Protein AF-A0A6C0KAN9-F1 (afdb_monomer_lite)

Sequence (444 aa):
MNPLLSLEAFKMQTGGRIVGEGIDGCVFAEPAWPCEGSKDYQHIPLSRDGRYVSKIVPMSDTEDEYLRAAEHLLGPLASTFIAKLEGSCAPANSKNPPKLADKGAFMASRSSLAAWTEKDQACESLKQTLKEGKTISEGTHKIYFIQRYPITVGEWLTLHKNDPYKLIIRQIVHATPVFLTGLQKFYQNLNEQVFHIDLHVGNLFIRTQADKSLQLGVSDFGHCLLNNQVSNELPKYLTEYIQRYEFYSGYSQVPLEARLLNYCYQKKLDGADPRTLVTTWQNDREISMKIVGSKDTLLVNLYWYLKTLLEKPLFLEMVTELQSLCKTLRAHADKPVLILSKKQSFILQFILSRYLSFSPINALVEGMMGLKAEKPFQKEVEQIAIQVLGYQQRLTLAPDTGIKPFIRFLSRLLCVPYIQKVPLEQALKTVMEADMSHLFLESV

pLDDT: mean 84.84, std 13.99, range [27.17, 98.56]

Secondary structure (DSSP, 8-state):
--HHHHHHHHHHTTT-SEEEEETTEEEESSS-SPBPTTS--TT---TT-TTEEEEEEETT--HHHHHHHHHHHHGGGHHHHB--EEEEEPBP-SSSPPPGGGHHHHHHHHHHHHH--S--HHHHHHHHHHHTT---STTTEEEEEEEPPSEEHHHHHHHTTTS-HHHHHHHHHHHHHHHHHHHHHHHH-SSEEEEE---STTTEEEEE-TTS-EEEEE--GGGEEEEESS-B-HHHIIIIIITT-TTGGG-TTS-HHHHHHHHHHHHT-TTS-HHHHHHHHHT-HHHHHHHTT---HHHHTHHHHHHHHTT-HHHHHHHHHHHHHHHHHHHTTTSS-----HHHHHHHHHHHHHHHHTHHHHHHHHHHTTS--SS-HHHHHHHHHHHHTT------PPP--S-HHHHHHHHHHHHTTTS-SS-HHHHHHHHHHS-HHHHHHTT-

Radius of gyration: 23.18 Å; chains: 1; bounding box: 66×42×61 Å

Foldseek 3Di:
DPVLVVVVVVCVPPLQQFPADQPFWTKGQFLLFDAQAPDDDPQRDDNPPSQKMKTKGWPPQCLLVLLVLLCVLCPVCSVQAEQHWRDKHQTADPVRHHPPVSNVSNVVSLVSLCVDDDPHDRSVVVNVCVVVVNDSGPNTMMMIITGDASFFQLRVLVVCQPPQLLVVLVLCLVQPLVNLVSLLSQQVDPAKHKFQQDQARRQKGWDQDPVRRIHIHGYRSSRMAMDHPVDHCLVVCCLVPLQPDLPLLLALLADPLSNLLSQCLVVVCLVPQLLVSLVCCLPPPVLVVSLVPDLRLCSLQVVLLNVLLVVFPLSSVLSNLSSVSSVQCVVCVVPPDRDDDPVNSLSSSLSSSCSSQQNNLRNSSSSSQSHDDPDRPSVQSNVLLCVLSPPDDPDDHDDCSSSQLSSNLNSCLNCQLRPDPDHSSVSSVCSSPDSSSVSSVVRD

Structure (mmCIF, N/CA/C/O backbone):
data_AF-A0A6C0KAN9-F1
#
_entry.id   AF-A0A6C0KAN9-F1
#
loop_
_atom_site.group_PDB
_atom_site.id
_atom_site.type_symbol
_atom_site.label_atom_id
_atom_site.label_alt_id
_atom_site.label_comp_id
_atom_site.label_asym_id
_atom_site.label_entity_id
_atom_site.label_seq_id
_atom_site.pdbx_PDB_ins_code
_atom_site.Cartn_x
_atom_site.Cartn_y
_atom_site.Cartn_z
_atom_site.occupancy
_atom_site.B_iso_or_equiv
_atom_site.auth_seq_id
_atom_site.auth_comp_id
_atom_site.auth_asym_id
_atom_site.auth_atom_id
_atom_site.pdbx_PDB_model_num
ATOM 1 N N . MET A 1 1 ? 13.770 -6.049 33.285 1.00 31.09 1 MET A N 1
ATOM 2 C CA . MET A 1 1 ? 12.404 -5.517 33.076 1.00 31.09 1 MET A CA 1
ATOM 3 C C . MET A 1 1 ? 12.100 -5.577 31.592 1.00 31.09 1 MET A C 1
ATOM 5 O O . MET A 1 1 ? 12.984 -5.254 30.813 1.00 31.09 1 MET A O 1
ATOM 9 N N . ASN A 1 2 ? 10.919 -6.061 31.205 1.00 28.48 2 ASN A N 1
ATOM 10 C CA . ASN A 1 2 ? 10.531 -6.187 29.800 1.00 28.48 2 ASN A CA 1
ATOM 11 C C . ASN A 1 2 ? 10.256 -4.775 29.231 1.00 28.48 2 ASN A C 1
ATOM 13 O O . ASN A 1 2 ? 9.360 -4.111 29.754 1.00 28.48 2 ASN A O 1
ATOM 17 N N . PRO A 1 3 ? 10.987 -4.287 28.212 1.00 31.70 3 PRO A N 1
ATOM 18 C CA . PRO A 1 3 ? 10.775 -2.946 27.653 1.00 31.70 3 PRO A CA 1
ATOM 19 C C . PRO A 1 3 ? 9.339 -2.735 27.146 1.00 31.70 3 PRO A C 1
ATOM 21 O O . PRO A 1 3 ? 8.792 -1.644 27.284 1.00 31.70 3 PRO A O 1
ATOM 24 N N . LEU A 1 4 ? 8.697 -3.808 26.666 1.00 35.12 4 LEU A N 1
ATOM 25 C CA . LEU A 1 4 ? 7.293 -3.835 26.236 1.00 35.12 4 LEU A CA 1
ATOM 26 C C . LEU A 1 4 ? 6.312 -3.529 27.380 1.00 35.12 4 LEU A C 1
ATOM 28 O O . LEU A 1 4 ? 5.429 -2.692 27.214 1.00 35.12 4 LEU A O 1
ATOM 32 N N . LEU A 1 5 ? 6.531 -4.107 28.569 1.00 31.25 5 LEU A N 1
ATOM 33 C CA . LEU A 1 5 ? 5.729 -3.795 29.763 1.00 31.25 5 LEU A CA 1
ATOM 34 C C . LEU A 1 5 ? 5.938 -2.347 30.218 1.00 31.25 5 LEU A C 1
ATOM 36 O O . LEU A 1 5 ? 5.031 -1.749 30.784 1.00 31.25 5 LEU A O 1
ATOM 40 N N . SER A 1 6 ? 7.118 -1.770 29.966 1.00 33.94 6 SER A N 1
ATOM 41 C CA . SER A 1 6 ? 7.395 -0.377 30.324 1.00 33.94 6 SER A CA 1
ATOM 42 C C . SER A 1 6 ? 6.704 0.620 29.392 1.00 33.94 6 SER A C 1
ATOM 44 O O . SER A 1 6 ? 6.325 1.686 29.854 1.00 33.94 6 SER A O 1
ATOM 46 N N . LEU A 1 7 ? 6.470 0.273 28.118 1.00 37.44 7 LEU A N 1
ATOM 47 C CA . LEU A 1 7 ? 5.767 1.139 27.166 1.00 37.44 7 LEU A CA 1
ATOM 48 C C . LEU A 1 7 ? 4.247 1.110 27.372 1.00 37.44 7 LEU A C 1
ATOM 50 O O . LEU A 1 7 ? 3.604 2.159 27.338 1.00 37.44 7 LEU A O 1
ATOM 54 N N . GLU A 1 8 ? 3.684 -0.075 27.635 1.00 38.75 8 GLU A N 1
ATOM 55 C CA . GLU A 1 8 ? 2.285 -0.214 28.060 1.00 38.75 8 GLU A CA 1
ATOM 56 C C . GLU A 1 8 ? 2.054 0.511 29.387 1.00 38.75 8 GLU A C 1
ATOM 58 O O . GLU A 1 8 ? 1.122 1.305 29.489 1.00 38.75 8 GLU A O 1
ATOM 63 N N . ALA A 1 9 ? 2.956 0.345 30.362 1.00 31.16 9 ALA A N 1
ATOM 64 C CA . ALA A 1 9 ? 2.883 1.056 31.636 1.00 31.16 9 ALA A CA 1
ATOM 65 C C . ALA A 1 9 ? 3.066 2.578 31.488 1.00 31.16 9 ALA A C 1
ATOM 67 O O . ALA A 1 9 ? 2.378 3.332 32.170 1.00 31.16 9 ALA A O 1
ATOM 68 N N . PHE A 1 10 ? 3.935 3.051 30.587 1.00 30.98 10 PHE A N 1
ATOM 69 C CA . PHE A 1 10 ? 4.166 4.485 30.375 1.00 30.98 10 PHE A CA 1
ATOM 70 C C . PHE A 1 10 ? 2.996 5.164 29.644 1.00 30.98 10 PHE A C 1
ATOM 72 O O . PHE A 1 10 ? 2.593 6.255 30.040 1.00 30.98 10 PHE A O 1
ATOM 79 N N . LYS A 1 11 ? 2.376 4.508 28.645 1.00 39.09 11 LYS A N 1
ATOM 80 C CA . LYS A 1 11 ? 1.132 4.998 28.009 1.00 39.09 11 LYS A CA 1
ATOM 81 C C . LYS A 1 11 ? -0.083 4.890 28.957 1.00 39.09 11 LYS A C 1
ATOM 83 O O . LYS A 1 11 ? -0.983 5.718 28.877 1.00 39.09 11 LYS A O 1
ATOM 88 N N . MET A 1 12 ? -0.102 3.928 29.889 1.00 35.44 12 MET A N 1
ATOM 89 C CA . MET A 1 12 ? -1.146 3.799 30.924 1.00 35.44 12 MET A CA 1
ATOM 90 C C . MET A 1 12 ? -1.040 4.841 32.054 1.00 35.44 12 MET A C 1
ATOM 92 O O . MET A 1 12 ? -2.049 5.161 32.681 1.00 35.44 12 MET A O 1
ATOM 96 N N . GLN A 1 13 ? 0.150 5.385 32.331 1.00 27.17 13 GLN A N 1
ATOM 97 C CA . GLN A 1 13 ? 0.388 6.264 33.487 1.00 27.17 13 GLN A CA 1
ATOM 98 C C . GLN A 1 13 ? 0.027 7.746 33.275 1.00 27.17 13 GLN A C 1
ATOM 100 O O . GLN A 1 13 ? -0.046 8.483 34.255 1.00 27.17 13 GLN A O 1
ATOM 105 N N . THR A 1 14 ? -0.260 8.200 32.050 1.00 30.97 14 THR A N 1
ATOM 106 C CA . THR A 1 14 ? -0.601 9.614 31.774 1.00 30.97 14 THR A CA 1
ATOM 107 C C . THR A 1 14 ? -2.104 9.916 31.715 1.00 30.97 14 THR A C 1
ATOM 109 O O . THR A 1 14 ? -2.485 11.055 31.462 1.00 30.97 14 THR A O 1
ATOM 112 N N . GLY A 1 15 ? -2.991 8.941 31.956 1.00 29.62 15 GLY A N 1
ATOM 113 C CA . GLY A 1 15 ? -4.445 9.164 31.865 1.00 29.62 15 GLY A CA 1
ATOM 114 C C . GLY A 1 15 ? -4.952 9.438 30.437 1.00 29.62 15 GLY A C 1
ATOM 115 O O . GLY A 1 15 ? -6.038 9.996 30.261 1.00 29.62 15 GLY A O 1
ATOM 116 N N . GLY A 1 16 ? -4.175 9.053 29.418 1.00 41.00 16 GLY A N 1
ATOM 117 C CA . GLY A 1 16 ? -4.449 9.276 27.999 1.00 41.00 16 GLY A CA 1
ATOM 118 C C . GLY A 1 16 ? -5.571 8.390 27.468 1.00 41.00 16 GLY A C 1
ATOM 119 O O . GLY A 1 16 ? -5.339 7.265 27.041 1.00 41.00 16 GLY A O 1
ATOM 120 N N . ARG A 1 17 ? -6.806 8.901 27.487 1.00 60.72 17 ARG A N 1
ATOM 121 C CA . ARG A 1 17 ? -7.958 8.245 26.849 1.00 60.72 17 ARG A CA 1
ATOM 122 C C . ARG A 1 17 ? -8.029 8.465 25.347 1.00 60.72 17 ARG A C 1
ATOM 124 O O . ARG A 1 17 ? -8.745 7.714 24.710 1.00 60.72 17 ARG A O 1
ATOM 131 N N . ILE A 1 18 ? -7.320 9.450 24.801 1.00 61.78 18 ILE A N 1
ATOM 132 C CA . ILE A 1 18 ? -7.130 9.656 23.359 1.00 61.78 18 ILE A CA 1
ATOM 133 C C . ILE A 1 18 ? -5.683 9.268 23.060 1.00 61.78 18 ILE A C 1
ATOM 135 O O . ILE A 1 18 ? -4.777 9.733 23.749 1.00 61.78 18 ILE A O 1
ATOM 139 N N . VAL A 1 19 ? -5.487 8.359 22.106 1.00 61.91 19 VAL A N 1
ATOM 140 C CA . VAL A 1 19 ? -4.162 7.845 21.706 1.00 61.91 19 VAL A CA 1
ATOM 141 C C . VAL A 1 19 ? -3.645 8.479 20.418 1.00 61.91 19 VAL A C 1
ATOM 143 O O . VAL A 1 19 ? -2.472 8.291 20.108 1.00 61.91 19 VAL A O 1
ATOM 146 N N . GLY A 1 20 ? -4.486 9.240 19.712 1.00 58.72 20 GLY A N 1
ATOM 147 C CA . GLY A 1 20 ? -4.106 10.038 18.549 1.00 58.72 20 GLY A CA 1
ATOM 148 C C . GLY A 1 20 ? -5.214 10.145 17.500 1.00 58.72 20 GLY A C 1
ATOM 149 O O . GLY A 1 20 ? -6.382 9.826 17.752 1.00 58.72 20 GLY A O 1
ATOM 150 N N . GLU A 1 21 ? -4.809 10.585 16.313 1.00 55.56 21 GLU A N 1
ATOM 151 C CA . GLU A 1 21 ? -5.593 10.620 15.078 1.00 55.56 21 GLU A CA 1
ATOM 152 C C . GLU A 1 21 ? -5.454 9.283 14.331 1.00 55.56 21 GLU A C 1
ATOM 154 O O . GLU A 1 21 ? -4.352 8.765 14.163 1.00 55.56 21 GLU A O 1
ATOM 159 N N . GLY A 1 22 ? -6.573 8.709 13.896 1.00 56.69 22 GLY A N 1
ATOM 160 C CA . GLY A 1 22 ? -6.595 7.916 12.667 1.00 56.69 22 GLY A CA 1
ATOM 161 C C . GLY A 1 22 ? -6.988 8.859 11.534 1.00 56.69 22 GLY A C 1
ATOM 162 O O . GLY A 1 22 ? -7.687 9.830 11.812 1.00 56.69 22 GLY A O 1
ATOM 163 N N . ILE A 1 23 ? -6.581 8.575 10.296 1.00 55.50 23 ILE A N 1
ATOM 164 C CA . ILE A 1 23 ? -6.712 9.473 9.127 1.00 55.50 23 ILE A CA 1
ATOM 165 C C . ILE A 1 23 ? -8.055 10.237 9.070 1.00 55.50 23 ILE A C 1
ATOM 167 O O . ILE A 1 23 ? -8.069 11.431 8.787 1.00 55.50 23 ILE A O 1
ATOM 171 N N . ASP A 1 24 ? -9.158 9.578 9.443 1.00 62.09 24 ASP A N 1
ATOM 172 C CA . ASP A 1 24 ? -10.520 10.129 9.396 1.00 62.09 24 ASP A CA 1
ATOM 173 C C . ASP A 1 24 ? -11.270 10.135 10.750 1.00 62.09 24 ASP A C 1
ATOM 175 O O . ASP A 1 24 ? -12.488 10.337 10.804 1.00 62.09 24 ASP A O 1
ATOM 179 N N . GLY A 1 25 ? -10.591 9.895 11.881 1.00 71.06 25 GLY A N 1
ATOM 180 C CA . GLY A 1 25 ? -11.280 9.742 13.167 1.00 71.06 25 GLY A CA 1
ATOM 181 C C . GLY A 1 25 ? -10.439 9.909 14.422 1.00 71.06 25 GLY A C 1
ATOM 182 O O . GLY A 1 25 ? -9.245 9.630 14.455 1.00 71.06 25 GLY A O 1
ATOM 183 N N . CYS A 1 26 ? -11.103 10.306 15.507 1.00 80.19 26 CYS A N 1
ATOM 184 C CA . CYS A 1 26 ? -10.457 10.442 16.809 1.00 80.19 26 CYS A CA 1
ATOM 185 C C . CYS A 1 26 ? -10.387 9.084 17.518 1.00 80.19 26 CYS A C 1
ATOM 187 O O . CYS A 1 26 ? -11.432 8.455 17.735 1.00 80.19 26 CYS A O 1
ATOM 189 N N . VAL A 1 27 ? -9.178 8.634 17.877 1.00 80.25 27 VAL A N 1
ATOM 190 C CA . VAL A 1 27 ? -8.943 7.303 18.455 1.00 80.25 27 VAL A CA 1
ATOM 191 C C . VAL A 1 27 ? -8.758 7.388 19.964 1.00 80.25 27 VAL A C 1
ATOM 193 O O . VAL A 1 27 ? -7.886 8.084 20.487 1.00 80.25 27 VAL A O 1
ATOM 196 N N . PHE A 1 28 ? -9.553 6.602 20.674 1.00 79.19 28 PHE A N 1
ATOM 197 C CA . PHE A 1 28 ? -9.533 6.461 22.115 1.00 79.19 28 PHE A CA 1
ATOM 198 C C . PHE A 1 28 ? -8.841 5.157 22.527 1.00 79.19 28 PHE A C 1
ATOM 200 O O . PHE A 1 28 ? -9.046 4.109 21.918 1.00 79.19 28 PHE A O 1
ATOM 207 N N . ALA A 1 29 ? -8.031 5.225 23.586 1.00 68.62 29 ALA A N 1
ATOM 208 C CA . ALA A 1 29 ? -7.114 4.173 24.051 1.00 68.62 29 ALA A CA 1
ATOM 209 C C . ALA A 1 29 ? -7.792 2.856 24.462 1.00 68.62 29 ALA A C 1
ATOM 211 O O . ALA A 1 29 ? -7.133 1.826 24.593 1.00 68.62 29 ALA A O 1
ATOM 212 N N . GLU A 1 30 ? -9.094 2.936 24.711 1.00 69.50 30 GLU A N 1
ATOM 213 C CA . GLU A 1 30 ? -9.979 1.872 25.162 1.00 69.50 30 GLU A CA 1
ATOM 214 C C . GLU A 1 30 ? -11.328 2.040 24.430 1.00 69.50 30 GLU A C 1
ATOM 216 O O . GLU A 1 30 ? -11.547 3.072 23.775 1.00 69.50 30 GLU A O 1
ATOM 221 N N . PRO A 1 31 ? -12.283 1.104 24.577 1.00 64.94 31 PRO A N 1
ATOM 222 C CA . PRO A 1 31 ? -13.697 1.264 24.198 1.00 64.94 31 PRO A CA 1
ATOM 223 C C . PRO A 1 31 ? -14.419 2.332 25.049 1.00 64.94 31 PRO A C 1
ATOM 225 O O . PRO A 1 31 ? -15.535 2.147 25.529 1.00 64.94 31 PRO A O 1
ATOM 228 N N . ALA A 1 32 ? -13.749 3.453 25.310 1.00 70.25 32 ALA A N 1
ATOM 229 C CA . ALA A 1 32 ? -14.080 4.418 26.342 1.00 70.25 32 ALA A CA 1
ATOM 230 C C . ALA A 1 32 ? -15.282 5.295 25.973 1.00 70.25 32 ALA A C 1
ATOM 232 O O . ALA A 1 32 ? -15.838 5.964 26.852 1.00 70.25 32 ALA A O 1
ATOM 233 N N . TRP A 1 33 ? -15.677 5.325 24.697 1.00 79.38 33 TRP A N 1
ATOM 234 C CA . TRP A 1 33 ? -16.918 5.952 24.263 1.00 79.38 33 TRP A CA 1
ATOM 235 C C . TRP A 1 33 ? -17.995 4.882 24.021 1.00 79.38 33 TRP A C 1
ATOM 237 O O . TRP A 1 33 ? -17.860 4.071 23.107 1.00 79.38 33 TRP A O 1
ATOM 247 N N . PRO A 1 34 ? -19.065 4.848 24.830 1.00 80.69 34 PRO A N 1
ATOM 248 C CA . PRO A 1 34 ? -20.106 3.834 24.697 1.00 80.69 34 PRO A CA 1
ATOM 249 C C . PRO A 1 34 ? -21.066 4.119 23.537 1.00 80.69 34 PRO A C 1
ATOM 251 O O . PRO A 1 34 ? -21.204 5.253 23.069 1.00 80.69 34 PRO A O 1
ATOM 254 N N . CYS A 1 35 ? -21.801 3.087 23.133 1.00 85.44 35 CYS A N 1
ATOM 255 C CA . CYS A 1 35 ? -22.940 3.219 22.229 1.00 85.44 35 CYS A CA 1
ATOM 256 C C . CYS A 1 35 ? -24.135 3.888 22.903 1.00 85.44 35 CYS A C 1
ATOM 258 O O . CYS A 1 35 ? -24.261 3.880 24.133 1.00 85.44 35 CYS A O 1
ATOM 260 N N . GLU A 1 36 ? -25.058 4.411 22.099 1.00 85.62 36 GLU A N 1
ATOM 261 C CA . GLU A 1 36 ? -26.369 4.814 22.610 1.00 85.62 36 GLU A CA 1
ATOM 262 C C . GLU A 1 36 ? -27.087 3.643 23.307 1.00 85.62 36 GLU A C 1
ATOM 264 O O . GLU A 1 36 ? -27.085 2.505 22.835 1.00 85.62 36 GLU A O 1
ATOM 269 N N . GLY A 1 37 ? -27.678 3.910 24.475 1.00 71.06 37 GLY A N 1
ATOM 270 C CA . GLY A 1 37 ? -28.141 2.860 25.385 1.00 71.06 37 GLY A CA 1
ATOM 271 C C . GLY A 1 37 ? -29.436 2.150 24.984 1.00 71.06 37 GLY A C 1
ATOM 272 O O . GLY A 1 37 ? -29.848 1.232 25.690 1.00 71.06 37 GLY A O 1
ATOM 273 N N . SER A 1 38 ? -30.083 2.566 23.892 1.00 61.62 38 SER A N 1
ATOM 274 C CA . SER A 1 38 ? -31.373 2.039 23.424 1.00 61.62 38 SER A CA 1
ATOM 275 C C . SER A 1 38 ? -31.270 0.723 22.646 1.00 61.62 38 SER A C 1
ATOM 277 O O . SER A 1 38 ? -32.297 0.085 22.426 1.00 61.62 38 SER A O 1
ATOM 279 N N . LYS A 1 39 ? -30.064 0.303 22.235 1.00 65.88 39 LYS A N 1
ATOM 280 C CA . LYS A 1 39 ? -29.842 -0.908 21.430 1.00 65.88 39 LYS A CA 1
ATOM 281 C C . LYS A 1 39 ? -28.827 -1.836 22.105 1.00 65.88 39 LYS A C 1
ATOM 283 O O . LYS A 1 39 ? -27.769 -1.400 22.558 1.00 65.88 39 LYS A O 1
ATOM 288 N N . ASP A 1 40 ? -29.153 -3.125 22.160 1.00 61.66 40 ASP A N 1
ATOM 289 C CA . ASP A 1 40 ? -28.217 -4.172 22.567 1.00 61.66 40 ASP A CA 1
ATOM 290 C C . ASP A 1 40 ? -27.326 -4.543 21.384 1.00 61.66 40 ASP A C 1
ATOM 292 O O . ASP A 1 40 ? -27.763 -5.187 20.432 1.00 61.66 40 ASP A O 1
ATOM 296 N N . TYR A 1 41 ? -26.061 -4.140 21.448 1.00 69.12 41 TYR A N 1
ATOM 297 C CA . TYR A 1 41 ? -25.061 -4.529 20.464 1.00 69.12 41 TYR A CA 1
ATOM 298 C C . TYR A 1 41 ? -24.309 -5.764 20.970 1.00 69.12 41 TYR A C 1
ATOM 300 O O . TYR A 1 41 ? -23.544 -5.686 21.928 1.00 69.12 41 TYR A O 1
ATOM 308 N N . GLN A 1 42 ? -24.532 -6.914 20.330 1.00 59.25 42 GLN A N 1
ATOM 309 C CA . GLN A 1 42 ? -24.018 -8.213 20.793 1.00 59.25 42 GLN A CA 1
ATOM 310 C C . GLN A 1 42 ? -22.489 -8.377 20.672 1.00 59.25 42 GLN A C 1
ATOM 312 O O . GLN A 1 42 ? -21.928 -9.274 21.294 1.00 59.25 42 GLN A O 1
ATOM 317 N N . HIS A 1 43 ? -21.809 -7.516 19.909 1.00 68.94 43 HIS A N 1
ATOM 318 C CA . HIS A 1 43 ? -20.392 -7.675 19.549 1.00 68.94 43 HIS A CA 1
ATOM 319 C C . HIS A 1 43 ? -19.495 -6.511 19.996 1.00 68.94 43 HIS A C 1
ATOM 321 O O . HIS A 1 43 ? -18.465 -6.251 19.383 1.00 68.94 43 HIS A O 1
ATOM 327 N N . ILE A 1 44 ? -19.876 -5.778 21.048 1.00 76.19 44 ILE A N 1
ATOM 328 C CA . ILE A 1 44 ? -19.118 -4.597 21.485 1.00 76.19 44 ILE A CA 1
ATOM 329 C C . ILE A 1 44 ? -18.300 -4.903 22.742 1.00 76.19 44 ILE A C 1
ATOM 331 O O . ILE A 1 44 ? -18.871 -5.349 23.742 1.00 76.19 44 ILE A O 1
ATOM 335 N N . PRO A 1 45 ? -16.973 -4.671 22.714 1.00 72.75 45 PRO A N 1
ATOM 336 C CA . PRO A 1 45 ? -16.120 -4.834 23.883 1.00 72.75 45 PRO A CA 1
ATOM 337 C C . PRO A 1 45 ? -16.541 -3.939 25.054 1.00 72.75 45 PRO A C 1
ATOM 339 O O . PRO A 1 45 ? -17.067 -2.841 24.873 1.00 72.75 45 PRO A O 1
ATOM 342 N N . LEU A 1 46 ? -16.260 -4.389 26.278 1.00 72.12 46 LEU A N 1
ATOM 343 C CA . LEU A 1 46 ? -16.529 -3.606 27.485 1.00 72.12 46 LEU A CA 1
ATOM 344 C C . LEU A 1 46 ? -15.671 -2.333 27.519 1.00 72.12 46 LEU A C 1
ATOM 346 O O . LEU A 1 46 ? -14.518 -2.342 27.095 1.00 72.12 46 LEU A O 1
ATOM 350 N N . SER A 1 47 ? -16.191 -1.267 28.135 1.00 67.38 47 SER A N 1
ATOM 351 C CA . SER A 1 47 ? -15.591 0.080 28.160 1.00 67.38 47 SER A CA 1
ATOM 352 C C . SER A 1 47 ? -14.191 0.203 28.786 1.00 67.38 47 SER A C 1
ATOM 354 O O . SER A 1 47 ? -13.596 1.275 28.733 1.00 67.38 47 SER A O 1
ATOM 356 N N . ARG A 1 48 ? -13.658 -0.881 29.366 1.00 69.81 48 ARG A N 1
ATOM 357 C CA . ARG A 1 48 ? -12.324 -0.979 29.993 1.00 69.81 48 ARG A CA 1
ATOM 358 C C . ARG A 1 48 ? -11.474 -2.114 29.420 1.00 69.81 48 ARG A C 1
ATOM 360 O O . ARG A 1 48 ? -10.449 -2.475 29.997 1.00 69.81 48 ARG A O 1
ATOM 367 N N . ASP A 1 49 ? -11.929 -2.748 28.344 1.00 74.88 49 ASP A N 1
ATOM 368 C CA . ASP A 1 49 ? -11.181 -3.823 27.711 1.00 74.88 49 ASP A CA 1
ATOM 369 C C . ASP A 1 49 ? -10.034 -3.236 26.883 1.00 74.88 49 ASP A C 1
ATOM 371 O O . ASP A 1 49 ? -10.197 -2.884 25.716 1.00 74.88 49 ASP A O 1
ATOM 375 N N . GLY A 1 50 ? -8.856 -3.133 27.504 1.00 73.56 50 GLY A N 1
ATOM 376 C CA . GLY A 1 50 ? -7.653 -2.563 26.891 1.00 73.56 50 GLY A CA 1
ATOM 377 C C . GLY A 1 50 ? -7.118 -3.330 25.676 1.00 73.56 50 GLY A C 1
ATOM 378 O O . GLY A 1 50 ? -6.157 -2.877 25.053 1.00 73.56 50 GLY A O 1
ATOM 379 N N . ARG A 1 51 ? -7.728 -4.469 25.312 1.00 79.44 51 ARG A N 1
ATOM 380 C CA . ARG A 1 51 ? -7.449 -5.192 24.060 1.00 79.44 51 ARG A CA 1
ATOM 381 C C . ARG A 1 51 ? -8.002 -4.481 22.827 1.00 79.44 51 ARG A C 1
ATOM 383 O O . ARG A 1 51 ? -7.661 -4.873 21.713 1.00 79.44 51 ARG A O 1
ATOM 390 N N . TYR A 1 52 ? -8.834 -3.460 23.011 1.00 83.38 52 TYR A N 1
ATOM 391 C CA . TYR A 1 52 ? -9.515 -2.748 21.939 1.00 83.38 52 TYR A CA 1
ATOM 392 C C . TYR A 1 52 ? -9.341 -1.237 22.073 1.00 83.38 52 TYR A C 1
ATOM 394 O O . TYR A 1 52 ? -9.154 -0.710 23.166 1.00 83.38 52 TYR A O 1
ATOM 402 N N . VAL A 1 53 ? -9.435 -0.545 20.946 1.00 84.19 53 VAL A N 1
ATOM 403 C CA . VAL A 1 53 ? -9.544 0.913 20.858 1.00 84.19 53 VAL A CA 1
ATOM 404 C C . VAL A 1 53 ? -10.918 1.274 20.311 1.00 84.19 53 VAL A C 1
ATOM 406 O O . VAL A 1 53 ? -11.564 0.451 19.654 1.00 84.19 53 VAL A O 1
ATOM 409 N N . SER A 1 54 ? -11.364 2.503 20.560 1.00 85.31 54 SER A N 1
ATOM 410 C CA . SER A 1 54 ? -12.534 3.045 19.868 1.00 85.31 54 SER A CA 1
ATOM 411 C C . SER A 1 54 ? -12.164 4.209 18.959 1.00 85.31 54 SER A C 1
ATOM 413 O O . SER A 1 54 ? -11.416 5.085 19.371 1.00 85.31 54 SER A O 1
ATOM 415 N N . LYS A 1 55 ? -12.679 4.237 17.728 1.00 87.44 55 LYS A N 1
ATOM 416 C CA . LYS A 1 55 ? -12.465 5.325 16.759 1.00 87.44 55 LYS A CA 1
ATOM 417 C C . LYS A 1 55 ? -13.815 5.940 16.408 1.00 87.44 55 LYS A C 1
ATOM 419 O O . LYS A 1 55 ? -14.698 5.224 15.949 1.00 87.44 55 LYS A O 1
ATOM 424 N N . ILE A 1 56 ? -14.000 7.236 16.657 1.00 86.94 56 ILE A N 1
ATOM 425 C CA . ILE A 1 56 ? -15.223 7.953 16.258 1.00 86.94 56 ILE A CA 1
ATOM 426 C C . ILE A 1 56 ? -14.970 8.631 14.918 1.00 86.94 56 ILE A C 1
ATOM 428 O O . ILE A 1 56 ? -14.031 9.420 14.803 1.00 86.94 56 ILE A O 1
ATOM 432 N N . VAL A 1 57 ? -15.835 8.344 13.948 1.00 87.81 57 VAL A N 1
ATOM 433 C CA . VAL A 1 57 ? -15.736 8.816 12.562 1.00 87.81 57 VAL A CA 1
ATOM 434 C C . VAL A 1 57 ? -17.076 9.374 12.065 1.00 87.81 57 VAL A C 1
ATOM 436 O O . VAL A 1 57 ? -18.131 9.050 12.632 1.00 87.81 57 VAL A O 1
ATOM 439 N N . PRO A 1 58 ? -17.082 10.190 10.997 1.00 87.75 58 PRO A N 1
ATOM 440 C CA . PRO A 1 58 ? -18.305 10.556 10.286 1.00 87.75 58 PRO A CA 1
ATOM 441 C C . PRO A 1 58 ? -19.033 9.331 9.708 1.00 87.75 58 PRO A C 1
ATOM 443 O O . PRO A 1 58 ? -18.414 8.330 9.363 1.00 87.75 58 PRO A O 1
ATOM 446 N N . MET A 1 59 ? -20.353 9.414 9.518 1.00 87.94 59 MET A N 1
ATOM 447 C CA . MET A 1 59 ? -21.118 8.326 8.877 1.00 87.94 59 MET A CA 1
ATOM 448 C C . MET A 1 59 ? -20.675 8.007 7.442 1.00 87.94 59 MET A C 1
ATOM 450 O O . MET A 1 59 ? -20.914 6.896 6.983 1.00 87.94 59 MET A O 1
ATOM 454 N N . SER A 1 60 ? -20.067 8.970 6.744 1.00 86.50 60 SER A N 1
ATOM 455 C CA . SER A 1 60 ? -19.543 8.807 5.382 1.00 86.50 60 SER A CA 1
ATOM 456 C C . SER A 1 60 ? -18.235 8.021 5.311 1.00 86.50 60 SER A C 1
ATOM 458 O O . SER A 1 60 ? -17.814 7.666 4.215 1.00 86.50 60 SER A O 1
ATOM 460 N N . ASP A 1 61 ? -17.570 7.804 6.446 1.00 88.00 61 ASP A N 1
ATOM 461 C CA . ASP A 1 61 ? -16.390 6.949 6.523 1.00 88.00 61 ASP A CA 1
ATOM 462 C C . ASP A 1 61 ? -16.769 5.514 6.123 1.00 88.00 61 ASP A C 1
ATOM 464 O O . ASP A 1 61 ? -17.854 5.043 6.462 1.00 88.00 61 ASP A O 1
ATOM 468 N N . THR A 1 62 ? -15.903 4.832 5.379 1.00 88.88 62 THR A N 1
ATOM 469 C CA . THR A 1 62 ? -16.152 3.485 4.827 1.00 88.88 62 THR A CA 1
ATOM 470 C C . THR A 1 62 ? -15.128 2.455 5.308 1.00 88.88 62 THR A C 1
ATOM 472 O O . THR A 1 62 ? -15.115 1.324 4.829 1.00 88.88 62 THR A O 1
ATOM 475 N N . GLU A 1 63 ? -14.289 2.802 6.293 1.00 89.75 63 GLU A N 1
ATOM 476 C CA . GLU A 1 63 ? -13.236 1.919 6.804 1.00 89.75 63 GLU A CA 1
ATOM 477 C C . GLU A 1 63 ? -13.789 0.580 7.317 1.00 89.75 63 GLU A C 1
ATOM 479 O O . GLU A 1 63 ? -13.154 -0.464 7.152 1.00 89.75 63 GLU A O 1
ATOM 484 N N . ASP A 1 64 ? -14.991 0.573 7.901 1.00 90.44 64 ASP A N 1
ATOM 485 C CA . ASP A 1 64 ? -15.624 -0.657 8.367 1.00 90.44 64 ASP A CA 1
ATOM 486 C C . ASP A 1 64 ? -15.983 -1.624 7.236 1.00 90.44 64 ASP A C 1
ATOM 488 O O . ASP A 1 64 ? -15.920 -2.837 7.445 1.00 90.44 64 ASP A O 1
ATOM 492 N N . GLU A 1 65 ? -16.317 -1.128 6.044 1.00 92.69 65 GLU A N 1
ATOM 493 C CA . GLU A 1 65 ? -16.546 -1.972 4.866 1.00 92.69 65 GLU A CA 1
ATOM 494 C C . GLU A 1 65 ? -15.243 -2.660 4.439 1.00 92.69 65 GLU A C 1
ATOM 496 O O . GLU A 1 65 ? -15.218 -3.879 4.240 1.00 92.69 65 GLU A O 1
ATOM 501 N N . TYR A 1 66 ? -14.138 -1.909 4.396 1.00 94.00 66 TYR A N 1
ATOM 502 C CA . TYR A 1 66 ? -12.821 -2.441 4.042 1.00 94.00 66 TYR A CA 1
ATOM 503 C C . TYR A 1 66 ? -12.302 -3.446 5.074 1.00 94.00 66 TYR A C 1
ATOM 505 O O . TYR A 1 66 ? -11.811 -4.510 4.698 1.00 94.00 66 TYR A O 1
ATOM 513 N N . LEU A 1 67 ? -12.454 -3.156 6.371 1.00 93.19 67 LEU A N 1
ATOM 514 C CA . LEU A 1 67 ? -12.052 -4.063 7.451 1.00 93.19 67 LEU A CA 1
ATOM 515 C C . LEU A 1 67 ? -12.855 -5.367 7.436 1.00 93.19 67 LEU A C 1
ATOM 517 O O . LEU A 1 67 ? -12.273 -6.437 7.620 1.00 93.19 67 LEU A O 1
ATOM 521 N N . ARG A 1 68 ? -14.170 -5.306 7.188 1.00 93.25 68 ARG A N 1
ATOM 522 C CA . ARG A 1 68 ? -15.018 -6.507 7.075 1.00 93.25 68 ARG A CA 1
ATOM 523 C C . ARG A 1 68 ? -14.625 -7.364 5.875 1.00 93.25 68 ARG A C 1
ATOM 525 O O . ARG A 1 68 ? -14.517 -8.580 6.018 1.00 93.25 68 ARG A O 1
ATOM 532 N N . ALA A 1 69 ? -14.377 -6.745 4.721 1.00 94.94 69 ALA A N 1
ATOM 533 C CA . ALA A 1 69 ? -13.902 -7.455 3.535 1.00 94.94 69 ALA A CA 1
ATOM 534 C C . ALA A 1 69 ? -12.518 -8.086 3.779 1.00 94.94 69 ALA A C 1
ATOM 536 O O . ALA A 1 69 ? -12.303 -9.263 3.492 1.00 94.94 69 ALA A O 1
ATOM 537 N N . ALA A 1 70 ? -11.591 -7.347 4.394 1.00 95.62 70 ALA A N 1
ATOM 538 C CA . ALA A 1 70 ? -10.269 -7.853 4.751 1.00 95.62 70 ALA A CA 1
ATOM 539 C C . ALA A 1 70 ? -10.343 -9.042 5.726 1.00 95.62 70 ALA A C 1
ATOM 541 O O . ALA A 1 70 ? -9.659 -10.049 5.530 1.00 95.62 70 ALA A O 1
ATOM 542 N N . GLU A 1 71 ? -11.193 -8.960 6.753 1.00 94.62 71 GLU A N 1
ATOM 543 C CA . GLU A 1 71 ? -11.440 -10.065 7.679 1.00 94.62 71 GLU A CA 1
ATOM 544 C C . GLU A 1 71 ? -11.987 -11.297 6.952 1.00 94.62 71 GLU A C 1
ATOM 546 O O . GLU A 1 71 ? -11.479 -12.402 7.154 1.00 94.62 71 GLU A O 1
ATOM 551 N N . HIS A 1 72 ? -12.980 -11.114 6.082 1.00 94.44 72 HIS A N 1
ATOM 552 C CA . HIS A 1 72 ? -13.569 -12.199 5.305 1.00 94.44 72 HIS A CA 1
ATOM 553 C C . HIS A 1 72 ? -12.527 -12.905 4.420 1.00 94.44 72 HIS A C 1
ATOM 555 O O . HIS A 1 72 ? -12.431 -14.134 4.447 1.00 94.44 72 HIS A O 1
ATOM 561 N N . LEU A 1 73 ? -11.686 -12.144 3.711 1.00 95.62 73 LEU A N 1
ATOM 562 C CA . LEU A 1 73 ? -10.619 -12.678 2.854 1.00 95.62 73 LEU A CA 1
ATOM 563 C C . LEU A 1 73 ? -9.540 -13.447 3.632 1.00 95.62 73 LEU A C 1
ATOM 565 O O . LEU A 1 73 ? -8.975 -14.427 3.133 1.00 95.62 73 LEU A O 1
ATOM 569 N N . LEU A 1 74 ? -9.238 -13.020 4.859 1.00 94.62 74 LEU A N 1
ATOM 570 C CA . LEU A 1 74 ? -8.257 -13.681 5.723 1.00 94.62 74 LEU A CA 1
ATOM 571 C C . LEU A 1 74 ? -8.839 -14.878 6.484 1.00 94.62 74 LEU A C 1
ATOM 573 O O . LEU A 1 74 ? -8.093 -15.796 6.847 1.00 94.62 74 LEU A O 1
ATOM 577 N N . GLY A 1 75 ? -10.150 -14.885 6.731 1.00 92.62 75 GLY A N 1
ATOM 578 C CA . GLY A 1 75 ? -10.840 -15.910 7.503 1.00 92.62 75 GLY A CA 1
ATOM 579 C C . GLY A 1 75 ? -10.222 -16.073 8.902 1.00 92.62 75 GLY A C 1
ATOM 580 O O . GLY A 1 75 ? -10.003 -15.080 9.599 1.00 92.62 75 GLY A O 1
ATOM 581 N N . PRO A 1 76 ? -9.861 -17.300 9.331 1.00 90.31 76 PRO A N 1
ATOM 582 C CA . PRO A 1 76 ? -9.253 -17.539 10.647 1.00 90.31 76 PRO A CA 1
ATOM 583 C C . PRO A 1 76 ? -7.947 -16.773 10.909 1.00 90.31 76 PRO A C 1
ATOM 585 O O . PRO A 1 76 ? -7.522 -16.656 12.056 1.00 90.31 76 PRO A O 1
ATOM 588 N N . LEU A 1 77 ? -7.297 -16.260 9.860 1.00 89.56 77 LEU A N 1
ATOM 589 C CA . LEU A 1 77 ? -6.040 -15.522 9.958 1.00 89.56 77 LEU A CA 1
ATOM 590 C C . LEU A 1 77 ? -6.241 -14.017 10.199 1.00 89.56 77 LEU A C 1
ATOM 592 O O . LEU A 1 77 ? -5.256 -13.304 10.384 1.00 89.56 77 LEU A O 1
ATOM 596 N N . ALA A 1 78 ? -7.480 -13.515 10.212 1.00 90.81 78 ALA A N 1
ATOM 597 C CA . ALA A 1 78 ? -7.761 -12.086 10.345 1.00 90.81 78 ALA A CA 1
ATOM 598 C C . ALA A 1 78 ? -7.108 -11.479 11.591 1.00 90.81 78 ALA A C 1
ATOM 600 O O . ALA A 1 78 ? -6.337 -10.527 11.497 1.00 90.81 78 ALA A O 1
ATOM 601 N N . SER A 1 79 ? -7.308 -12.106 12.751 1.00 83.56 79 SER A N 1
ATOM 602 C CA . SER A 1 79 ? -6.726 -11.636 14.010 1.00 83.56 79 SER A CA 1
ATOM 603 C C . SER A 1 79 ? -5.200 -11.621 13.997 1.00 83.56 79 SER A C 1
ATOM 605 O O . SER A 1 79 ? -4.621 -10.924 14.814 1.00 83.56 79 SER A O 1
ATOM 607 N N . THR A 1 80 ? -4.541 -12.361 13.103 1.00 86.00 80 THR A N 1
ATOM 608 C CA . THR A 1 80 ? -3.081 -12.382 12.950 1.00 86.00 80 THR A CA 1
ATOM 609 C C . THR A 1 80 ? -2.576 -11.199 12.125 1.00 86.00 80 THR A C 1
ATOM 611 O O . THR A 1 80 ? -1.591 -10.572 12.513 1.00 86.00 80 THR A O 1
ATOM 614 N N . PHE A 1 81 ? -3.239 -10.889 11.010 1.00 91.25 81 PHE A N 1
ATOM 615 C CA . PHE A 1 81 ? -2.707 -9.956 10.013 1.00 91.25 81 PHE A CA 1
ATOM 616 C C . PHE A 1 81 ? -3.324 -8.563 10.051 1.00 91.25 81 PHE A C 1
ATOM 618 O O . PHE A 1 81 ? -2.713 -7.651 9.504 1.00 91.25 81 PHE A O 1
ATOM 625 N N . ILE A 1 82 ? -4.487 -8.376 10.680 1.00 92.88 82 ILE A N 1
ATOM 626 C CA . ILE A 1 82 ? -5.153 -7.070 10.743 1.00 92.88 82 ILE A CA 1
ATOM 627 C C . ILE A 1 82 ? -5.507 -6.661 12.170 1.00 92.88 82 ILE A C 1
ATOM 629 O O . ILE A 1 82 ? -5.700 -7.491 13.063 1.00 92.88 82 ILE A O 1
ATOM 633 N N . ALA A 1 83 ? -5.610 -5.350 12.378 1.00 87.00 83 ALA A N 1
ATOM 634 C CA . ALA A 1 83 ? -6.307 -4.775 13.520 1.00 87.00 83 ALA A CA 1
ATOM 635 C C . ALA A 1 83 ? -7.819 -4.932 13.284 1.00 87.00 83 ALA A C 1
ATOM 637 O O . ALA A 1 83 ? -8.453 -4.092 12.657 1.00 87.00 83 ALA A O 1
ATOM 638 N N . LYS A 1 84 ? -8.373 -6.077 13.695 1.00 85.81 84 LYS A N 1
ATOM 639 C CA . LYS A 1 84 ? -9.740 -6.489 13.355 1.00 85.81 84 LYS A CA 1
ATOM 640 C C . LYS A 1 84 ? -10.806 -5.521 13.897 1.00 85.81 84 LYS A C 1
ATOM 642 O O . LYS A 1 84 ? -10.712 -5.080 15.040 1.00 85.81 84 LYS A O 1
ATOM 647 N N . LEU A 1 85 ? -11.858 -5.274 13.115 1.00 88.88 85 LEU A N 1
ATOM 648 C CA . LEU A 1 85 ? -13.088 -4.630 13.580 1.00 88.88 85 LEU A CA 1
ATOM 649 C C . LEU A 1 85 ? -13.944 -5.631 14.372 1.00 88.88 85 LEU A C 1
ATOM 651 O O . LEU A 1 85 ? -14.383 -6.630 13.811 1.00 88.88 85 LEU A O 1
ATOM 655 N N . GLU A 1 86 ? -14.243 -5.356 15.642 1.00 87.38 86 GLU A N 1
ATOM 656 C CA . GLU A 1 86 ? -15.203 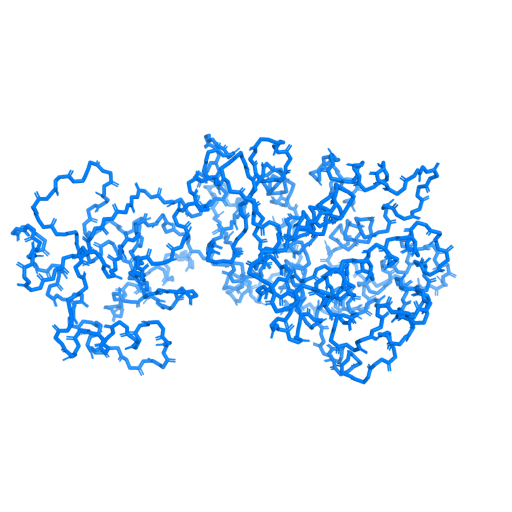-6.181 16.398 1.00 87.38 86 GLU A CA 1
ATOM 657 C C . GLU A 1 86 ? -16.643 -5.729 16.241 1.00 87.38 86 GLU A C 1
ATOM 659 O O . GLU A 1 86 ? -17.570 -6.538 16.257 1.00 87.38 86 GLU A O 1
ATOM 664 N N . GLY A 1 87 ? -16.852 -4.429 16.077 1.00 87.44 87 GLY A N 1
ATOM 665 C CA . GLY A 1 87 ? -18.195 -3.902 15.960 1.00 87.44 87 GLY A CA 1
ATOM 666 C C . GLY A 1 87 ? -18.222 -2.422 15.651 1.00 87.44 87 GLY A C 1
ATOM 667 O O . GLY A 1 87 ? -17.234 -1.703 15.814 1.00 87.44 87 GLY A O 1
ATOM 668 N N . SER A 1 88 ? -19.397 -1.976 15.227 1.00 88.62 88 SER A N 1
ATOM 669 C CA . SER A 1 88 ? -19.713 -0.570 15.042 1.00 88.62 88 SER A CA 1
ATOM 670 C C . SER A 1 88 ? -21.089 -0.249 15.620 1.00 88.62 88 SER A C 1
ATOM 672 O O . SER A 1 88 ? -21.974 -1.107 15.672 1.00 88.62 88 SER A O 1
ATOM 674 N N . CYS A 1 89 ? -21.263 0.979 16.103 1.00 87.44 89 CYS A N 1
ATOM 675 C CA . CYS A 1 89 ? -22.544 1.462 16.617 1.00 87.44 89 CYS A CA 1
ATOM 676 C C . CYS A 1 89 ? -22.672 2.984 16.492 1.00 87.44 89 CYS A C 1
ATOM 678 O O . CYS A 1 89 ? -21.713 3.683 16.157 1.00 87.44 89 CYS A O 1
ATOM 680 N N . ALA A 1 90 ? -23.863 3.506 16.796 1.00 88.19 90 ALA A N 1
ATOM 681 C CA . ALA A 1 90 ? -24.062 4.938 16.984 1.00 88.19 90 ALA A CA 1
ATOM 682 C C . ALA A 1 90 ? -23.442 5.400 18.324 1.00 88.19 90 ALA A C 1
ATOM 684 O O . ALA A 1 90 ? -23.683 4.753 19.354 1.00 88.19 90 ALA A O 1
ATOM 685 N N . PRO A 1 91 ? -22.681 6.513 18.356 1.00 87.12 91 PRO A N 1
ATOM 686 C CA . PRO A 1 91 ? -22.069 6.994 19.586 1.00 87.12 91 PRO A CA 1
ATOM 687 C C . PRO A 1 91 ? -23.125 7.549 20.545 1.00 87.12 91 PRO A C 1
ATOM 689 O O . PRO A 1 91 ? -24.050 8.271 20.156 1.00 87.12 91 PRO A O 1
ATOM 692 N N . ALA A 1 92 ? -22.949 7.277 21.839 1.00 84.12 92 ALA A N 1
ATOM 693 C CA . ALA A 1 92 ? -23.767 7.904 22.865 1.00 84.12 92 ALA A CA 1
ATOM 694 C C . ALA A 1 92 ? -23.601 9.431 22.858 1.00 84.12 92 ALA A C 1
ATOM 696 O O . ALA A 1 92 ? -22.517 9.961 22.601 1.00 84.12 92 ALA A O 1
ATOM 697 N N . ASN A 1 93 ? -24.670 10.148 23.197 1.00 82.25 93 ASN A N 1
ATOM 698 C CA . ASN A 1 93 ? -24.677 11.607 23.273 1.00 82.25 93 ASN A CA 1
ATOM 699 C C . ASN A 1 93 ? -25.652 12.100 24.356 1.00 82.25 93 ASN A C 1
ATOM 701 O O . ASN A 1 93 ? -26.258 11.319 25.080 1.00 82.25 93 ASN A O 1
ATOM 705 N N . SER A 1 94 ? -25.801 13.419 24.501 1.00 78.12 94 SER A N 1
ATOM 706 C CA . SER A 1 94 ? -26.681 13.987 25.532 1.00 78.12 94 SER A CA 1
ATOM 707 C C . SER A 1 94 ? -28.179 13.733 25.305 1.00 78.12 94 SER A C 1
ATOM 709 O O . SER A 1 94 ? -28.921 13.782 26.281 1.00 78.12 94 SER A O 1
ATOM 711 N N . LYS A 1 95 ? -28.628 13.471 24.068 1.00 79.62 95 LYS A N 1
ATOM 712 C CA . LYS A 1 95 ? -30.032 13.148 23.741 1.00 79.62 95 LYS A CA 1
ATOM 713 C C . LYS A 1 95 ? -30.315 11.648 23.852 1.00 79.62 95 LYS A C 1
ATOM 715 O O . LYS A 1 95 ? -31.313 11.272 24.453 1.00 79.62 95 LYS A O 1
ATOM 720 N N . ASN A 1 96 ? -29.406 10.821 23.335 1.00 83.69 96 ASN A N 1
ATOM 721 C CA . ASN A 1 96 ? -29.425 9.363 23.461 1.00 83.69 96 ASN A CA 1
ATOM 722 C C . ASN A 1 96 ? -28.271 8.934 24.383 1.00 83.69 96 ASN A C 1
ATOM 724 O O . ASN A 1 96 ? -27.177 8.615 23.897 1.00 83.69 96 ASN A O 1
ATOM 728 N N . PRO A 1 97 ? -28.459 8.996 25.715 1.00 81.50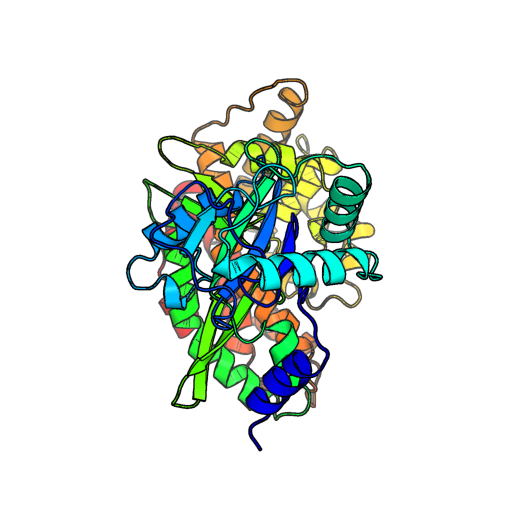 97 PRO A N 1
ATOM 729 C CA . PRO A 1 97 ? -27.401 8.675 26.660 1.00 81.50 97 PRO A CA 1
ATOM 730 C C . PRO A 1 97 ? -27.024 7.189 26.592 1.00 81.50 97 PRO A C 1
ATOM 732 O O . PRO A 1 97 ? -27.818 6.356 26.141 1.00 81.50 97 PRO A O 1
ATOM 735 N N . PRO A 1 98 ? -25.819 6.828 27.060 1.00 84.38 98 PRO A N 1
ATOM 736 C CA . PRO A 1 98 ? -25.457 5.426 27.189 1.00 84.38 98 PRO A CA 1
ATOM 737 C C . PRO A 1 98 ? -26.263 4.764 28.309 1.00 84.38 98 PRO A C 1
ATOM 739 O O . PRO A 1 98 ? -26.909 5.435 29.124 1.00 84.38 98 PRO A O 1
ATOM 742 N N . LYS A 1 99 ? -26.169 3.436 28.405 1.00 83.81 99 LYS A N 1
ATOM 743 C CA . LYS A 1 99 ? -26.690 2.703 29.564 1.00 83.81 99 LYS A CA 1
ATOM 744 C C . LYS A 1 99 ? -26.067 3.219 30.860 1.00 83.81 99 LYS A C 1
ATOM 746 O O . LYS A 1 99 ? -24.936 3.706 30.880 1.00 83.81 99 LYS A O 1
ATOM 751 N N . LEU A 1 100 ? -26.796 3.060 31.968 1.00 82.06 100 LEU A N 1
ATOM 752 C CA . LEU A 1 100 ? -26.382 3.560 33.284 1.00 82.06 100 LEU A CA 1
ATOM 753 C C . LEU A 1 100 ? -24.969 3.087 33.677 1.00 82.06 100 LEU A C 1
ATOM 755 O O . LEU A 1 100 ? -24.194 3.875 34.215 1.00 82.06 100 LEU A O 1
ATOM 759 N N . ALA A 1 101 ? -24.630 1.835 33.352 1.00 78.81 101 ALA A N 1
ATOM 760 C CA . ALA A 1 101 ? -23.330 1.228 33.638 1.00 78.81 101 ALA A CA 1
ATOM 761 C C . ALA A 1 101 ? -22.146 1.962 32.974 1.00 78.81 101 ALA A C 1
ATOM 763 O O . ALA A 1 101 ? -21.069 2.039 33.561 1.00 78.81 101 ALA A O 1
ATOM 764 N N . ASP A 1 102 ? -22.355 2.572 31.804 1.00 78.62 102 ASP A N 1
ATOM 765 C CA . ASP A 1 102 ? -21.296 3.207 31.009 1.00 78.62 102 ASP A CA 1
ATOM 766 C C . ASP A 1 102 ? -21.273 4.740 31.128 1.00 78.62 102 ASP A C 1
ATOM 768 O O . ASP A 1 102 ? -20.413 5.412 30.550 1.00 78.62 102 ASP A O 1
ATOM 772 N N . LYS A 1 103 ? -22.177 5.329 31.926 1.00 81.44 103 LYS A N 1
ATOM 773 C CA . LYS A 1 103 ? -22.273 6.789 32.111 1.00 81.44 103 LYS A CA 1
ATOM 774 C C . LYS A 1 103 ? -20.962 7.406 32.611 1.00 81.44 103 LYS A C 1
ATOM 776 O O . LYS A 1 103 ? -20.588 8.493 32.175 1.00 81.44 103 LYS A O 1
ATOM 781 N N . GLY A 1 104 ? -20.251 6.720 33.509 1.00 80.81 104 GLY A N 1
ATOM 782 C CA . GLY A 1 104 ? -18.961 7.187 34.027 1.00 80.81 104 GLY A CA 1
ATOM 783 C C . GLY A 1 104 ? -17.861 7.216 32.960 1.00 80.81 104 GLY A C 1
ATOM 784 O O . GLY A 1 104 ? -17.102 8.184 32.889 1.00 80.81 104 GLY A O 1
ATOM 785 N N . ALA A 1 105 ? -17.804 6.191 32.101 1.00 77.56 105 ALA A N 1
ATOM 786 C CA . ALA A 1 105 ? -16.866 6.137 30.982 1.00 77.56 105 ALA A CA 1
ATOM 787 C C . ALA A 1 105 ? -17.133 7.289 30.003 1.00 77.56 105 ALA A C 1
ATOM 789 O O . ALA A 1 105 ? -16.226 8.078 29.743 1.00 77.56 105 ALA A O 1
ATOM 790 N N . PHE A 1 106 ? -18.395 7.465 29.597 1.00 81.12 106 PHE A N 1
ATOM 791 C CA . PHE A 1 106 ? -18.842 8.553 28.726 1.00 81.12 106 PHE A CA 1
ATOM 792 C C . PHE A 1 106 ? -18.455 9.945 29.239 1.00 81.12 106 PHE A C 1
ATOM 794 O O . PHE A 1 106 ? -17.861 10.730 28.499 1.00 81.12 106 PHE A O 1
ATOM 801 N N . MET A 1 107 ? -18.754 10.253 30.507 1.00 82.19 107 MET A N 1
ATOM 802 C CA . MET A 1 107 ? -18.453 11.570 31.080 1.00 82.19 107 MET A CA 1
ATOM 803 C C . MET A 1 107 ? -16.958 11.878 31.036 1.00 82.19 107 MET A C 1
ATOM 805 O O . MET A 1 107 ? -16.564 12.958 30.603 1.00 82.19 107 MET A O 1
ATOM 809 N N . ALA A 1 108 ? -16.123 10.922 31.433 1.00 79.06 108 ALA A N 1
ATOM 810 C CA . ALA A 1 108 ? -14.689 11.145 31.464 1.00 79.06 108 ALA A CA 1
ATOM 811 C C . ALA A 1 108 ? -14.059 11.167 30.055 1.00 79.06 108 ALA A C 1
ATOM 813 O O . ALA A 1 108 ? -13.174 11.982 29.821 1.00 79.06 108 ALA A O 1
ATOM 814 N N . SER A 1 109 ? -14.555 10.390 29.085 1.00 78.75 109 SER A N 1
ATOM 815 C CA . SER A 1 109 ? -14.083 10.448 27.687 1.00 78.75 109 SER A CA 1
ATOM 816 C C . SER A 1 109 ? -14.446 11.773 27.015 1.00 78.75 109 SER A C 1
ATOM 818 O O . SER A 1 109 ? -13.618 12.379 26.334 1.00 78.75 109 SER A O 1
ATOM 820 N N . ARG A 1 110 ? -15.652 12.290 27.285 1.00 81.19 110 ARG A N 1
ATOM 821 C CA . ARG A 1 110 ? -16.066 13.631 26.856 1.00 81.19 110 ARG A CA 1
ATOM 822 C C . ARG A 1 110 ? -15.178 14.723 27.461 1.00 81.19 110 ARG A C 1
ATOM 824 O O . ARG A 1 110 ? -14.795 15.649 26.750 1.00 81.19 110 ARG A O 1
ATOM 831 N N . SER A 1 111 ? -14.837 14.621 28.747 1.00 81.38 111 SER A N 1
ATOM 832 C CA . SER A 1 111 ? -13.908 15.550 29.404 1.00 81.38 111 SER A CA 1
ATOM 833 C C . SER A 1 111 ? -12.505 15.490 28.798 1.00 81.38 111 SER A C 1
ATOM 835 O O . SER A 1 111 ? -11.924 16.542 28.541 1.00 81.38 111 SER A O 1
ATOM 837 N N . SER A 1 112 ? -11.984 14.293 28.509 1.00 78.81 112 SER A N 1
ATOM 838 C CA . SER A 1 112 ? -10.685 14.121 27.845 1.00 78.81 112 SER A CA 1
ATOM 839 C C . SER A 1 112 ? -10.656 14.765 26.458 1.00 78.81 112 SER A C 1
ATOM 841 O O . SER A 1 112 ? -9.724 15.504 26.160 1.00 78.81 112 SER A O 1
ATOM 843 N N . LEU A 1 113 ? -11.698 14.576 25.641 1.00 79.81 113 LEU A N 1
ATOM 844 C CA . LEU A 1 113 ? -11.791 15.213 24.323 1.00 79.81 113 LEU A CA 1
ATOM 845 C C . LEU A 1 113 ? -11.899 16.743 24.415 1.00 79.81 113 LEU A C 1
ATOM 847 O O . LEU A 1 113 ? -11.276 17.468 23.641 1.00 79.81 113 LEU A O 1
ATOM 851 N N . ALA A 1 114 ? -12.642 17.264 25.394 1.00 79.62 114 ALA A N 1
ATOM 852 C CA . ALA A 1 114 ? -12.712 18.705 25.632 1.00 79.62 114 ALA A CA 1
ATOM 853 C C . ALA A 1 114 ? -11.347 19.301 26.033 1.00 79.62 114 ALA A C 1
ATOM 855 O O . ALA A 1 114 ? -11.035 20.430 25.638 1.00 79.62 114 ALA A O 1
ATOM 856 N N . ALA A 1 115 ? -10.543 18.536 26.773 1.00 78.06 115 ALA A N 1
ATOM 857 C CA . ALA A 1 115 ? -9.203 18.902 27.217 1.00 78.06 115 ALA A CA 1
ATOM 858 C C . ALA A 1 115 ? -8.097 18.619 26.182 1.00 78.06 115 ALA A C 1
ATOM 860 O O . ALA A 1 115 ? -6.962 19.006 26.427 1.00 78.06 115 ALA A O 1
ATOM 861 N N . TRP A 1 116 ? -8.400 17.994 25.035 1.00 74.56 116 TRP A N 1
ATOM 862 C CA . TRP A 1 116 ? -7.411 17.720 23.985 1.00 74.56 116 TRP A CA 1
ATOM 863 C C . TRP A 1 116 ? -6.819 19.023 23.436 1.00 74.56 116 TRP A C 1
ATOM 865 O O . TRP A 1 116 ? -7.571 19.904 23.004 1.00 74.56 116 TRP A O 1
ATOM 875 N N . THR A 1 117 ? -5.496 19.172 23.491 1.00 71.62 117 THR A N 1
ATOM 876 C CA . THR A 1 117 ? -4.778 20.399 23.094 1.00 71.62 117 THR A CA 1
ATOM 877 C C . THR A 1 117 ? -3.879 20.224 21.876 1.00 71.62 117 THR A C 1
ATOM 879 O O . THR A 1 117 ? -3.372 21.225 21.371 1.00 71.62 117 THR A O 1
ATOM 882 N N . GLU A 1 118 ? -3.648 18.990 21.426 1.00 69.94 118 GLU A N 1
ATOM 883 C CA . GLU A 1 118 ? -2.865 18.734 20.216 1.00 69.94 118 GLU A CA 1
ATOM 884 C C . GLU A 1 118 ? -3.682 19.135 18.977 1.00 69.94 118 GLU A C 1
ATOM 886 O O . GLU A 1 118 ? -4.915 19.050 18.971 1.00 69.94 118 GLU A O 1
ATOM 891 N N . LYS A 1 119 ? -2.997 19.673 17.961 1.00 62.75 119 LYS A N 1
ATOM 892 C CA . LYS A 1 119 ? -3.614 20.210 16.737 1.00 62.75 119 LYS A CA 1
ATOM 893 C C . LYS A 1 119 ? -3.898 19.087 15.734 1.00 62.75 119 LYS A C 1
ATOM 895 O O . LYS A 1 119 ? -3.342 19.099 14.638 1.00 62.75 119 LYS A O 1
ATOM 900 N N . ASP A 1 120 ? -4.743 18.141 16.119 1.00 63.50 120 ASP A N 1
ATOM 901 C CA . ASP A 1 120 ? -5.135 17.021 15.255 1.00 63.50 120 ASP A CA 1
ATOM 902 C C . ASP A 1 120 ? -6.490 17.294 14.610 1.00 63.50 120 ASP A C 1
ATOM 904 O O . ASP A 1 120 ? -7.457 17.634 15.302 1.00 63.50 120 ASP A O 1
ATOM 908 N N . GLN A 1 121 ? -6.579 17.133 13.289 1.00 65.94 121 GLN A N 1
ATOM 909 C CA . GLN A 1 121 ? -7.712 17.625 12.502 1.00 65.94 121 GLN A CA 1
ATOM 910 C C . GLN A 1 121 ? -9.011 16.882 12.845 1.00 65.94 121 GLN A C 1
ATOM 912 O O . GLN A 1 121 ? -10.050 17.516 13.061 1.00 65.94 121 GLN A O 1
ATOM 917 N N . ALA A 1 122 ? -8.961 15.553 12.974 1.00 72.88 122 ALA A N 1
ATOM 918 C CA . ALA A 1 122 ? -10.138 14.738 13.267 1.00 72.88 122 ALA A CA 1
ATOM 919 C C . ALA A 1 122 ? -10.651 14.915 14.710 1.00 72.88 122 ALA A C 1
ATOM 921 O O . ALA A 1 122 ? -11.850 15.121 14.934 1.00 72.88 122 ALA A O 1
ATOM 922 N N . CYS A 1 123 ? -9.759 14.885 15.708 1.00 77.50 123 CYS A N 1
ATOM 923 C CA . CYS A 1 123 ? -10.139 15.096 17.109 1.00 77.50 123 CYS A CA 1
ATOM 924 C C . CYS A 1 123 ? -10.610 16.536 17.368 1.00 77.50 123 CYS A C 1
ATOM 926 O O . CYS A 1 123 ? -11.562 16.738 18.127 1.00 77.50 123 CYS A O 1
ATOM 928 N N . GLU A 1 124 ? -10.005 17.540 16.723 1.00 78.88 124 GLU A N 1
ATOM 929 C CA . GLU A 1 124 ? -10.438 18.937 16.823 1.00 78.88 124 GLU A CA 1
ATOM 930 C C . GLU A 1 124 ? -11.811 19.160 16.174 1.00 78.88 124 GLU A C 1
ATOM 932 O O . GLU A 1 124 ? -12.680 19.785 16.788 1.00 78.88 124 GLU A O 1
ATOM 937 N N . SER A 1 125 ? -12.060 18.572 15.000 1.00 79.62 125 SER A N 1
ATOM 938 C CA . SER A 1 125 ? -13.371 18.602 14.334 1.00 79.62 125 SER A CA 1
ATOM 939 C C . SER A 1 125 ? -14.470 17.955 15.187 1.00 79.62 125 SER A C 1
ATOM 941 O O . SER A 1 125 ? -15.543 18.536 15.407 1.00 79.62 125 SER A O 1
ATOM 943 N N . LEU A 1 126 ? -14.190 16.785 15.772 1.00 81.88 126 LEU A N 1
ATOM 944 C CA . LEU A 1 126 ? -15.117 16.111 16.682 1.00 81.88 126 LEU A CA 1
ATOM 945 C C . LEU A 1 126 ? -15.368 16.946 17.950 1.00 81.88 126 LEU A C 1
ATOM 947 O O . LEU A 1 126 ? -16.510 17.102 18.396 1.00 81.88 126 LEU A O 1
ATOM 951 N N . LYS A 1 127 ? -14.312 17.543 18.513 1.00 83.31 127 LYS A N 1
ATOM 952 C CA . LYS A 1 127 ? -14.392 18.460 19.656 1.00 83.31 127 LYS A CA 1
ATOM 953 C C . LYS A 1 127 ? -15.248 19.686 19.335 1.00 83.31 127 LYS A C 1
ATOM 955 O O . LYS A 1 127 ? -16.068 20.080 20.166 1.00 83.31 127 LYS A O 1
ATOM 960 N N . GLN A 1 128 ? -15.084 20.288 18.160 1.00 79.69 128 GLN A N 1
ATOM 961 C CA . GLN A 1 128 ? -15.881 21.429 17.717 1.00 79.69 128 GLN A CA 1
ATOM 962 C C . GLN A 1 128 ? -17.351 21.042 17.530 1.00 79.69 128 GLN A C 1
ATOM 964 O O . GLN A 1 128 ? -18.228 21.727 18.056 1.00 79.69 128 GLN A O 1
ATOM 969 N N . THR A 1 129 ? -17.620 19.897 16.898 1.00 78.31 129 THR A N 1
ATOM 970 C CA . THR A 1 129 ? -18.976 19.348 16.742 1.00 78.31 129 THR A CA 1
ATOM 971 C C . THR A 1 129 ? -19.684 19.224 18.095 1.00 78.31 129 THR A C 1
ATOM 973 O O . THR A 1 129 ? -20.823 19.666 18.252 1.00 78.31 129 THR A O 1
ATOM 976 N N . LEU A 1 130 ? -18.988 18.707 19.113 1.00 77.38 130 LEU A N 1
ATOM 977 C CA . LEU A 1 130 ? -19.527 18.607 20.471 1.00 77.38 130 LEU A CA 1
ATOM 978 C C . LEU A 1 130 ? -19.709 19.968 21.162 1.00 77.38 130 LEU A C 1
ATOM 980 O O . LEU A 1 130 ? -20.676 20.141 21.907 1.00 77.38 130 LEU A O 1
ATOM 984 N N . LYS A 1 131 ? -18.801 20.931 20.944 1.00 75.12 131 LYS A N 1
ATOM 985 C CA . LYS A 1 131 ? -18.905 22.296 21.496 1.00 75.12 131 LYS A CA 1
ATOM 986 C C . LYS A 1 131 ? -20.092 23.068 20.924 1.00 75.12 131 LYS A C 1
ATOM 988 O O . LYS A 1 131 ? -20.751 23.789 21.664 1.00 75.12 131 LYS A O 1
ATOM 993 N N . GLU A 1 132 ? -20.385 22.892 19.639 1.00 69.00 132 GLU A N 1
ATOM 994 C CA . GLU A 1 132 ? -21.504 23.541 18.941 1.00 69.00 132 GLU A CA 1
ATOM 995 C C . GLU A 1 132 ? -22.877 22.947 19.310 1.00 69.00 132 GLU A C 1
ATOM 997 O O . GLU A 1 132 ? -23.900 23.349 18.759 1.00 69.00 132 GLU A O 1
ATOM 1002 N N . GLY A 1 133 ? -22.929 21.965 20.220 1.00 58.44 133 GLY A N 1
ATOM 1003 C CA . GLY A 1 133 ? -24.168 21.281 20.601 1.00 58.44 133 GLY A CA 1
ATOM 1004 C C . GLY A 1 133 ? -24.748 20.401 19.487 1.00 58.44 133 GLY A C 1
ATOM 1005 O O . GLY A 1 133 ? -25.865 19.890 19.624 1.00 58.44 133 GLY A O 1
ATOM 1006 N N . LYS A 1 134 ? -24.002 20.197 18.391 1.00 63.75 134 LYS A N 1
ATOM 1007 C CA . LYS A 1 134 ? -24.384 19.279 17.320 1.00 63.75 134 LYS A CA 1
ATOM 1008 C C . LYS A 1 134 ? -24.332 17.853 17.848 1.00 63.75 134 LYS A C 1
ATOM 1010 O O . LYS A 1 134 ? -23.482 17.472 18.652 1.00 63.75 134 LYS A O 1
ATOM 1015 N N . THR A 1 135 ? -25.317 17.065 17.438 1.00 65.25 135 THR A N 1
ATOM 1016 C CA . THR A 1 135 ? -25.492 15.719 17.975 1.00 65.25 135 THR A CA 1
ATOM 1017 C C . THR A 1 135 ? -24.627 14.752 17.167 1.00 65.25 135 THR A C 1
ATOM 1019 O O . THR A 1 135 ? -24.857 14.583 15.972 1.00 65.25 135 THR A O 1
ATOM 1022 N N . ILE A 1 136 ? -23.653 14.101 17.810 1.00 74.06 136 ILE A N 1
ATOM 1023 C CA . ILE A 1 136 ? -22.924 12.948 17.244 1.00 74.06 136 ILE A CA 1
ATOM 1024 C C . ILE A 1 136 ? -23.764 11.658 17.345 1.00 74.06 136 ILE A C 1
ATOM 1026 O O . ILE A 1 136 ? -23.299 10.620 17.795 1.00 74.06 136 ILE A O 1
ATOM 1030 N N . SER A 1 137 ? -25.059 11.771 17.049 1.00 68.56 137 SER A N 1
ATOM 1031 C CA . SER A 1 137 ? -26.049 10.696 17.135 1.00 68.56 137 SER A CA 1
ATOM 1032 C C . SER A 1 137 ? -26.133 9.893 15.839 1.00 68.56 137 SER A C 1
ATOM 1034 O O . SER A 1 137 ? -25.436 10.175 14.863 1.00 68.56 137 SER A O 1
ATOM 1036 N N . GLU A 1 138 ? -27.068 8.941 15.824 1.00 66.94 138 GLU A N 1
ATOM 1037 C CA . GLU A 1 138 ? -27.546 8.260 14.623 1.00 66.94 138 GLU A CA 1
ATOM 1038 C C . GLU A 1 138 ? -27.705 9.249 13.450 1.00 66.94 138 GLU A C 1
ATOM 1040 O O . GLU A 1 138 ? -28.360 10.289 13.575 1.00 66.94 138 GLU A O 1
ATOM 1045 N N . GLY A 1 139 ? -27.024 8.950 12.339 1.00 74.19 139 GLY A N 1
ATOM 1046 C CA . GLY A 1 139 ? -27.041 9.743 11.107 1.00 74.19 139 GLY A CA 1
ATOM 1047 C C . GLY A 1 139 ? -25.897 10.748 10.923 1.00 74.19 139 GLY A C 1
ATOM 1048 O O . GLY A 1 139 ? -25.740 11.241 9.810 1.00 74.19 139 GLY A O 1
ATOM 1049 N N . THR A 1 140 ? -25.073 11.040 11.940 1.00 82.06 140 THR A N 1
ATOM 1050 C CA . THR A 1 140 ? -23.921 11.959 11.772 1.00 82.06 140 THR A CA 1
ATOM 1051 C C . THR A 1 140 ? -22.573 11.282 11.971 1.00 82.06 140 THR A C 1
ATOM 1053 O O . THR A 1 140 ? -21.661 11.510 11.179 1.00 82.06 140 THR A O 1
ATOM 1056 N N . HIS A 1 141 ? -22.451 10.431 12.990 1.00 88.81 141 HIS A N 1
ATOM 1057 C CA . HIS A 1 141 ? -21.218 9.720 13.318 1.00 88.81 141 HIS A CA 1
ATOM 1058 C C . HIS A 1 141 ? -21.496 8.258 13.648 1.00 88.81 141 HIS A C 1
ATOM 1060 O O . HIS A 1 141 ? -22.599 7.892 14.062 1.00 88.81 141 HIS A O 1
ATOM 1066 N N . LYS A 1 142 ? -20.448 7.449 13.535 1.00 89.44 142 LYS A N 1
ATOM 1067 C CA . LYS A 1 142 ? -20.380 6.081 14.043 1.00 89.44 142 LYS A CA 1
ATOM 1068 C C . LYS A 1 142 ? -19.093 5.896 14.834 1.00 89.44 142 LYS A C 1
ATOM 1070 O O . LYS A 1 142 ? -18.144 6.669 14.708 1.00 89.44 142 LYS A O 1
ATOM 1075 N N . ILE A 1 143 ? -19.092 4.890 15.692 1.00 87.94 143 ILE A N 1
ATOM 1076 C CA . ILE A 1 143 ? -17.909 4.453 16.424 1.00 87.94 143 ILE A CA 1
ATOM 1077 C C . ILE A 1 143 ? -17.514 3.059 15.955 1.00 87.94 143 ILE A C 1
ATOM 1079 O O . ILE A 1 143 ? -18.371 2.191 15.789 1.00 87.94 143 ILE A O 1
ATOM 1083 N N . TYR A 1 144 ? -16.219 2.858 15.754 1.00 88.75 144 TYR A N 1
ATOM 1084 C CA . TYR A 1 144 ? -15.602 1.567 15.497 1.00 88.75 144 TYR A CA 1
ATOM 1085 C C . TYR A 1 144 ? -14.923 1.063 16.758 1.00 88.75 144 TYR A C 1
ATOM 1087 O O . TYR A 1 144 ? -14.250 1.832 17.441 1.00 88.75 144 TYR A O 1
ATOM 1095 N N . PHE A 1 145 ? -15.058 -0.230 17.034 1.00 87.88 145 PHE A N 1
ATOM 1096 C CA . PHE A 1 145 ? -14.286 -0.928 18.056 1.00 87.88 145 PHE A CA 1
ATOM 1097 C C . PHE A 1 145 ? -13.283 -1.833 17.357 1.00 87.88 145 PHE A C 1
ATOM 1099 O O . PHE A 1 145 ? -13.669 -2.805 16.711 1.00 87.88 145 PHE A O 1
ATOM 1106 N N . ILE A 1 146 ? -12.004 -1.483 17.456 1.00 86.19 146 ILE A N 1
ATOM 1107 C CA . ILE A 1 146 ? -10.927 -2.103 16.681 1.00 86.19 146 ILE A CA 1
ATOM 1108 C C . ILE A 1 146 ? -9.967 -2.797 17.642 1.00 86.19 146 ILE A C 1
ATOM 1110 O O . ILE A 1 146 ? -9.642 -2.266 18.705 1.00 86.19 146 ILE A O 1
ATOM 1114 N N . GLN A 1 147 ? -9.508 -3.993 17.287 1.00 86.12 147 GLN A N 1
ATOM 1115 C CA . GLN A 1 147 ? -8.496 -4.717 18.040 1.00 86.12 147 GLN A CA 1
ATOM 1116 C C . GLN A 1 147 ? -7.216 -3.888 18.119 1.00 86.12 147 GLN A C 1
ATOM 1118 O O . GLN A 1 147 ? -6.635 -3.493 17.107 1.00 86.12 147 GLN A O 1
ATOM 1123 N N . ARG A 1 148 ? -6.742 -3.663 19.341 1.00 82.88 148 ARG A N 1
ATOM 1124 C CA . ARG A 1 148 ? -5.493 -2.960 19.585 1.00 82.88 148 ARG A CA 1
ATOM 1125 C C . ARG A 1 148 ? -4.319 -3.819 19.124 1.00 82.88 148 ARG A C 1
ATOM 1127 O O . ARG A 1 148 ? -4.251 -5.014 19.413 1.00 82.88 148 ARG A O 1
ATOM 1134 N N . TYR A 1 149 ? -3.365 -3.192 18.449 1.00 84.56 149 TYR A N 1
ATOM 1135 C CA . TYR A 1 149 ? -2.051 -3.769 18.187 1.00 84.56 149 TYR A CA 1
ATOM 1136 C C . TYR A 1 149 ? -1.000 -3.143 19.123 1.00 84.56 149 TYR A C 1
ATOM 1138 O O . TYR A 1 149 ? -1.181 -2.007 19.570 1.00 84.56 149 TYR A O 1
ATOM 1146 N N . PRO A 1 150 ? 0.085 -3.865 19.462 1.00 83.94 150 PRO A N 1
ATOM 1147 C CA . PRO A 1 150 ? 1.028 -3.405 20.482 1.00 83.94 150 PRO A CA 1
ATOM 1148 C C . PRO A 1 150 ? 1.827 -2.174 20.052 1.00 83.94 150 PRO A C 1
ATOM 1150 O O . PRO A 1 150 ? 2.005 -1.243 20.836 1.00 83.94 150 PRO A O 1
ATOM 1153 N N . ILE A 1 151 ? 2.349 -2.201 18.822 1.00 87.88 151 ILE A N 1
ATOM 1154 C CA . ILE A 1 151 ? 3.297 -1.206 18.323 1.00 87.88 151 ILE A CA 1
ATOM 1155 C C . ILE A 1 151 ? 3.375 -1.242 16.793 1.00 87.88 151 ILE A C 1
ATOM 1157 O O . ILE A 1 151 ? 3.274 -2.313 16.187 1.00 87.88 151 ILE A O 1
ATOM 1161 N N . THR A 1 152 ? 3.578 -0.085 16.168 1.00 90.75 152 THR A N 1
ATOM 1162 C CA . THR A 1 152 ? 3.889 0.006 14.732 1.00 90.75 152 THR A CA 1
ATOM 1163 C C . THR A 1 152 ? 5.333 -0.423 14.447 1.00 90.75 152 THR A C 1
ATOM 1165 O O . THR A 1 152 ? 6.188 -0.416 15.335 1.00 90.75 152 THR A O 1
ATOM 1168 N N . VAL A 1 153 ? 5.657 -0.769 13.200 1.00 92.19 153 VAL A N 1
ATOM 1169 C CA . VAL A 1 153 ? 7.040 -1.052 12.785 1.00 92.19 153 VAL A CA 1
ATOM 1170 C C . VAL A 1 153 ? 7.934 0.165 13.038 1.00 92.19 153 VAL A C 1
ATOM 1172 O O . VAL A 1 153 ? 9.044 0.013 13.545 1.00 92.19 153 VAL A O 1
ATOM 1175 N N . GLY A 1 154 ? 7.461 1.373 12.717 1.00 90.62 154 GLY A N 1
ATOM 1176 C CA . GLY A 1 154 ? 8.222 2.610 12.905 1.00 90.62 154 GLY A CA 1
ATOM 1177 C C . GLY A 1 154 ? 8.564 2.886 14.373 1.00 90.62 154 GLY A C 1
ATOM 1178 O O . GLY A 1 154 ? 9.720 3.174 14.706 1.00 90.62 154 GLY A O 1
ATOM 1179 N N . GLU A 1 155 ? 7.585 2.740 15.270 1.00 90.25 155 GLU A N 1
ATOM 1180 C CA . GLU A 1 155 ? 7.810 2.844 16.716 1.00 90.25 155 GLU A CA 1
ATOM 1181 C C . GLU A 1 155 ? 8.762 1.739 17.206 1.00 90.25 155 GLU A C 1
ATOM 1183 O O . GLU A 1 155 ? 9.707 2.022 17.945 1.00 90.25 155 GLU A O 1
ATOM 1188 N N . TRP A 1 156 ? 8.570 0.493 16.761 1.00 92.69 156 TRP A N 1
ATOM 1189 C CA . TRP A 1 156 ? 9.400 -0.644 17.165 1.00 92.69 156 TRP A CA 1
ATOM 1190 C C . TRP A 1 156 ? 10.870 -0.453 16.773 1.00 92.69 156 TRP A C 1
ATOM 1192 O O . TRP A 1 156 ? 11.761 -0.571 17.613 1.00 92.69 156 TRP A O 1
ATOM 1202 N N . LEU A 1 157 ? 11.141 -0.051 15.530 1.00 92.12 157 LEU A N 1
ATOM 1203 C CA . LEU A 1 157 ? 12.496 0.258 15.065 1.00 92.12 157 LEU A CA 1
ATOM 1204 C C . LEU A 1 157 ? 13.134 1.410 15.853 1.00 92.12 157 LEU A C 1
ATOM 1206 O O . LEU A 1 157 ? 14.336 1.390 16.119 1.00 92.12 157 LEU A O 1
ATOM 1210 N N . THR A 1 158 ? 12.338 2.398 16.268 1.00 90.88 158 THR A N 1
ATOM 1211 C CA . THR A 1 158 ? 12.815 3.515 17.096 1.00 90.88 158 THR A CA 1
ATOM 1212 C C . THR A 1 158 ? 13.244 3.047 18.487 1.00 90.88 158 THR A C 1
ATOM 1214 O O . THR A 1 158 ? 14.282 3.495 18.988 1.00 90.88 158 THR A O 1
ATOM 1217 N N . LEU A 1 159 ? 12.493 2.126 19.101 1.00 90.06 159 LEU A N 1
ATOM 1218 C CA . LEU A 1 159 ? 12.854 1.517 20.388 1.00 90.06 159 LEU A CA 1
ATOM 1219 C C . LEU A 1 159 ? 14.132 0.684 20.282 1.00 90.06 159 LEU A C 1
ATOM 1221 O O . LEU A 1 159 ? 15.004 0.774 21.145 1.00 90.06 159 LEU A O 1
ATOM 1225 N N . HIS A 1 160 ? 14.271 -0.064 19.191 1.00 89.19 160 HIS A N 1
ATOM 1226 C CA . HIS A 1 160 ? 15.392 -0.966 18.947 1.00 89.19 160 HIS A CA 1
ATOM 1227 C C . HIS A 1 160 ? 16.558 -0.309 18.184 1.00 89.19 160 HIS A C 1
ATOM 1229 O O . HIS A 1 160 ? 17.471 -0.989 17.722 1.00 89.19 160 HIS A O 1
ATOM 1235 N N . LYS A 1 161 ? 16.598 1.029 18.086 1.00 87.12 161 LYS A N 1
ATOM 1236 C CA . LYS A 1 161 ? 17.617 1.767 17.308 1.00 87.12 161 LYS A CA 1
ATOM 1237 C C . LYS A 1 161 ? 19.067 1.554 17.763 1.00 87.12 161 LYS A C 1
ATOM 1239 O O . LYS A 1 161 ? 19.992 1.882 17.021 1.00 87.12 161 LYS A O 1
ATOM 1244 N N . ASN A 1 162 ? 19.260 1.113 19.007 1.00 86.69 162 ASN A N 1
ATOM 1245 C CA . ASN A 1 162 ? 20.572 0.855 19.605 1.00 86.69 162 ASN A CA 1
ATOM 1246 C C . ASN A 1 162 ? 20.886 -0.647 19.712 1.00 86.69 162 ASN A C 1
ATOM 1248 O O . ASN A 1 162 ? 21.988 -0.999 20.130 1.00 86.69 162 ASN A O 1
ATOM 1252 N N . ASP A 1 163 ? 19.942 -1.517 19.354 1.00 90.56 163 ASP A N 1
ATOM 1253 C CA . ASP A 1 163 ? 20.170 -2.956 19.335 1.00 90.56 163 ASP A CA 1
ATOM 1254 C C . ASP A 1 163 ? 21.049 -3.333 18.132 1.00 90.56 163 ASP A C 1
ATOM 1256 O O . ASP A 1 163 ? 21.143 -2.571 17.161 1.00 90.56 163 ASP A O 1
ATOM 1260 N N . PRO A 1 164 ? 21.701 -4.511 18.143 1.00 91.62 164 PRO A N 1
ATOM 1261 C CA . PRO A 1 164 ? 22.479 -4.968 16.999 1.00 91.62 164 PRO A CA 1
ATOM 1262 C C . PRO A 1 164 ? 21.614 -5.034 15.732 1.00 91.62 164 PRO A C 1
ATOM 1264 O O . PRO A 1 164 ? 20.762 -5.913 15.600 1.00 91.62 164 PRO A O 1
ATOM 1267 N N . TYR A 1 165 ? 21.852 -4.137 14.769 1.00 91.56 165 TYR A N 1
ATOM 1268 C CA . TYR A 1 165 ? 20.998 -3.987 13.580 1.00 91.56 165 TYR A CA 1
ATOM 1269 C C . TYR A 1 165 ? 20.802 -5.303 12.803 1.00 91.56 165 TYR A C 1
ATOM 1271 O O . TYR A 1 165 ? 19.705 -5.579 12.326 1.00 91.56 165 TYR A O 1
ATOM 1279 N N . LYS A 1 166 ? 21.825 -6.170 12.740 1.00 91.75 166 LYS A N 1
ATOM 1280 C CA . LYS A 1 166 ? 21.727 -7.488 12.085 1.00 91.75 166 LYS A CA 1
ATOM 1281 C C . LYS A 1 166 ? 20.699 -8.412 12.742 1.00 91.75 166 LYS A C 1
ATOM 1283 O O . LYS A 1 166 ? 20.060 -9.200 12.050 1.00 91.75 166 LYS A O 1
ATOM 1288 N N . LEU A 1 167 ? 20.537 -8.332 14.064 1.00 92.00 167 LEU A N 1
ATOM 1289 C CA . LEU A 1 167 ? 19.532 -9.112 14.789 1.00 92.00 167 LEU A CA 1
ATOM 1290 C C . LEU A 1 167 ? 18.123 -8.642 14.419 1.00 92.00 167 LEU A C 1
ATOM 1292 O O . LEU A 1 167 ? 17.269 -9.466 14.104 1.00 92.00 167 LEU A O 1
ATOM 1296 N N . ILE A 1 168 ? 17.923 -7.324 14.401 1.00 92.94 168 ILE A N 1
ATOM 1297 C CA . ILE A 1 168 ? 16.658 -6.676 14.038 1.00 92.94 168 ILE A CA 1
ATOM 1298 C C . ILE A 1 168 ? 16.250 -7.057 12.611 1.00 92.94 168 ILE A C 1
ATOM 1300 O O . ILE A 1 168 ? 15.151 -7.563 12.393 1.00 92.94 168 ILE A O 1
ATOM 1304 N N . ILE A 1 169 ? 17.168 -6.917 11.651 1.00 93.94 169 ILE A N 1
ATOM 1305 C CA . ILE A 1 169 ? 16.923 -7.281 10.251 1.00 93.94 169 ILE A CA 1
ATOM 1306 C C . ILE A 1 169 ? 16.580 -8.768 10.131 1.00 93.94 169 ILE A C 1
ATOM 1308 O O . ILE A 1 169 ? 15.596 -9.113 9.486 1.00 93.94 169 ILE A O 1
ATOM 1312 N N . ARG A 1 170 ? 17.325 -9.662 10.797 1.00 93.00 170 ARG A N 1
ATOM 1313 C CA . ARG A 1 170 ? 17.060 -11.110 10.757 1.00 93.00 170 ARG A CA 1
ATOM 1314 C C . ARG A 1 170 ? 15.660 -11.470 11.262 1.00 93.00 170 ARG A C 1
ATOM 1316 O O . ARG A 1 170 ? 15.029 -12.358 10.694 1.00 93.00 170 ARG A O 1
ATOM 1323 N N . GLN A 1 171 ? 15.180 -10.810 12.315 1.00 94.06 171 GLN A N 1
ATOM 1324 C CA . GLN A 1 171 ? 13.831 -11.044 12.832 1.00 94.06 171 GLN A CA 1
ATOM 1325 C C . GLN A 1 171 ? 12.756 -10.621 11.825 1.00 94.06 171 GLN A C 1
ATOM 1327 O O . GLN A 1 171 ? 11.812 -11.377 11.601 1.00 94.06 171 GLN A O 1
ATOM 1332 N N . ILE A 1 172 ? 12.928 -9.465 11.174 1.00 95.44 172 ILE A N 1
ATOM 1333 C CA . ILE A 1 172 ? 12.008 -9.011 10.123 1.00 95.44 172 ILE A CA 1
ATOM 1334 C C . ILE A 1 172 ? 12.063 -9.975 8.928 1.00 95.44 172 ILE A C 1
ATOM 1336 O O . ILE A 1 172 ? 11.013 -10.438 8.500 1.00 95.44 172 ILE A O 1
ATOM 1340 N N . VAL A 1 173 ? 13.256 -10.363 8.446 1.00 95.19 173 VAL A N 1
ATOM 1341 C CA . VAL A 1 173 ? 13.421 -11.357 7.358 1.00 95.19 173 VAL A CA 1
ATOM 1342 C C . VAL A 1 173 ? 12.628 -12.630 7.644 1.00 95.19 173 VAL A C 1
ATOM 1344 O O . VAL A 1 173 ? 11.957 -13.139 6.753 1.00 95.19 173 VAL A O 1
ATOM 1347 N N . HIS A 1 174 ? 12.689 -13.141 8.875 1.00 94.38 174 HIS A N 1
ATOM 1348 C CA . HIS A 1 174 ? 11.989 -14.366 9.258 1.00 94.38 174 HIS A CA 1
ATOM 1349 C C . HIS A 1 174 ? 10.458 -14.207 9.267 1.00 94.38 174 HIS A C 1
ATOM 1351 O O . HIS A 1 174 ? 9.743 -15.153 8.948 1.00 94.38 174 HIS A O 1
ATOM 1357 N N . ALA A 1 175 ? 9.945 -13.028 9.624 1.00 95.25 175 ALA A N 1
ATOM 1358 C CA . ALA A 1 175 ? 8.508 -12.750 9.666 1.00 95.25 175 ALA A CA 1
ATOM 1359 C C . ALA A 1 175 ? 7.902 -12.460 8.277 1.00 95.25 175 ALA A C 1
ATOM 1361 O O . ALA A 1 175 ? 6.712 -12.700 8.056 1.00 95.25 175 ALA A O 1
ATOM 1362 N N . THR A 1 176 ? 8.708 -11.958 7.336 1.00 96.19 176 THR A N 1
ATOM 1363 C CA . THR A 1 176 ? 8.247 -11.478 6.024 1.00 96.19 176 THR A CA 1
ATOM 1364 C C . THR A 1 176 ? 7.505 -12.517 5.167 1.00 96.19 176 THR A C 1
ATOM 1366 O O . THR A 1 176 ? 6.477 -12.144 4.606 1.00 96.19 176 THR A O 1
ATOM 1369 N N . PRO A 1 177 ? 7.931 -13.793 5.035 1.00 95.44 177 PRO A N 1
ATOM 1370 C CA . PRO A 1 177 ? 7.238 -14.746 4.163 1.00 95.44 177 PRO A CA 1
ATOM 1371 C C . PRO A 1 177 ? 5.764 -14.935 4.533 1.00 95.44 177 PRO A C 1
ATOM 1373 O O . PRO A 1 177 ? 4.892 -14.794 3.682 1.00 95.44 177 PRO A O 1
ATOM 1376 N N . VAL A 1 178 ? 5.480 -15.176 5.816 1.00 94.69 178 VAL A N 1
ATOM 1377 C CA . VAL A 1 178 ? 4.110 -15.376 6.320 1.00 94.69 178 VAL A CA 1
ATOM 1378 C C . VAL A 1 178 ? 3.276 -14.105 6.153 1.00 94.69 178 VAL A C 1
ATOM 1380 O O . VAL A 1 178 ? 2.100 -14.169 5.801 1.00 94.69 178 VAL A O 1
ATOM 1383 N N . PHE A 1 179 ? 3.896 -12.944 6.366 1.00 96.25 179 PHE A N 1
ATOM 1384 C CA . PHE A 1 179 ? 3.264 -11.649 6.143 1.00 96.25 179 PHE A CA 1
ATOM 1385 C C . PHE A 1 179 ? 2.846 -11.446 4.683 1.00 96.25 179 PHE A C 1
ATOM 1387 O O . PHE A 1 179 ? 1.702 -11.080 4.421 1.00 96.25 179 PHE A O 1
ATOM 1394 N N . LEU A 1 180 ? 3.733 -11.763 3.736 1.00 95.44 180 LEU A N 1
ATOM 1395 C CA . LEU A 1 180 ? 3.433 -11.704 2.308 1.00 95.44 180 LEU A CA 1
ATOM 1396 C C . LEU A 1 180 ? 2.265 -12.625 1.942 1.00 95.44 180 LEU A C 1
ATOM 1398 O O . LEU A 1 180 ? 1.345 -12.165 1.272 1.00 95.44 180 LEU A O 1
ATOM 1402 N N . THR A 1 181 ? 2.229 -13.865 2.447 1.00 93.88 181 THR A N 1
ATOM 1403 C CA . THR A 1 181 ? 1.085 -14.773 2.238 1.00 93.88 181 THR A CA 1
ATOM 1404 C C . THR A 1 181 ? -0.243 -14.137 2.670 1.00 93.88 181 THR A C 1
ATOM 1406 O O . THR A 1 181 ? -1.257 -14.281 1.986 1.00 93.88 181 THR A O 1
ATOM 1409 N N . GLY A 1 182 ? -0.247 -13.429 3.805 1.00 94.62 182 GLY A N 1
ATOM 1410 C CA . GLY A 1 182 ? -1.416 -12.708 4.308 1.00 94.62 182 GLY A CA 1
ATOM 1411 C C . GLY A 1 182 ? -1.872 -11.605 3.352 1.00 94.62 182 GLY A C 1
ATOM 1412 O O . GLY A 1 182 ? -3.035 -11.580 2.958 1.00 94.62 182 GLY A O 1
ATOM 1413 N N . LEU A 1 183 ? -0.950 -10.743 2.914 1.00 95.88 183 LEU A N 1
ATOM 1414 C CA . LEU A 1 183 ? -1.264 -9.630 2.010 1.00 95.88 183 LEU A CA 1
ATOM 1415 C C . LEU A 1 183 ? -1.755 -10.084 0.633 1.00 95.88 183 LEU A C 1
ATOM 1417 O O . LEU A 1 183 ? -2.594 -9.421 0.027 1.00 95.88 183 LEU A O 1
ATOM 1421 N N . GLN A 1 184 ? -1.269 -11.222 0.134 1.00 95.00 184 GLN A N 1
ATOM 1422 C CA . GLN A 1 184 ? -1.713 -11.764 -1.152 1.00 95.00 184 GLN A CA 1
ATOM 1423 C C . GLN A 1 184 ? -3.196 -12.123 -1.181 1.00 95.00 184 GLN A C 1
ATOM 1425 O O . GLN A 1 184 ? -3.860 -11.927 -2.202 1.00 95.00 184 GLN A O 1
ATOM 1430 N N . LYS A 1 185 ? -3.742 -12.583 -0.051 1.00 95.81 185 LYS A N 1
ATOM 1431 C CA . LYS A 1 185 ? -5.165 -12.932 0.062 1.00 95.81 185 LYS A CA 1
ATOM 1432 C C . LYS A 1 185 ? -6.084 -11.750 -0.231 1.00 95.81 185 LYS A C 1
ATOM 1434 O O . LYS A 1 185 ? -7.191 -11.969 -0.711 1.00 95.81 185 LYS A O 1
ATOM 1439 N N . PHE A 1 186 ? -5.622 -10.522 0.005 1.00 96.25 186 PHE A N 1
ATOM 1440 C CA . PHE A 1 186 ? -6.416 -9.326 -0.240 1.00 96.25 186 PHE A CA 1
ATOM 1441 C C . PHE A 1 186 ? -6.678 -9.043 -1.717 1.00 96.25 186 PHE A C 1
ATOM 1443 O O . PHE A 1 186 ? -7.696 -8.441 -2.022 1.00 96.25 186 PHE A O 1
ATOM 1450 N N . TYR A 1 187 ? -5.812 -9.471 -2.639 1.00 95.12 187 TYR A N 1
ATOM 1451 C CA . TYR A 1 187 ? -5.974 -9.145 -4.061 1.00 95.12 187 TYR A CA 1
ATOM 1452 C C . TYR A 1 187 ? -6.084 -10.362 -4.986 1.00 95.12 187 TYR A C 1
ATOM 1454 O O . TYR A 1 187 ? -6.479 -10.208 -6.141 1.00 95.12 187 TYR A O 1
ATOM 1462 N N . GLN A 1 188 ? -5.753 -11.570 -4.519 1.00 94.12 188 GLN A N 1
ATOM 1463 C CA . GLN A 1 188 ? -5.818 -12.781 -5.348 1.00 94.12 188 GLN A CA 1
ATOM 1464 C C . GLN A 1 188 ? -7.213 -13.418 -5.420 1.00 94.12 188 GLN A C 1
ATOM 1466 O O . GLN A 1 188 ? -7.445 -14.286 -6.261 1.00 94.12 188 GLN A O 1
ATOM 1471 N N . ASN A 1 189 ? -8.163 -13.003 -4.578 1.00 91.38 189 ASN A N 1
ATOM 1472 C CA . ASN A 1 189 ? -9.541 -13.470 -4.690 1.00 91.38 189 ASN A CA 1
ATOM 1473 C C . ASN A 1 189 ? -10.264 -12.717 -5.822 1.00 91.38 189 ASN A C 1
ATOM 1475 O O . ASN A 1 189 ? -10.434 -11.506 -5.778 1.00 91.38 189 ASN A O 1
ATOM 1479 N N . LEU A 1 190 ? -10.698 -13.444 -6.854 1.00 84.19 190 LEU A N 1
ATOM 1480 C CA . LEU A 1 190 ? -11.323 -12.859 -8.048 1.00 84.19 190 LEU A CA 1
ATOM 1481 C C . LEU A 1 190 ? -12.721 -12.268 -7.798 1.00 84.19 190 LEU A C 1
ATOM 1483 O O . LEU A 1 190 ? -13.193 -11.479 -8.612 1.00 84.19 190 LEU A O 1
ATOM 1487 N N . ASN A 1 191 ? -13.392 -12.663 -6.712 1.00 90.56 191 ASN A N 1
ATOM 1488 C CA . ASN A 1 191 ? -14.744 -12.200 -6.390 1.00 90.56 191 ASN A CA 1
ATOM 1489 C C . ASN A 1 191 ? -14.751 -10.985 -5.457 1.00 90.56 191 ASN A C 1
ATOM 1491 O O . ASN A 1 191 ? -15.750 -10.268 -5.403 1.00 90.56 191 ASN A O 1
ATOM 1495 N N . GLU A 1 192 ? -13.668 -10.778 -4.712 1.00 95.19 192 GLU A N 1
ATOM 1496 C CA . GLU A 1 192 ? -13.539 -9.705 -3.736 1.00 95.19 192 GLU A CA 1
ATOM 1497 C C . GLU A 1 192 ? -12.064 -9.366 -3.531 1.00 95.19 192 GLU A C 1
ATOM 1499 O O . GLU A 1 192 ? -11.265 -10.230 -3.184 1.00 95.19 192 GLU A O 1
ATOM 1504 N N . GLN A 1 193 ? -11.710 -8.103 -3.746 1.00 96.56 193 GLN A N 1
ATOM 1505 C CA . GLN A 1 193 ? -10.355 -7.593 -3.591 1.00 96.56 193 GLN A CA 1
ATOM 1506 C C . GLN A 1 193 ? -10.372 -6.331 -2.735 1.00 96.56 193 GLN A C 1
ATOM 1508 O O . GLN A 1 193 ? -11.180 -5.435 -2.974 1.00 96.56 193 GLN A O 1
ATOM 1513 N N . VAL A 1 194 ? -9.445 -6.240 -1.788 1.00 96.81 194 VAL A N 1
ATOM 1514 C CA . VAL A 1 194 ? -9.192 -5.051 -0.970 1.00 96.81 194 VAL A CA 1
ATOM 1515 C C . VAL A 1 194 ? -7.784 -4.565 -1.279 1.00 96.81 194 VAL A C 1
ATOM 1517 O O . VAL A 1 194 ? -6.824 -5.311 -1.125 1.00 96.81 194 VAL A O 1
ATOM 1520 N N . PHE A 1 195 ? -7.633 -3.318 -1.712 1.00 96.12 195 PHE A N 1
ATOM 1521 C CA . PHE A 1 195 ? -6.334 -2.722 -2.014 1.00 96.12 195 PHE A CA 1
ATOM 1522 C C . PHE A 1 195 ? -5.999 -1.646 -0.992 1.00 96.12 195 PHE A C 1
ATOM 1524 O O . PHE A 1 195 ? -6.570 -0.562 -1.032 1.00 96.12 195 PHE A O 1
ATOM 1531 N N . HIS A 1 196 ? -5.053 -1.935 -0.101 1.00 94.75 196 HIS A N 1
ATOM 1532 C CA . HIS A 1 196 ? -4.559 -0.969 0.875 1.00 94.75 196 HIS A CA 1
ATOM 1533 C C . HIS A 1 196 ? -3.434 -0.139 0.258 1.00 94.75 196 HIS A C 1
ATOM 1535 O O . HIS A 1 196 ? -2.348 -0.663 0.013 1.00 94.75 196 HIS A O 1
ATOM 1541 N N . ILE A 1 197 ? -3.674 1.149 0.006 1.00 92.81 197 ILE A N 1
ATOM 1542 C CA . ILE A 1 197 ? -2.747 1.994 -0.770 1.00 92.81 197 ILE A CA 1
ATOM 1543 C C . ILE A 1 197 ? -1.847 2.895 0.082 1.00 92.81 197 ILE A C 1
ATOM 1545 O O . ILE A 1 197 ? -1.010 3.613 -0.462 1.00 92.81 197 ILE A O 1
ATOM 1549 N N . ASP A 1 198 ? -1.963 2.809 1.408 1.00 90.69 198 ASP A N 1
ATOM 1550 C CA . ASP A 1 198 ? -1.134 3.580 2.342 1.00 90.69 198 ASP A CA 1
ATOM 1551 C C . ASP A 1 198 ? -0.331 2.721 3.341 1.00 90.69 198 ASP A C 1
ATOM 1553 O O . ASP A 1 198 ? -0.331 2.942 4.549 1.00 90.69 198 ASP A O 1
ATOM 1557 N N . LEU A 1 199 ? 0.361 1.688 2.847 1.00 92.06 199 LEU A N 1
ATOM 1558 C CA . LEU A 1 199 ? 1.189 0.804 3.683 1.00 92.06 199 LEU A CA 1
ATOM 1559 C C . LEU A 1 199 ? 2.610 1.350 3.902 1.00 92.06 199 LEU A C 1
ATOM 1561 O O . LEU A 1 199 ? 3.573 0.886 3.289 1.00 92.06 199 LEU A O 1
ATOM 1565 N N . HIS A 1 200 ? 2.748 2.316 4.811 1.00 90.38 200 HIS A N 1
ATOM 1566 C CA . HIS A 1 200 ? 4.037 2.786 5.342 1.00 90.38 200 HIS A CA 1
ATOM 1567 C C . HIS A 1 200 ? 4.315 2.218 6.747 1.00 90.38 200 HIS A C 1
ATOM 1569 O O . HIS A 1 200 ? 3.455 1.602 7.365 1.00 90.38 200 HIS A O 1
ATOM 1575 N N . VAL A 1 201 ? 5.509 2.450 7.310 1.00 90.44 201 VAL A N 1
ATOM 1576 C CA . VAL A 1 201 ? 5.931 1.883 8.618 1.00 90.44 201 VAL A CA 1
ATOM 1577 C C . VAL A 1 201 ? 5.042 2.246 9.820 1.00 90.44 201 VAL A C 1
ATOM 1579 O O . VAL A 1 201 ? 5.194 1.640 10.879 1.00 90.44 201 VAL A O 1
ATOM 1582 N N . GLY A 1 202 ? 4.152 3.232 9.674 1.00 87.69 202 GLY A N 1
ATOM 1583 C CA . GLY A 1 202 ? 3.146 3.601 10.677 1.00 87.69 202 GLY A CA 1
ATOM 1584 C C . GLY A 1 202 ? 1.873 2.753 10.592 1.00 87.69 202 GLY A C 1
ATOM 1585 O O . GLY A 1 202 ? 1.245 2.512 11.613 1.00 87.69 202 GLY A O 1
ATOM 1586 N N . ASN A 1 203 ? 1.566 2.217 9.410 1.00 90.38 203 ASN A N 1
ATOM 1587 C CA . ASN A 1 203 ? 0.396 1.369 9.154 1.00 90.38 203 ASN A CA 1
ATOM 1588 C C . ASN A 1 203 ? 0.755 -0.125 9.102 1.00 90.38 203 ASN A C 1
ATOM 1590 O O . ASN A 1 203 ? -0.093 -0.984 8.875 1.00 90.38 203 ASN A O 1
ATOM 1594 N N . LEU A 1 204 ? 2.026 -0.453 9.341 1.00 93.50 204 LEU A N 1
ATOM 1595 C CA . LEU A 1 204 ? 2.495 -1.809 9.600 1.00 93.50 204 LEU A CA 1
ATOM 1596 C C . LEU A 1 204 ? 2.682 -1.980 11.106 1.00 93.50 204 LEU A C 1
ATOM 1598 O O . LEU A 1 204 ? 3.365 -1.166 11.726 1.00 93.50 204 LEU A O 1
ATOM 1602 N N . PHE A 1 205 ? 2.148 -3.048 11.697 1.00 92.94 205 PHE A N 1
ATOM 1603 C CA . PHE A 1 205 ? 2.331 -3.346 13.120 1.00 92.94 205 PHE A CA 1
ATOM 1604 C C . PHE A 1 205 ? 3.138 -4.618 13.361 1.00 92.94 205 PHE A C 1
ATOM 1606 O O . PHE A 1 205 ? 3.214 -5.507 12.512 1.00 92.94 205 PHE A O 1
ATOM 1613 N N . ILE A 1 206 ? 3.717 -4.710 14.561 1.00 91.81 206 ILE A N 1
ATOM 1614 C CA . ILE A 1 206 ? 4.451 -5.881 15.044 1.00 91.81 206 ILE A CA 1
ATOM 1615 C C . ILE A 1 206 ? 3.773 -6.455 16.287 1.00 91.81 206 ILE A C 1
ATOM 1617 O O . ILE A 1 206 ? 3.369 -5.734 17.202 1.00 91.81 206 ILE A O 1
ATOM 1621 N N . ARG A 1 207 ? 3.715 -7.786 16.344 1.00 89.25 207 ARG A N 1
ATOM 1622 C CA . ARG A 1 207 ? 3.402 -8.557 17.549 1.00 89.25 207 ARG A CA 1
ATOM 1623 C C . ARG A 1 207 ? 4.545 -9.510 17.855 1.00 89.25 207 ARG A C 1
ATOM 1625 O O . ARG A 1 207 ? 4.907 -10.339 17.022 1.00 89.25 207 ARG A O 1
ATOM 1632 N N . THR A 1 208 ? 5.089 -9.404 19.059 1.00 84.62 208 THR A N 1
ATOM 1633 C CA . THR A 1 208 ? 6.079 -10.357 19.559 1.00 84.62 208 THR A CA 1
ATOM 1634 C C . THR A 1 208 ? 5.354 -11.568 20.129 1.00 84.62 208 THR A C 1
ATOM 1636 O O . THR A 1 208 ? 4.540 -11.434 21.042 1.00 84.62 208 THR A O 1
ATOM 1639 N N . GLN A 1 209 ? 5.645 -12.744 19.589 1.00 84.81 209 GLN A N 1
ATOM 1640 C CA . GLN A 1 209 ? 5.077 -14.011 20.038 1.00 84.81 209 GLN A CA 1
ATOM 1641 C C . GLN A 1 209 ? 5.760 -14.503 21.326 1.00 84.81 209 GLN A C 1
ATOM 1643 O O . GLN A 1 209 ? 6.803 -13.988 21.740 1.00 84.81 209 GLN A O 1
ATOM 1648 N N . ALA A 1 210 ? 5.187 -15.528 21.965 1.00 82.94 210 ALA A N 1
ATOM 1649 C CA . ALA A 1 210 ? 5.720 -16.099 23.208 1.00 82.94 210 ALA A CA 1
ATOM 1650 C C . ALA A 1 210 ? 7.160 -16.635 23.063 1.00 82.94 210 ALA A C 1
ATOM 1652 O O . ALA A 1 210 ? 7.953 -16.559 24.001 1.00 82.94 210 ALA A O 1
ATOM 1653 N N . ASP A 1 211 ? 7.518 -17.123 21.875 1.00 84.38 211 ASP A N 1
ATOM 1654 C CA . ASP A 1 211 ? 8.861 -17.595 21.515 1.00 84.38 211 ASP A CA 1
ATOM 1655 C C . ASP A 1 211 ? 9.815 -16.464 21.076 1.00 84.38 211 ASP A C 1
ATOM 1657 O O . ASP A 1 211 ? 10.941 -16.727 20.653 1.00 84.38 211 ASP A O 1
ATOM 1661 N N . LYS A 1 212 ? 9.387 -15.200 21.208 1.00 82.50 212 LYS A N 1
ATOM 1662 C CA . LYS A 1 212 ? 10.080 -13.983 20.755 1.00 82.50 212 LYS A CA 1
ATOM 1663 C C . LYS A 1 212 ? 10.205 -13.841 19.235 1.00 82.50 212 LYS A C 1
ATOM 1665 O O . LYS A 1 212 ? 10.929 -12.952 18.782 1.00 82.50 212 LYS A O 1
ATOM 1670 N N . SER A 1 213 ? 9.519 -14.667 18.446 1.00 86.88 213 SER A N 1
ATOM 1671 C CA . SER A 1 213 ? 9.383 -14.422 17.011 1.00 86.88 213 SER A CA 1
ATOM 1672 C C . SER A 1 213 ? 8.499 -13.197 16.754 1.00 86.88 213 SER A C 1
ATOM 1674 O O . SER A 1 213 ? 7.689 -12.798 17.598 1.00 86.88 213 SER A O 1
ATOM 1676 N N . LEU A 1 214 ? 8.691 -12.561 15.598 1.00 93.06 214 LEU A N 1
ATOM 1677 C CA . LEU A 1 214 ? 7.874 -11.428 15.177 1.00 93.06 214 LEU A CA 1
ATOM 1678 C C . LEU A 1 214 ? 6.759 -11.901 14.250 1.00 93.06 214 LEU A C 1
ATOM 1680 O O . LEU A 1 214 ? 6.970 -12.735 13.372 1.00 93.06 214 LEU A O 1
ATOM 1684 N N . GLN A 1 215 ? 5.593 -11.296 14.417 1.00 93.19 215 GLN A N 1
ATOM 1685 C CA . GLN A 1 215 ? 4.471 -11.364 13.494 1.00 93.19 215 GLN A CA 1
ATOM 1686 C C . GLN A 1 215 ? 4.178 -9.950 12.997 1.00 93.19 215 GLN A C 1
ATOM 1688 O O . GLN A 1 215 ? 4.047 -9.028 13.803 1.00 93.19 215 GLN A O 1
ATOM 1693 N N . LEU A 1 216 ? 4.095 -9.791 11.678 1.00 95.38 216 LEU A N 1
ATOM 1694 C CA . LEU A 1 216 ? 3.765 -8.531 11.015 1.00 95.38 216 LEU A CA 1
ATOM 1695 C C . LEU A 1 216 ? 2.287 -8.521 10.617 1.00 95.38 216 LEU A C 1
ATOM 1697 O O . LEU A 1 216 ? 1.738 -9.556 10.236 1.00 95.38 216 LEU A O 1
ATOM 1701 N N . GLY A 1 217 ? 1.675 -7.345 10.664 1.00 94.94 217 GLY A N 1
ATOM 1702 C CA . GLY A 1 217 ? 0.317 -7.111 10.184 1.00 94.94 217 GLY A CA 1
ATOM 1703 C C . GLY A 1 217 ? 0.119 -5.674 9.713 1.00 94.94 217 GLY A C 1
ATOM 1704 O O . GLY A 1 217 ? 1.059 -4.877 9.727 1.00 94.94 217 GLY A O 1
ATOM 1705 N N . VAL A 1 218 ? -1.100 -5.359 9.281 1.00 94.12 218 VAL A N 1
ATOM 1706 C CA . VAL A 1 218 ? -1.492 -4.051 8.743 1.00 94.12 218 VAL A CA 1
ATOM 1707 C C . VAL A 1 218 ? -2.647 -3.438 9.529 1.00 94.12 218 VAL A C 1
ATOM 1709 O O . VAL A 1 218 ? -3.538 -4.135 10.022 1.00 94.12 218 VAL A O 1
ATOM 1712 N N . SER A 1 219 ? -2.633 -2.121 9.645 1.00 89.88 219 SER A N 1
ATOM 1713 C CA . SER A 1 219 ? -3.653 -1.314 10.311 1.00 89.88 219 SER A CA 1
ATOM 1714 C C . SER A 1 219 ? -4.013 -0.101 9.461 1.00 89.88 219 SER A C 1
ATOM 1716 O O . SER A 1 219 ? -3.311 0.195 8.504 1.00 89.88 219 SER A O 1
ATOM 1718 N N . ASP A 1 220 ? -5.052 0.617 9.890 1.00 86.00 220 ASP A N 1
ATOM 1719 C CA . ASP A 1 220 ? -5.539 1.864 9.286 1.00 86.00 220 ASP A CA 1
ATOM 1720 C C . ASP A 1 220 ? -6.055 1.702 7.852 1.00 86.00 220 ASP A C 1
ATOM 1722 O O . ASP A 1 220 ? -5.413 2.054 6.866 1.00 86.00 220 ASP A O 1
ATOM 1726 N N . PHE A 1 221 ? -7.271 1.172 7.745 1.00 90.19 221 PHE A N 1
ATOM 1727 C CA . PHE A 1 221 ? -7.889 0.862 6.460 1.00 90.19 221 PHE A CA 1
ATOM 1728 C C . PHE A 1 221 ? -8.587 2.082 5.834 1.00 90.19 221 PHE A C 1
ATOM 1730 O O . PHE A 1 221 ? -9.280 1.923 4.832 1.00 90.19 221 PHE A O 1
ATOM 1737 N N . GLY A 1 222 ? -8.395 3.298 6.369 1.00 84.19 222 GLY A N 1
ATOM 1738 C CA . GLY A 1 222 ? -9.018 4.531 5.859 1.00 84.19 222 GLY A CA 1
ATOM 1739 C C . GLY A 1 222 ? -8.647 4.868 4.406 1.00 84.19 222 GLY A C 1
ATOM 1740 O O . GLY A 1 222 ? -9.390 5.544 3.697 1.00 84.19 222 GLY A O 1
ATOM 1741 N N . HIS A 1 223 ? -7.525 4.339 3.912 1.00 87.50 223 HIS A N 1
ATOM 1742 C CA . HIS A 1 223 ? -7.106 4.455 2.513 1.00 87.50 223 HIS A CA 1
ATOM 1743 C C . HIS A 1 223 ? -7.042 3.089 1.829 1.00 87.50 223 HIS A C 1
ATOM 1745 O O . HIS A 1 223 ? -5.971 2.582 1.471 1.00 87.50 223 HIS A O 1
ATOM 1751 N N . CYS A 1 224 ? -8.222 2.502 1.642 1.00 93.25 224 CYS A N 1
ATOM 1752 C CA . CYS A 1 224 ? -8.419 1.273 0.888 1.00 93.25 224 CYS A CA 1
ATOM 1753 C C . CYS A 1 224 ? -9.364 1.472 -0.298 1.00 93.25 224 CYS A C 1
ATOM 1755 O O . CYS A 1 224 ? -10.100 2.449 -0.381 1.00 93.25 224 CYS A O 1
ATOM 1757 N N . LEU A 1 225 ? -9.318 0.513 -1.220 1.00 94.88 225 LEU A N 1
ATOM 1758 C CA . LEU A 1 225 ? -10.266 0.384 -2.320 1.00 94.88 225 LEU A CA 1
ATOM 1759 C C . LEU A 1 225 ? -10.824 -1.033 -2.334 1.00 94.88 225 LEU A C 1
ATOM 1761 O O . LEU A 1 225 ? -10.063 -1.999 -2.245 1.00 94.88 225 LEU A O 1
ATOM 1765 N N . LEU A 1 226 ? -12.132 -1.153 -2.505 1.00 95.44 226 LEU A N 1
ATOM 1766 C CA . LEU A 1 226 ? -12.853 -2.412 -2.612 1.00 95.44 226 LEU A CA 1
ATOM 1767 C C . LEU A 1 226 ? -13.281 -2.667 -4.060 1.00 95.44 226 LEU A C 1
ATOM 1769 O O . LEU A 1 226 ? -13.862 -1.818 -4.736 1.00 95.44 226 LEU A O 1
ATOM 1773 N N . ASN A 1 227 ? -13.008 -3.872 -4.545 1.00 94.31 227 ASN A N 1
ATOM 1774 C CA . ASN A 1 227 ? -13.502 -4.345 -5.830 1.00 94.31 227 ASN A CA 1
ATOM 1775 C C . ASN A 1 227 ? -14.178 -5.706 -5.649 1.00 94.31 227 ASN A C 1
ATOM 1777 O O . ASN A 1 227 ? -13.515 -6.708 -5.393 1.00 94.31 227 ASN A O 1
ATOM 1781 N N . ASN A 1 228 ? -15.500 -5.740 -5.772 1.00 92.56 228 ASN A N 1
ATOM 1782 C CA . ASN A 1 228 ? -16.328 -6.937 -5.690 1.00 92.56 228 ASN A CA 1
ATOM 1783 C C . ASN A 1 228 ? -17.571 -6.794 -6.596 1.00 92.56 228 ASN A C 1
ATOM 1785 O O . ASN A 1 228 ? -17.660 -5.892 -7.428 1.00 92.56 228 ASN A O 1
ATOM 1789 N N . GLN A 1 229 ? -18.541 -7.701 -6.471 1.00 86.44 229 GLN A N 1
ATOM 1790 C CA . GLN A 1 229 ? -19.758 -7.668 -7.297 1.00 86.44 229 GLN A CA 1
ATOM 1791 C C . GLN A 1 229 ? -20.663 -6.448 -7.040 1.00 86.44 229 GLN A C 1
ATOM 1793 O O . GLN A 1 229 ? -21.475 -6.109 -7.898 1.00 86.44 229 GLN A O 1
ATOM 1798 N N . VAL A 1 230 ? -20.548 -5.812 -5.871 1.00 86.19 230 VAL A N 1
ATOM 1799 C CA . VAL A 1 230 ? -21.418 -4.712 -5.422 1.00 86.19 230 VAL A CA 1
ATOM 1800 C C . VAL A 1 230 ? -20.730 -3.352 -5.573 1.00 86.19 230 VAL A C 1
ATOM 1802 O O . VAL A 1 230 ? -21.384 -2.369 -5.914 1.00 86.19 230 VAL A O 1
ATOM 1805 N N . SER A 1 231 ? -19.417 -3.296 -5.358 1.00 85.88 231 SER A N 1
ATOM 1806 C CA . SER A 1 231 ? -18.603 -2.084 -5.383 1.00 85.88 231 SER A CA 1
ATOM 1807 C C . SER A 1 231 ? -17.408 -2.263 -6.317 1.00 85.88 231 SER A C 1
ATOM 1809 O O . SER A 1 231 ? -16.653 -3.221 -6.189 1.00 85.88 231 SER A O 1
ATOM 1811 N N . ASN A 1 232 ? -17.228 -1.334 -7.257 1.00 90.31 232 ASN A N 1
ATOM 1812 C CA . ASN A 1 232 ? -16.050 -1.267 -8.122 1.00 90.31 232 ASN A CA 1
ATOM 1813 C C . ASN A 1 232 ? -15.366 0.086 -7.929 1.00 90.31 232 ASN A C 1
ATOM 1815 O O . ASN A 1 232 ? -15.706 1.072 -8.587 1.00 90.31 232 ASN A O 1
ATOM 1819 N N . GLU A 1 233 ? -14.395 0.121 -7.024 1.00 93.06 233 GLU A N 1
ATOM 1820 C CA . GLU A 1 233 ? -13.705 1.352 -6.639 1.00 93.06 233 GLU A CA 1
ATOM 1821 C C . GLU A 1 233 ? -12.409 1.594 -7.403 1.00 93.06 233 GLU A C 1
ATOM 1823 O O . GLU A 1 233 ? -11.731 2.591 -7.167 1.00 93.06 233 GLU A O 1
ATOM 1828 N N . LEU A 1 234 ? -12.077 0.749 -8.384 1.00 93.06 234 LEU A N 1
ATOM 1829 C CA . LEU A 1 234 ? -10.905 0.974 -9.230 1.00 93.06 234 LEU A CA 1
ATOM 1830 C C . LEU A 1 234 ? -10.913 2.387 -9.848 1.00 93.06 234 LEU A C 1
ATOM 1832 O O . LEU A 1 234 ? -9.900 3.076 -9.741 1.00 93.06 234 LEU A O 1
ATOM 1836 N N . PRO A 1 235 ? -12.024 2.903 -10.418 1.00 92.94 235 PRO A N 1
ATOM 1837 C CA . PRO A 1 235 ? -12.037 4.265 -10.947 1.00 92.94 235 PRO A CA 1
ATOM 1838 C C . PRO A 1 235 ? -11.827 5.345 -9.874 1.00 92.94 235 PRO A C 1
ATOM 1840 O O . PRO A 1 235 ? -11.236 6.377 -10.198 1.00 92.94 235 PRO A O 1
ATOM 1843 N N . LYS A 1 236 ? -12.232 5.103 -8.610 1.00 91.50 236 LYS A N 1
ATOM 1844 C CA . LYS A 1 236 ? -12.005 6.044 -7.497 1.00 91.50 236 LYS A CA 1
ATOM 1845 C C . LYS A 1 236 ? -10.517 6.297 -7.288 1.00 91.50 236 LYS A C 1
ATOM 1847 O O . LYS A 1 236 ? -10.131 7.440 -7.070 1.00 91.50 236 LYS A O 1
ATOM 1852 N N . TYR A 1 237 ? -9.662 5.283 -7.466 1.00 92.94 237 TYR A N 1
ATOM 1853 C CA . TYR A 1 237 ? -8.208 5.476 -7.422 1.00 92.94 237 TYR A CA 1
ATOM 1854 C C . TYR A 1 237 ? -7.741 6.594 -8.364 1.00 92.94 237 TYR A C 1
ATOM 1856 O O . TYR A 1 237 ? -6.930 7.446 -8.008 1.00 92.94 237 TYR A O 1
ATOM 1864 N N . LEU A 1 238 ? -8.269 6.617 -9.587 1.00 93.19 238 LEU A N 1
ATOM 1865 C CA . LEU A 1 238 ? -7.865 7.596 -10.588 1.00 93.19 238 LEU A CA 1
ATOM 1866 C C . LEU A 1 238 ? -8.372 9.002 -10.242 1.00 93.19 238 LEU A C 1
ATOM 1868 O O . LEU A 1 238 ? -7.615 9.968 -10.332 1.00 93.19 238 LEU A O 1
ATOM 1872 N N . THR A 1 239 ? -9.633 9.125 -9.833 1.00 90.44 239 THR A N 1
ATOM 1873 C CA . THR A 1 239 ? -10.277 10.426 -9.588 1.00 90.44 239 THR A CA 1
ATOM 1874 C C . THR A 1 239 ? -9.943 11.031 -8.229 1.00 90.44 239 THR A C 1
ATOM 1876 O O . THR A 1 239 ? -9.904 12.252 -8.091 1.00 90.44 239 THR A O 1
ATOM 1879 N N . GLU A 1 240 ? -9.720 10.202 -7.212 1.00 87.19 240 GLU A N 1
ATOM 1880 C CA . GLU A 1 240 ? -9.476 10.657 -5.842 1.00 87.19 240 GLU A CA 1
ATOM 1881 C C . GLU A 1 240 ? -7.992 10.695 -5.513 1.00 87.19 240 GLU A C 1
ATOM 1883 O O . GLU A 1 240 ? -7.569 11.620 -4.831 1.00 87.19 240 GLU A O 1
ATOM 1888 N N . TYR A 1 241 ? -7.190 9.777 -6.059 1.00 88.56 241 TYR A N 1
ATOM 1889 C CA . TYR A 1 241 ? -5.762 9.711 -5.768 1.00 88.56 241 TYR A CA 1
ATOM 1890 C C . TYR A 1 241 ? -4.970 10.346 -6.918 1.00 88.56 241 TYR A C 1
ATOM 1892 O O . TYR A 1 241 ? -4.442 11.450 -6.774 1.00 88.56 241 TYR A O 1
ATOM 1900 N N . ILE A 1 242 ? -4.962 9.738 -8.108 1.00 91.38 242 ILE A N 1
ATOM 1901 C CA . ILE A 1 242 ? -4.119 10.198 -9.231 1.00 91.38 242 ILE A CA 1
ATOM 1902 C C . ILE A 1 242 ? -4.397 11.651 -9.641 1.00 91.38 242 ILE A C 1
ATOM 1904 O O . ILE A 1 242 ? -3.449 12.402 -9.887 1.00 91.38 242 ILE A O 1
ATOM 1908 N N . GLN A 1 243 ? -5.668 12.051 -9.713 1.00 88.38 243 GLN A N 1
ATOM 1909 C CA . GLN A 1 243 ? -6.058 13.396 -10.128 1.00 88.38 243 GLN A CA 1
ATOM 1910 C C . GLN A 1 243 ? -5.775 14.468 -9.070 1.00 88.38 243 GLN A C 1
ATOM 1912 O O . GLN A 1 243 ? -5.399 15.580 -9.443 1.00 88.38 243 GLN A O 1
ATOM 1917 N N . ARG A 1 244 ? -5.980 14.167 -7.780 1.00 82.88 244 ARG A N 1
ATOM 1918 C CA . ARG A 1 244 ? -5.999 15.189 -6.717 1.00 82.88 244 ARG A CA 1
ATOM 1919 C C . ARG A 1 244 ? -4.640 15.459 -6.089 1.00 82.88 244 ARG A C 1
ATOM 1921 O O . ARG A 1 244 ? -4.382 16.604 -5.732 1.00 82.88 244 ARG A O 1
ATOM 1928 N N . TYR A 1 245 ? -3.782 14.449 -5.947 1.00 78.88 245 TYR A N 1
ATOM 1929 C CA . TYR A 1 245 ? -2.521 14.618 -5.222 1.00 78.88 245 TYR A CA 1
ATOM 1930 C C . TYR A 1 245 ? -1.322 14.595 -6.170 1.00 78.88 245 TYR A C 1
ATOM 1932 O O . TYR A 1 245 ? -1.033 13.603 -6.834 1.00 78.88 245 TYR A O 1
ATOM 1940 N N . GLU A 1 246 ? -0.585 15.701 -6.200 1.00 64.06 246 GLU A N 1
ATOM 1941 C CA . GLU A 1 246 ? 0.573 15.913 -7.079 1.00 64.06 246 GLU A CA 1
ATOM 1942 C C . GLU A 1 246 ? 1.843 15.164 -6.612 1.00 64.06 246 GLU A C 1
ATOM 1944 O O . GLU A 1 246 ? 2.798 15.002 -7.368 1.00 64.06 246 GLU A O 1
ATOM 1949 N N . PHE A 1 247 ? 1.866 14.673 -5.365 1.00 59.41 247 PHE A N 1
ATOM 1950 C CA . PHE A 1 247 ? 3.108 14.319 -4.662 1.00 59.41 247 PHE A CA 1
ATOM 1951 C C . PHE A 1 247 ? 3.373 12.820 -4.450 1.00 59.41 247 PHE A C 1
ATOM 1953 O O . PHE A 1 247 ? 4.288 12.471 -3.701 1.00 59.41 247 PHE A O 1
ATOM 1960 N N . TYR A 1 248 ? 2.666 11.917 -5.137 1.00 69.75 248 TYR A N 1
ATOM 1961 C CA . TYR A 1 248 ? 2.883 10.465 -4.984 1.00 69.75 248 TYR A CA 1
ATOM 1962 C C . TYR A 1 248 ? 4.308 9.998 -5.323 1.00 69.75 248 TYR A C 1
ATOM 1964 O O . TYR A 1 248 ? 4.746 8.944 -4.874 1.00 69.75 248 TYR A O 1
ATOM 1972 N N . SER A 1 249 ? 5.070 10.782 -6.083 1.00 61.75 249 SER A N 1
ATOM 1973 C CA . SER A 1 249 ? 6.408 10.412 -6.547 1.00 61.75 249 SER A CA 1
ATOM 1974 C C . SER A 1 249 ? 7.469 10.263 -5.447 1.00 61.75 249 SER A C 1
ATOM 1976 O O . SER A 1 249 ? 8.454 9.553 -5.664 1.00 61.75 249 SER A O 1
ATOM 1978 N N . GLY A 1 250 ? 7.289 10.908 -4.288 1.00 68.12 250 GLY A N 1
ATOM 1979 C CA . GLY A 1 250 ? 8.284 10.945 -3.208 1.00 68.12 250 GLY A CA 1
ATOM 1980 C C . GLY A 1 250 ? 8.079 9.931 -2.080 1.00 68.12 250 GLY A C 1
ATOM 1981 O O . GLY A 1 250 ? 8.954 9.806 -1.229 1.00 68.12 250 GLY A O 1
ATOM 1982 N N . TYR A 1 251 ? 6.942 9.240 -2.053 1.00 81.88 251 TYR A N 1
ATOM 1983 C CA . TYR A 1 251 ? 6.559 8.347 -0.962 1.00 81.88 251 TYR A CA 1
ATOM 1984 C C . TYR A 1 251 ? 6.997 6.908 -1.247 1.00 81.88 251 TYR A C 1
ATOM 1986 O O . TYR A 1 251 ? 6.686 6.361 -2.308 1.00 81.88 251 TYR A O 1
ATOM 1994 N N . SER A 1 252 ? 7.695 6.275 -0.303 1.00 82.69 252 SER A N 1
ATOM 1995 C CA . SER A 1 252 ? 8.254 4.926 -0.472 1.00 82.69 252 SER A CA 1
ATOM 1996 C C . SER A 1 252 ? 7.183 3.850 -0.658 1.00 82.69 252 SER A C 1
ATOM 1998 O O . SER A 1 252 ? 7.425 2.859 -1.351 1.00 82.69 252 SER A O 1
ATOM 2000 N N . GLN A 1 253 ? 5.979 4.066 -0.121 1.00 86.69 253 GLN A N 1
ATOM 2001 C CA . GLN A 1 253 ? 4.844 3.164 -0.284 1.00 86.69 253 GLN A CA 1
ATOM 2002 C C . GLN A 1 253 ? 4.179 3.244 -1.668 1.00 86.69 253 GLN A C 1
ATOM 2004 O O . GLN A 1 253 ? 3.244 2.495 -1.936 1.00 86.69 253 GLN A O 1
ATOM 2009 N N . VAL A 1 254 ? 4.631 4.117 -2.573 1.00 90.94 254 VAL A N 1
ATOM 2010 C CA . VAL A 1 254 ? 4.046 4.247 -3.916 1.00 90.94 254 VAL A CA 1
ATOM 2011 C C . VAL A 1 254 ? 4.869 3.443 -4.933 1.00 90.94 254 VAL A C 1
ATOM 2013 O O . VAL A 1 254 ? 6.068 3.699 -5.075 1.00 90.94 254 VAL A O 1
ATOM 2016 N N . PRO A 1 255 ? 4.275 2.505 -5.691 1.00 93.00 255 PRO A N 1
ATOM 2017 C CA . PRO A 1 255 ? 4.983 1.715 -6.702 1.00 93.00 255 PRO A CA 1
ATOM 2018 C C . PRO A 1 255 ? 5.334 2.535 -7.958 1.00 93.00 255 PRO A C 1
ATOM 2020 O O . PRO A 1 255 ? 4.719 3.567 -8.226 1.00 93.00 255 PRO A O 1
ATOM 2023 N N . LEU A 1 256 ? 6.309 2.071 -8.754 1.00 94.50 256 LEU A N 1
ATOM 2024 C CA . LEU A 1 256 ? 6.816 2.780 -9.944 1.00 94.50 256 LEU A CA 1
ATOM 2025 C C . LEU A 1 256 ? 5.699 3.208 -10.898 1.00 94.50 256 LEU A C 1
ATOM 2027 O O . LEU A 1 256 ? 5.651 4.353 -11.341 1.00 94.50 256 LEU A O 1
ATOM 2031 N N . GLU A 1 257 ? 4.809 2.274 -11.212 1.00 95.94 257 GLU A N 1
ATOM 2032 C CA . GLU A 1 257 ? 3.740 2.445 -12.184 1.00 95.94 257 GLU A CA 1
ATOM 2033 C C . GLU A 1 257 ? 2.765 3.542 -11.740 1.00 95.94 257 GLU A C 1
ATOM 2035 O O . GLU A 1 257 ? 2.388 4.389 -12.545 1.00 95.94 257 GLU A O 1
ATOM 2040 N N . ALA A 1 258 ? 2.430 3.593 -10.446 1.00 95.19 258 ALA A N 1
ATOM 2041 C CA . ALA A 1 258 ? 1.604 4.653 -9.873 1.00 95.19 258 ALA A CA 1
ATOM 2042 C C . ALA A 1 258 ? 2.300 6.023 -9.930 1.00 95.19 258 ALA A C 1
ATOM 2044 O O . ALA A 1 258 ? 1.658 7.024 -10.253 1.00 95.19 258 ALA A O 1
ATOM 2045 N N . ARG A 1 259 ? 3.619 6.081 -9.684 1.00 93.81 259 ARG A N 1
ATOM 2046 C CA . ARG A 1 259 ? 4.396 7.332 -9.804 1.00 93.81 259 ARG A CA 1
ATOM 2047 C C . ARG A 1 259 ? 4.412 7.846 -11.235 1.00 93.81 259 ARG A C 1
ATOM 2049 O O . ARG A 1 259 ? 4.192 9.035 -11.449 1.00 93.81 259 ARG A O 1
ATOM 2056 N N . LEU A 1 260 ? 4.641 6.961 -12.206 1.00 95.31 260 LEU A N 1
ATOM 2057 C CA . LEU A 1 260 ? 4.621 7.306 -13.627 1.00 95.31 260 LEU A CA 1
ATOM 2058 C C . LEU A 1 260 ? 3.221 7.733 -14.081 1.00 95.31 260 LEU A C 1
ATOM 2060 O O . LEU A 1 260 ? 3.103 8.714 -14.810 1.00 95.31 260 LEU A O 1
ATOM 2064 N N . LEU A 1 261 ? 2.167 7.048 -13.622 1.00 96.12 261 LEU A N 1
ATOM 2065 C CA . LEU A 1 261 ? 0.774 7.393 -13.915 1.00 96.12 261 LEU A CA 1
ATOM 2066 C C . LEU A 1 261 ? 0.409 8.786 -13.385 1.00 96.12 261 LEU A C 1
ATOM 2068 O O . LEU A 1 261 ? -0.111 9.619 -14.126 1.00 96.12 261 LEU A O 1
ATOM 2072 N N . ASN A 1 262 ? 0.725 9.061 -12.117 1.00 94.62 262 ASN A N 1
ATOM 2073 C CA . ASN A 1 262 ? 0.508 10.372 -11.515 1.00 94.62 262 ASN A CA 1
ATOM 2074 C C . ASN A 1 262 ? 1.325 11.452 -12.231 1.00 94.62 262 ASN A C 1
ATOM 2076 O O . ASN A 1 262 ? 0.756 12.453 -12.656 1.00 94.62 262 ASN A O 1
ATOM 2080 N N . TYR A 1 263 ? 2.616 11.221 -12.479 1.00 94.06 263 TYR A N 1
ATOM 2081 C CA . TYR A 1 263 ? 3.459 12.178 -13.194 1.00 94.06 263 TYR A CA 1
ATOM 2082 C C . TYR A 1 263 ? 2.950 12.471 -14.615 1.00 94.06 263 TYR A C 1
ATOM 2084 O O . TYR A 1 263 ? 2.872 13.632 -15.020 1.00 94.06 263 TYR A O 1
ATOM 2092 N N . CYS A 1 264 ? 2.528 11.437 -15.351 1.00 95.50 264 CYS A N 1
ATOM 2093 C CA . CYS A 1 264 ? 1.900 11.567 -16.665 1.00 95.50 264 CYS A CA 1
ATOM 2094 C C . CYS A 1 264 ? 0.676 12.490 -16.616 1.00 95.50 264 CYS A C 1
ATOM 2096 O O . CYS A 1 264 ? 0.543 13.414 -17.430 1.00 95.50 264 CYS A O 1
ATOM 2098 N N . TYR A 1 265 ? -0.196 12.267 -15.629 1.00 94.69 265 TYR A N 1
ATOM 2099 C CA . TYR A 1 265 ? -1.402 13.058 -15.433 1.00 94.69 265 TYR A CA 1
ATOM 2100 C C . TYR A 1 265 ? -1.105 14.497 -14.983 1.00 94.69 265 TYR A C 1
ATOM 2102 O O . TYR A 1 265 ? -1.742 15.435 -15.460 1.00 94.69 265 TYR A O 1
ATOM 2110 N N . GLN A 1 266 ? -0.123 14.728 -14.121 1.00 91.94 266 GLN A N 1
ATOM 2111 C CA . GLN A 1 266 ? 0.174 16.085 -13.656 1.00 91.94 266 GLN A CA 1
ATOM 2112 C C . GLN A 1 266 ? 0.883 16.913 -14.738 1.00 91.94 266 GLN A C 1
ATOM 2114 O O . GLN A 1 266 ? 0.498 18.050 -15.013 1.00 91.94 266 GLN A O 1
ATOM 2119 N N . LYS A 1 267 ? 1.857 16.326 -15.447 1.00 93.38 267 LYS A N 1
ATOM 2120 C CA . LYS A 1 267 ? 2.649 17.033 -16.470 1.00 93.38 267 LYS A CA 1
ATOM 2121 C C . LYS A 1 267 ? 2.059 16.984 -17.889 1.00 93.38 267 LYS A C 1
ATOM 2123 O O . LYS A 1 267 ? 2.670 17.513 -18.811 1.00 93.38 267 LYS A O 1
ATOM 2128 N N . LYS A 1 268 ? 0.872 16.393 -18.086 1.00 94.62 268 LYS A N 1
ATOM 2129 C CA . LYS A 1 268 ? 0.175 16.327 -19.395 1.00 94.62 268 LYS A CA 1
ATOM 2130 C C . LYS A 1 268 ? 0.968 15.615 -20.490 1.00 94.62 268 LYS A C 1
ATOM 2132 O O . LYS A 1 268 ? 0.994 16.042 -21.639 1.00 94.62 268 LYS A O 1
ATOM 2137 N N . LEU A 1 269 ? 1.582 14.491 -20.123 1.00 95.81 269 LEU A N 1
ATOM 2138 C CA . LEU A 1 269 ? 2.426 13.682 -21.011 1.00 95.81 269 LEU A CA 1
ATOM 2139 C C . LEU A 1 269 ? 1.694 12.471 -21.606 1.00 95.81 269 LEU A C 1
ATOM 2141 O O . LEU A 1 269 ? 2.322 11.538 -22.102 1.00 95.81 269 LEU A O 1
ATOM 2145 N N . ASP A 1 270 ? 0.363 12.470 -21.581 1.00 94.81 270 ASP A N 1
ATOM 2146 C CA . ASP A 1 270 ? -0.451 11.375 -22.105 1.00 94.81 270 ASP A CA 1
ATOM 2147 C C . ASP A 1 270 ? -0.392 11.254 -23.643 1.00 94.81 270 ASP A C 1
ATOM 2149 O O . ASP A 1 270 ? -0.630 10.180 -24.190 1.00 94.81 270 ASP A O 1
ATOM 2153 N N . GLY A 1 271 ? 0.012 12.312 -24.355 1.00 94.25 271 GLY A N 1
ATOM 2154 C CA . GLY A 1 271 ? 0.273 12.291 -25.802 1.00 94.25 271 GLY A CA 1
ATOM 2155 C C . GLY A 1 271 ? 1.737 12.077 -26.218 1.00 94.25 271 GLY A C 1
ATOM 2156 O O . GLY A 1 271 ? 2.006 12.026 -27.415 1.00 94.25 271 GLY A O 1
ATOM 2157 N N . ALA A 1 272 ? 2.678 11.998 -25.273 1.00 96.69 272 ALA A N 1
ATOM 2158 C CA . ALA A 1 272 ? 4.110 11.889 -25.572 1.00 96.69 272 ALA A CA 1
ATOM 2159 C C . ALA A 1 272 ? 4.520 10.464 -25.993 1.00 96.69 272 ALA A C 1
ATOM 2161 O O . ALA A 1 272 ? 3.814 9.499 -25.705 1.00 96.69 272 ALA A O 1
ATOM 2162 N N . ASP A 1 273 ? 5.694 10.312 -26.613 1.00 97.06 273 ASP A N 1
ATOM 2163 C CA . ASP A 1 273 ? 6.319 8.991 -26.768 1.00 97.06 273 ASP A CA 1
ATOM 2164 C C . ASP A 1 273 ? 6.605 8.373 -25.377 1.00 97.06 273 ASP A C 1
ATOM 2166 O O . ASP A 1 273 ? 7.086 9.089 -24.486 1.00 97.06 273 ASP A O 1
ATOM 2170 N N . PRO A 1 274 ? 6.345 7.066 -25.153 1.00 97.75 274 PRO A N 1
ATOM 2171 C CA . PRO A 1 274 ? 6.602 6.408 -23.873 1.00 97.75 274 PRO A CA 1
ATOM 2172 C C . PRO A 1 274 ? 8.017 6.617 -23.319 1.00 97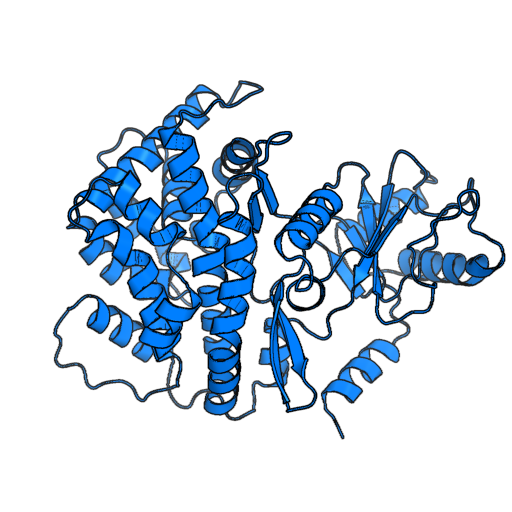.75 274 PRO A C 1
ATOM 2174 O O . PRO A 1 274 ? 8.186 6.775 -22.108 1.00 97.75 274 PRO A O 1
ATOM 2177 N N . ARG A 1 275 ? 9.051 6.668 -24.177 1.00 97.56 275 ARG A N 1
ATOM 2178 C CA . ARG A 1 275 ? 10.424 6.932 -23.711 1.00 97.56 275 ARG A CA 1
ATOM 2179 C C . ARG A 1 275 ? 10.569 8.375 -23.255 1.00 97.56 275 ARG A C 1
ATOM 2181 O O . ARG A 1 275 ? 11.192 8.618 -22.222 1.00 97.56 275 ARG A O 1
ATOM 2188 N N . THR A 1 276 ? 9.984 9.325 -23.984 1.00 96.56 276 THR A N 1
ATOM 2189 C CA . THR A 1 276 ? 9.968 10.736 -23.581 1.00 96.56 276 THR A CA 1
ATOM 2190 C C . THR A 1 276 ? 9.375 10.894 -22.185 1.00 96.56 276 THR A C 1
ATOM 2192 O O . THR A 1 276 ? 10.039 11.466 -21.332 1.00 96.56 276 THR A O 1
ATOM 2195 N N . LEU A 1 277 ? 8.211 10.304 -21.897 1.00 96.44 277 LEU A N 1
ATOM 2196 C CA . LEU A 1 277 ? 7.597 10.376 -20.564 1.00 96.44 277 LEU A CA 1
ATOM 2197 C C . LEU A 1 277 ? 8.553 9.935 -19.446 1.00 96.44 277 LEU A C 1
ATOM 2199 O O . LEU A 1 277 ? 8.737 10.651 -18.462 1.00 96.44 277 LEU A O 1
ATOM 2203 N N . VAL A 1 278 ? 9.182 8.770 -19.609 1.00 96.75 278 VAL A N 1
ATOM 2204 C CA . VAL A 1 278 ? 10.066 8.192 -18.587 1.00 96.75 278 VAL A CA 1
ATOM 2205 C C . VAL A 1 278 ? 11.356 9.001 -18.440 1.00 96.75 278 VAL A C 1
ATOM 2207 O O . VAL A 1 278 ? 11.801 9.257 -17.323 1.00 96.75 278 VAL A O 1
ATOM 2210 N N . THR A 1 279 ? 11.953 9.433 -19.553 1.00 95.38 279 THR A N 1
ATOM 2211 C CA . THR A 1 279 ? 13.178 10.251 -19.530 1.00 95.38 279 THR A CA 1
ATOM 2212 C C . THR A 1 279 ? 12.932 11.645 -18.957 1.00 95.38 279 THR A C 1
ATOM 2214 O O . THR A 1 279 ? 13.780 12.152 -18.225 1.00 95.38 279 THR A O 1
ATOM 2217 N N . THR A 1 280 ? 11.776 12.259 -19.219 1.00 94.31 280 THR A N 1
ATOM 2218 C CA . THR A 1 280 ? 11.389 13.528 -18.593 1.00 94.31 280 THR A CA 1
ATOM 2219 C C . THR A 1 280 ? 11.201 13.348 -17.090 1.00 94.31 280 THR A C 1
ATOM 2221 O O . THR A 1 280 ? 11.760 14.130 -16.332 1.00 94.31 280 THR A O 1
ATOM 2224 N N . TRP A 1 281 ? 10.526 12.280 -16.649 1.00 93.25 281 TRP A N 1
ATOM 2225 C CA . TRP A 1 281 ? 10.370 11.980 -15.223 1.00 93.25 281 TRP A CA 1
ATOM 2226 C C . TRP A 1 281 ? 11.712 11.783 -14.505 1.00 93.25 281 TRP A C 1
ATOM 2228 O O . TRP A 1 281 ? 11.938 12.358 -13.442 1.00 93.25 281 TRP A O 1
ATOM 2238 N N . GLN A 1 282 ? 12.629 11.021 -15.107 1.00 92.62 282 GLN A N 1
ATOM 2239 C CA . GLN A 1 282 ? 13.961 10.767 -14.552 1.00 92.62 282 GLN A CA 1
ATOM 2240 C C . GLN A 1 282 ? 14.777 12.049 -14.336 1.00 92.62 282 GLN A C 1
ATOM 2242 O O . GLN A 1 282 ? 15.542 12.132 -13.378 1.00 92.62 282 GLN A O 1
ATOM 2247 N N . ASN A 1 283 ? 14.640 13.021 -15.241 1.00 92.06 283 ASN A N 1
ATOM 2248 C CA . ASN A 1 283 ? 15.410 14.266 -15.236 1.00 92.06 283 ASN A CA 1
ATOM 2249 C C . ASN A 1 283 ? 14.635 15.448 -14.631 1.00 92.06 283 ASN A C 1
ATOM 2251 O O . ASN A 1 283 ? 15.110 16.584 -14.665 1.00 92.06 283 ASN A O 1
ATOM 2255 N N . ASP A 1 284 ? 13.440 15.205 -14.093 1.00 91.75 284 ASP A N 1
ATOM 2256 C CA . ASP A 1 284 ? 12.623 16.243 -13.485 1.00 91.75 284 ASP A CA 1
ATOM 2257 C C . ASP A 1 284 ? 13.279 16.749 -12.190 1.00 91.75 284 ASP A C 1
ATOM 2259 O O . ASP A 1 284 ? 13.786 15.981 -11.361 1.00 91.75 284 ASP A O 1
ATOM 2263 N N . ARG A 1 285 ? 13.283 18.073 -12.008 1.00 90.25 285 ARG A N 1
ATOM 2264 C CA . ARG A 1 285 ? 13.901 18.726 -10.851 1.00 90.25 285 ARG A CA 1
ATOM 2265 C C . ARG A 1 285 ? 13.207 18.348 -9.542 1.00 90.25 285 ARG A C 1
ATOM 2267 O O . ARG A 1 285 ? 13.895 18.157 -8.543 1.00 90.25 285 ARG A O 1
ATOM 2274 N N . GLU A 1 286 ? 11.880 18.249 -9.525 1.00 87.31 286 GLU A N 1
ATOM 2275 C CA . GLU A 1 286 ? 11.107 17.878 -8.333 1.00 87.31 286 GLU A CA 1
ATOM 2276 C C . GLU A 1 286 ? 11.461 16.460 -7.898 1.00 87.31 286 GLU A C 1
ATOM 2278 O O . GLU A 1 286 ? 11.743 16.225 -6.724 1.00 87.31 286 GLU A O 1
ATOM 2283 N N . ILE A 1 287 ? 11.558 15.542 -8.859 1.00 87.19 287 ILE A N 1
ATOM 2284 C CA . ILE A 1 287 ? 11.971 14.156 -8.621 1.00 87.19 287 ILE A CA 1
ATOM 2285 C C . ILE A 1 287 ? 13.415 14.095 -8.125 1.00 87.19 287 ILE A C 1
ATOM 2287 O O . ILE A 1 287 ? 13.694 13.459 -7.110 1.00 87.19 287 ILE A O 1
ATOM 2291 N N . SER A 1 288 ? 14.322 14.827 -8.773 1.00 86.50 288 SER A N 1
ATOM 2292 C CA . SER A 1 288 ? 15.731 14.905 -8.373 1.00 86.50 288 SER A CA 1
ATOM 2293 C C . SER A 1 288 ? 15.892 15.396 -6.932 1.00 86.50 288 SER A C 1
ATOM 2295 O O . SER A 1 288 ? 16.675 14.832 -6.171 1.00 86.50 288 SER A O 1
ATOM 2297 N N . MET A 1 289 ? 15.110 16.400 -6.517 1.00 86.69 289 MET A N 1
ATOM 2298 C CA . MET A 1 289 ? 15.103 16.882 -5.131 1.00 86.69 289 MET A CA 1
ATOM 2299 C C . MET A 1 289 ? 14.582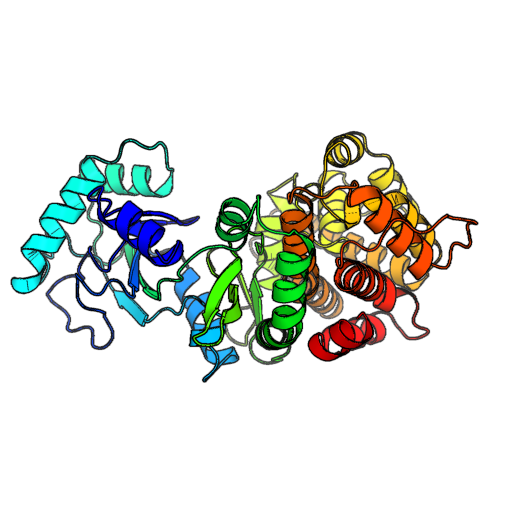 15.829 -4.148 1.00 86.69 289 MET A C 1
ATOM 2301 O O . MET A 1 289 ? 15.082 15.760 -3.029 1.00 86.69 289 MET A O 1
ATOM 2305 N N . LYS A 1 290 ? 13.615 14.993 -4.548 1.00 82.94 290 LYS A N 1
ATOM 2306 C CA . LYS A 1 290 ? 13.099 13.900 -3.707 1.00 82.94 290 LYS A CA 1
ATOM 2307 C C . LYS A 1 290 ? 14.080 12.742 -3.557 1.00 82.94 290 LYS A C 1
ATOM 2309 O O . LYS A 1 290 ? 13.992 12.035 -2.565 1.00 82.94 290 LYS A O 1
ATOM 2314 N N . ILE A 1 291 ? 15.006 12.539 -4.495 1.00 83.12 291 ILE A N 1
ATOM 2315 C CA . ILE A 1 291 ? 16.054 11.511 -4.372 1.00 83.12 291 ILE A CA 1
ATOM 2316 C C . ILE A 1 291 ? 17.055 11.888 -3.268 1.00 83.12 291 ILE A C 1
ATOM 2318 O O . ILE A 1 291 ? 17.539 11.019 -2.540 1.00 83.12 291 ILE A O 1
ATOM 2322 N N . VAL A 1 292 ? 17.358 13.181 -3.112 1.00 81.38 292 VAL A N 1
ATOM 2323 C CA . VAL A 1 292 ? 18.335 13.659 -2.126 1.00 81.38 292 VAL A CA 1
ATOM 2324 C C . VAL A 1 292 ? 17.856 13.349 -0.707 1.00 81.38 292 VAL A C 1
ATOM 2326 O O . VAL A 1 292 ? 16.852 13.876 -0.241 1.00 81.38 292 VAL A O 1
ATOM 2329 N N . GLY A 1 293 ? 18.603 12.497 -0.000 1.00 74.12 293 GLY A N 1
ATOM 2330 C CA . GLY A 1 293 ? 18.291 12.108 1.378 1.00 74.12 293 GLY A CA 1
ATOM 2331 C C . GLY A 1 293 ? 17.156 11.089 1.517 1.00 74.12 293 GLY A C 1
ATOM 2332 O O . GLY A 1 293 ? 16.788 10.760 2.645 1.00 74.12 293 GLY A O 1
ATOM 2333 N N . SER A 1 294 ? 16.623 10.567 0.408 1.00 83.19 294 SER A N 1
ATOM 2334 C CA . SER A 1 294 ? 15.609 9.517 0.450 1.00 83.19 294 SER A CA 1
ATOM 2335 C C . SER A 1 294 ? 16.197 8.168 0.855 1.00 83.19 294 SER A C 1
ATOM 2337 O O . SER A 1 294 ? 17.322 7.814 0.500 1.00 83.19 294 SER A O 1
ATOM 2339 N N . LYS A 1 295 ? 15.397 7.403 1.596 1.00 83.81 295 LYS A N 1
ATOM 2340 C CA . LYS A 1 295 ? 15.648 5.997 1.942 1.00 83.81 295 LYS A CA 1
ATOM 2341 C C . LYS A 1 295 ? 14.803 5.037 1.103 1.00 83.81 295 LYS A C 1
ATOM 2343 O O . LYS A 1 295 ? 14.808 3.836 1.344 1.00 83.81 295 LYS A O 1
ATOM 2348 N N . ASP A 1 296 ? 14.082 5.564 0.122 1.00 86.50 296 ASP A N 1
ATOM 2349 C CA . ASP A 1 296 ? 13.295 4.778 -0.810 1.00 86.50 296 ASP A CA 1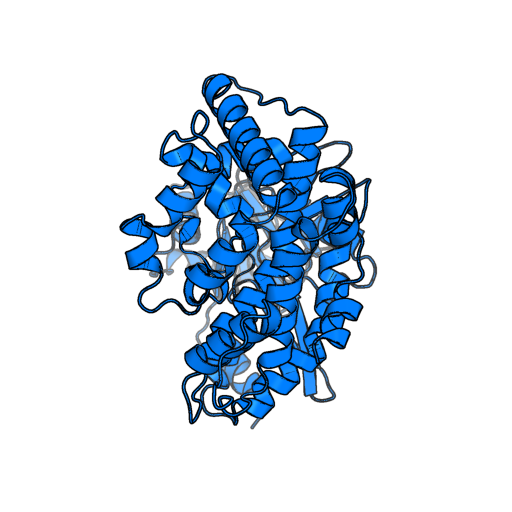
ATOM 2350 C C . ASP A 1 296 ? 14.213 4.035 -1.787 1.00 86.50 296 ASP A C 1
ATOM 2352 O O . ASP A 1 296 ? 14.888 4.640 -2.627 1.00 86.50 296 ASP A O 1
ATOM 2356 N N . THR A 1 297 ? 14.200 2.706 -1.698 1.00 85.69 297 THR A N 1
ATOM 2357 C CA . THR A 1 297 ? 15.027 1.808 -2.514 1.00 85.69 297 THR A CA 1
ATOM 2358 C C . THR A 1 297 ? 14.887 2.070 -4.009 1.00 85.69 297 THR A C 1
ATOM 2360 O O . THR A 1 297 ? 15.864 1.934 -4.753 1.00 85.69 297 THR A O 1
ATOM 2363 N N . LEU A 1 298 ? 13.678 2.424 -4.460 1.00 88.00 298 LEU A N 1
ATOM 2364 C CA . LEU A 1 298 ? 13.402 2.688 -5.864 1.00 88.00 298 LEU A CA 1
ATOM 2365 C C . LEU A 1 298 ? 14.050 3.994 -6.313 1.00 88.00 298 LEU A C 1
ATOM 2367 O O . LEU A 1 298 ? 14.717 4.008 -7.345 1.00 88.00 298 LEU A O 1
ATOM 2371 N N . LEU A 1 299 ? 13.883 5.072 -5.541 1.00 87.75 299 LEU A N 1
ATOM 2372 C CA . LEU A 1 299 ? 14.437 6.387 -5.876 1.00 87.75 299 LEU A CA 1
ATOM 2373 C C . LEU A 1 299 ? 15.963 6.395 -5.814 1.00 87.75 299 LEU A C 1
ATOM 2375 O O . LEU A 1 299 ? 16.607 6.941 -6.707 1.00 87.75 299 LEU A O 1
ATOM 2379 N N . VAL A 1 300 ? 16.545 5.731 -4.811 1.00 85.62 300 VAL A N 1
ATOM 2380 C CA . VAL A 1 300 ? 18.003 5.593 -4.672 1.00 85.62 300 VAL A CA 1
ATOM 2381 C C . VAL A 1 300 ? 18.622 4.899 -5.891 1.00 85.62 300 VAL A C 1
ATOM 2383 O O . VAL A 1 300 ? 19.721 5.253 -6.304 1.00 85.62 300 VAL A O 1
ATOM 2386 N N . ASN A 1 301 ? 17.912 3.946 -6.501 1.00 88.75 301 ASN A N 1
ATOM 2387 C CA . ASN A 1 301 ? 18.386 3.167 -7.651 1.00 88.75 301 ASN A CA 1
ATOM 2388 C C . ASN A 1 301 ? 17.727 3.541 -8.979 1.00 88.75 301 ASN A C 1
ATOM 2390 O O . ASN A 1 301 ? 17.833 2.794 -9.957 1.00 88.75 301 ASN A O 1
ATOM 2394 N N . LEU A 1 302 ? 17.045 4.686 -9.029 1.00 90.00 302 LEU A N 1
ATOM 2395 C CA . LEU A 1 302 ? 16.149 5.019 -10.128 1.00 90.00 302 LEU A CA 1
ATOM 2396 C C . LEU A 1 302 ? 16.849 4.962 -11.487 1.00 90.00 302 LEU A C 1
ATOM 2398 O O . LEU A 1 302 ? 16.322 4.383 -12.435 1.00 90.00 302 LEU A O 1
ATOM 2402 N N . TYR A 1 303 ? 18.069 5.501 -11.558 1.00 90.88 303 TYR A N 1
ATOM 2403 C CA . TYR A 1 303 ? 18.881 5.485 -12.771 1.00 90.88 303 TYR A CA 1
ATOM 2404 C C . TYR A 1 303 ? 19.070 4.066 -13.328 1.00 90.88 303 TYR A C 1
ATOM 2406 O O . TYR A 1 303 ? 18.836 3.835 -14.513 1.00 90.88 303 TYR A O 1
ATOM 2414 N N . TRP A 1 304 ? 19.463 3.111 -12.482 1.00 91.69 304 TRP A N 1
ATOM 2415 C CA . TRP A 1 304 ? 19.775 1.746 -12.905 1.00 91.69 304 TRP A CA 1
ATOM 2416 C C . TRP A 1 304 ? 18.528 0.983 -13.350 1.00 91.69 304 TRP A C 1
ATOM 2418 O O . TRP A 1 304 ? 18.554 0.305 -14.384 1.00 91.69 304 TRP A O 1
ATOM 2428 N N . TYR A 1 305 ? 17.424 1.140 -12.615 1.00 93.75 305 TYR A N 1
ATOM 2429 C CA . TYR A 1 305 ? 16.149 0.543 -12.996 1.00 93.75 305 TYR A CA 1
ATOM 2430 C C . TYR A 1 305 ? 15.654 1.093 -14.329 1.00 93.75 305 TYR A C 1
ATOM 2432 O O . TYR A 1 305 ? 15.390 0.313 -15.240 1.00 93.75 305 TYR A O 1
ATOM 2440 N N . LEU A 1 306 ? 15.585 2.418 -14.488 1.00 94.44 306 LEU A N 1
ATOM 2441 C CA . LEU A 1 306 ? 15.079 3.020 -15.723 1.00 94.44 306 LEU A CA 1
ATOM 2442 C C . LEU A 1 306 ? 15.970 2.710 -16.924 1.00 94.44 306 LEU A C 1
ATOM 2444 O O . LEU A 1 306 ? 15.446 2.396 -17.990 1.00 94.44 306 LEU A O 1
ATOM 2448 N N . LYS A 1 307 ? 17.297 2.699 -16.748 1.00 92.69 307 LYS A N 1
ATOM 2449 C CA . LYS A 1 307 ? 18.234 2.276 -17.796 1.00 92.69 307 LYS A CA 1
ATOM 2450 C C . LYS A 1 307 ? 17.922 0.865 -18.302 1.00 92.69 307 LYS A C 1
ATOM 2452 O O . LYS A 1 307 ? 17.912 0.646 -19.506 1.00 92.69 307 LYS A O 1
ATOM 2457 N N . THR A 1 308 ? 17.617 -0.066 -17.398 1.00 93.06 308 THR A N 1
ATOM 2458 C CA . THR A 1 308 ? 17.270 -1.450 -17.764 1.00 93.06 308 THR A CA 1
ATOM 2459 C C . THR A 1 308 ? 15.878 -1.546 -18.384 1.00 93.06 308 THR A C 1
ATOM 2461 O O . THR A 1 308 ? 15.690 -2.217 -19.398 1.00 93.06 308 THR A O 1
ATOM 2464 N N . LEU A 1 309 ? 14.886 -0.900 -17.768 1.00 95.94 309 LEU A N 1
ATOM 2465 C CA . LEU A 1 309 ? 13.476 -1.000 -18.146 1.00 95.94 309 LEU A CA 1
ATOM 2466 C C . LEU A 1 309 ? 13.193 -0.349 -19.506 1.00 95.94 309 LEU A C 1
ATOM 2468 O O . LEU A 1 309 ? 12.426 -0.896 -20.292 1.00 95.94 309 LEU A O 1
ATOM 2472 N N . LEU A 1 310 ? 13.868 0.754 -19.842 1.00 96.62 310 LEU A N 1
ATOM 2473 C CA . LEU A 1 310 ? 13.738 1.429 -21.141 1.00 96.62 310 LEU A CA 1
ATOM 2474 C C . LEU A 1 310 ? 14.205 0.582 -22.338 1.00 96.62 310 LEU A C 1
ATOM 2476 O O . LEU A 1 310 ? 13.892 0.907 -23.487 1.00 96.62 310 LEU A O 1
ATOM 2480 N N . GLU A 1 311 ? 14.947 -0.497 -22.103 1.00 95.12 311 GLU A N 1
ATOM 2481 C CA . GLU A 1 311 ? 15.324 -1.464 -23.138 1.00 95.12 311 GLU A CA 1
ATOM 2482 C C . GLU A 1 311 ? 14.257 -2.549 -23.346 1.00 95.12 311 GLU A C 1
ATOM 2484 O O . GLU A 1 311 ? 14.368 -3.348 -24.276 1.00 95.12 311 GLU A O 1
ATOM 2489 N N . LYS A 1 312 ? 13.236 -2.625 -22.481 1.00 96.38 312 LYS A N 1
ATOM 2490 C CA . LYS A 1 312 ? 12.254 -3.714 -22.477 1.00 96.38 312 LYS A CA 1
ATOM 2491 C C . LYS A 1 312 ? 10.960 -3.307 -23.193 1.00 96.38 312 LYS A C 1
ATOM 2493 O O . LYS A 1 312 ? 10.288 -2.383 -22.734 1.00 96.38 312 LYS A O 1
ATOM 2498 N N . PRO A 1 313 ? 10.547 -4.014 -24.266 1.00 97.44 313 PRO A N 1
ATOM 2499 C CA . PRO A 1 313 ? 9.317 -3.690 -24.994 1.00 97.44 313 PRO A CA 1
ATOM 2500 C C . PRO A 1 313 ? 8.059 -3.686 -24.116 1.00 97.44 313 PRO A C 1
ATOM 2502 O O . PRO A 1 313 ? 7.269 -2.752 -24.200 1.00 97.44 313 PRO A O 1
ATOM 2505 N N . LEU A 1 314 ? 7.914 -4.669 -23.218 1.00 98.38 314 LEU A N 1
ATOM 2506 C CA . LEU A 1 314 ? 6.756 -4.763 -22.321 1.00 98.38 314 LEU A CA 1
ATOM 2507 C C . LEU A 1 314 ? 6.659 -3.588 -21.340 1.00 98.38 314 LEU A C 1
ATOM 2509 O O . LEU A 1 314 ? 5.560 -3.194 -20.966 1.00 98.38 314 LEU A O 1
ATOM 2513 N N . PHE A 1 315 ? 7.786 -2.998 -20.934 1.00 98.50 315 PHE A N 1
ATOM 2514 C CA . PHE A 1 315 ? 7.761 -1.802 -20.091 1.00 98.50 315 PHE A CA 1
ATOM 2515 C C . PHE A 1 315 ? 7.229 -0.587 -20.860 1.00 98.50 315 PHE A C 1
ATOM 2517 O O . PHE A 1 315 ? 6.418 0.169 -20.336 1.00 98.50 315 PHE A O 1
ATOM 2524 N N . LEU A 1 316 ? 7.629 -0.416 -22.124 1.00 98.38 316 LEU A N 1
ATOM 2525 C CA . LEU A 1 316 ? 7.104 0.660 -22.973 1.00 98.38 316 LEU A CA 1
ATOM 2526 C C . LEU A 1 316 ? 5.618 0.455 -23.305 1.00 98.38 316 LEU A C 1
ATOM 2528 O O . LEU A 1 316 ? 4.862 1.427 -23.358 1.00 98.38 316 LEU A O 1
ATOM 2532 N N . GLU A 1 317 ? 5.185 -0.798 -23.472 1.00 98.31 317 GLU A N 1
ATOM 2533 C CA . GLU A 1 317 ? 3.763 -1.135 -23.586 1.00 98.31 317 GLU A CA 1
ATOM 2534 C C . GLU A 1 317 ? 3.007 -0.751 -22.305 1.00 98.31 317 GLU A C 1
ATOM 2536 O O . GLU A 1 317 ? 1.999 -0.054 -22.384 1.00 98.31 317 GLU A O 1
ATOM 2541 N N . MET A 1 318 ? 3.530 -1.095 -21.122 1.00 98.44 318 MET A N 1
ATOM 2542 C CA . MET A 1 318 ? 2.940 -0.685 -19.843 1.00 98.44 318 MET A CA 1
ATOM 2543 C C . MET A 1 318 ? 2.815 0.840 -19.732 1.00 98.44 318 MET A C 1
ATOM 2545 O O . MET A 1 318 ? 1.754 1.340 -19.371 1.00 98.44 318 MET A O 1
ATOM 2549 N N . VAL A 1 319 ? 3.857 1.599 -20.091 1.00 98.56 319 VAL A N 1
ATOM 2550 C CA . VAL A 1 319 ? 3.805 3.074 -20.096 1.00 98.56 319 VAL A CA 1
ATOM 2551 C C . VAL A 1 319 ? 2.721 3.595 -21.048 1.00 98.56 319 VAL A C 1
ATOM 2553 O O . VAL A 1 319 ? 2.012 4.538 -20.701 1.00 98.56 319 VAL A O 1
ATOM 2556 N N . THR A 1 320 ? 2.531 2.952 -22.202 1.00 98.44 320 THR A N 1
ATOM 2557 C CA . THR A 1 320 ? 1.449 3.291 -23.141 1.00 98.44 320 THR A CA 1
ATOM 2558 C C . THR A 1 320 ? 0.069 3.079 -22.505 1.00 98.44 320 THR A C 1
ATOM 2560 O O . THR A 1 320 ? -0.825 3.917 -22.655 1.00 98.44 320 THR A O 1
ATOM 2563 N N . GLU A 1 321 ? -0.109 2.004 -21.733 1.00 98.19 321 GLU A N 1
ATOM 2564 C CA . GLU A 1 321 ? -1.346 1.756 -20.984 1.00 98.19 321 GLU A CA 1
ATOM 2565 C C . GLU A 1 321 ? -1.568 2.777 -19.855 1.00 98.19 321 GLU A C 1
ATOM 2567 O O . GLU A 1 321 ? -2.694 3.240 -19.658 1.00 98.19 321 GLU A O 1
ATOM 2572 N N . LEU A 1 322 ? -0.508 3.218 -19.167 1.00 98.06 322 LEU A N 1
ATOM 2573 C CA . LEU A 1 322 ? -0.600 4.318 -18.195 1.00 98.06 322 LEU A CA 1
ATOM 2574 C C . LEU A 1 322 ? -1.060 5.621 -18.865 1.00 98.06 322 LEU A C 1
ATOM 2576 O O . LEU A 1 322 ? -1.956 6.301 -18.365 1.00 98.06 322 LEU A O 1
ATOM 2580 N N . GLN A 1 323 ? -0.506 5.951 -20.034 1.00 98.06 323 GLN A N 1
ATOM 2581 C CA . GLN A 1 323 ? -0.934 7.118 -20.809 1.00 98.06 323 GLN A CA 1
ATOM 2582 C C . GLN A 1 323 ? -2.400 6.996 -21.255 1.00 98.06 323 GLN A C 1
ATOM 2584 O O . GLN A 1 323 ? -3.139 7.980 -21.219 1.00 98.06 323 GLN A O 1
ATOM 2589 N N . SER A 1 324 ? -2.854 5.794 -21.625 1.00 97.19 324 SER A N 1
ATOM 2590 C CA . SER A 1 324 ? -4.259 5.506 -21.954 1.00 97.19 324 SER A CA 1
ATOM 2591 C C . SER A 1 324 ? -5.206 5.770 -20.772 1.00 97.19 324 SER A C 1
ATOM 2593 O O . SER A 1 324 ? -6.258 6.399 -20.946 1.00 97.19 324 SER A O 1
ATOM 2595 N N . LEU A 1 325 ? -4.819 5.367 -19.555 1.00 97.06 325 LEU A N 1
ATOM 2596 C CA . LEU A 1 325 ? -5.552 5.698 -18.326 1.00 97.06 325 LEU A CA 1
ATOM 2597 C C . LEU A 1 325 ? -5.644 7.218 -18.125 1.00 97.06 325 LEU A C 1
ATOM 2599 O O . LEU A 1 325 ? -6.738 7.737 -17.900 1.00 97.06 325 LEU A O 1
ATOM 2603 N N . CYS A 1 326 ? -4.535 7.951 -18.287 1.00 96.06 326 CYS A N 1
ATOM 2604 C CA . CYS A 1 326 ? -4.524 9.413 -18.172 1.00 96.06 326 CYS A CA 1
ATOM 2605 C C . CYS A 1 326 ? -5.431 10.105 -19.199 1.00 96.06 326 CYS A C 1
ATOM 2607 O O . CYS A 1 326 ? -6.177 11.010 -18.821 1.00 96.06 326 CYS A O 1
ATOM 2609 N N . LYS A 1 327 ? -5.420 9.676 -20.472 1.00 95.38 327 LYS A N 1
ATOM 2610 C CA . LYS A 1 327 ? -6.332 10.208 -21.507 1.00 95.38 327 LYS A CA 1
ATOM 2611 C C . LYS A 1 327 ? -7.787 10.026 -21.104 1.00 95.38 327 LYS A C 1
ATOM 2613 O O . LYS A 1 327 ? -8.589 10.948 -21.228 1.00 95.38 327 LYS A O 1
ATOM 2618 N N . THR A 1 328 ? -8.113 8.835 -20.607 1.00 94.50 328 THR A N 1
ATOM 2619 C CA . THR A 1 328 ? -9.476 8.486 -20.196 1.00 94.50 328 THR A CA 1
ATOM 2620 C C . THR A 1 328 ? -9.916 9.343 -19.016 1.00 94.50 328 THR A C 1
ATOM 2622 O O . THR A 1 328 ? -10.993 9.936 -19.078 1.00 94.50 328 THR A O 1
ATOM 2625 N N . LEU A 1 329 ? -9.056 9.482 -18.000 1.00 93.38 329 LEU A N 1
ATOM 2626 C CA . LEU A 1 329 ? -9.290 10.331 -16.833 1.00 93.38 329 LEU A CA 1
ATOM 2627 C C . LEU A 1 329 ? -9.521 11.795 -17.235 1.00 93.38 329 LEU A C 1
ATOM 2629 O O . LEU A 1 329 ? -10.507 12.389 -16.814 1.00 93.38 329 LEU A O 1
ATOM 2633 N N . ARG A 1 330 ? -8.690 12.366 -18.120 1.00 91.50 330 ARG A N 1
ATOM 2634 C CA . ARG A 1 330 ? -8.887 13.741 -18.619 1.00 91.50 330 ARG A CA 1
ATOM 2635 C C . ARG A 1 330 ? -10.181 13.917 -19.397 1.00 91.50 330 ARG A C 1
ATOM 2637 O O . ARG A 1 330 ? -10.897 14.884 -19.171 1.00 91.50 330 ARG A O 1
ATOM 2644 N N . ALA A 1 331 ? -10.484 12.993 -20.307 1.00 89.56 331 ALA A N 1
ATOM 2645 C CA . ALA A 1 331 ? -11.692 13.055 -21.130 1.00 89.56 331 ALA A CA 1
ATOM 2646 C C . ALA A 1 331 ? -12.989 12.953 -20.303 1.00 89.56 331 ALA A C 1
ATOM 2648 O O . ALA A 1 331 ? -14.074 13.240 -20.811 1.00 89.56 331 ALA A O 1
ATOM 2649 N N . HIS A 1 332 ? -12.880 12.521 -19.045 1.00 85.56 332 HIS A N 1
ATOM 2650 C CA . HIS A 1 332 ? -13.987 12.347 -18.113 1.00 85.56 332 HIS A CA 1
ATOM 2651 C C . HIS A 1 332 ? -13.842 13.216 -16.856 1.00 85.56 332 HIS A C 1
ATOM 2653 O O . HIS A 1 332 ? -14.597 13.002 -15.915 1.00 85.56 332 HIS A O 1
ATOM 2659 N N . ALA A 1 333 ? -12.936 14.204 -16.834 1.00 77.56 333 ALA A N 1
ATOM 2660 C CA . ALA A 1 333 ? -12.688 15.033 -15.649 1.00 77.56 333 ALA A CA 1
ATOM 2661 C C . ALA A 1 333 ? -13.948 15.773 -15.158 1.00 77.56 333 ALA A C 1
ATOM 2663 O O . ALA A 1 333 ? -14.110 15.967 -13.957 1.00 77.56 333 ALA A O 1
ATOM 2664 N N . ASP A 1 334 ? -14.855 16.112 -16.080 1.00 75.12 334 ASP A N 1
ATOM 2665 C CA . ASP A 1 334 ? -16.125 16.797 -15.798 1.00 75.12 334 ASP A CA 1
ATOM 2666 C C . ASP A 1 334 ? -17.330 15.841 -15.703 1.00 75.12 334 ASP A C 1
ATOM 2668 O O . ASP A 1 334 ? -18.477 16.280 -15.597 1.00 75.12 334 ASP A O 1
ATOM 2672 N N . LYS A 1 335 ? -17.112 14.522 -15.798 1.00 72.50 335 LYS A N 1
ATOM 2673 C CA . LYS A 1 335 ? -18.187 13.521 -15.785 1.00 72.50 335 LYS A CA 1
ATOM 2674 C C . LYS A 1 335 ? -18.303 12.858 -14.410 1.00 72.50 335 LYS A C 1
ATOM 2676 O O . LYS A 1 335 ? -17.288 12.552 -13.793 1.00 72.50 335 LYS A O 1
ATOM 2681 N N . PRO A 1 336 ? -19.529 12.540 -13.957 1.00 65.69 336 PRO A N 1
ATOM 2682 C CA . PRO A 1 336 ? -19.749 11.947 -12.638 1.00 65.69 336 PRO A CA 1
ATOM 2683 C C . PRO A 1 336 ? -19.280 10.488 -12.530 1.00 65.69 336 PRO A C 1
ATOM 2685 O O . PRO A 1 336 ? -19.120 9.987 -11.423 1.00 65.69 336 PRO A O 1
ATOM 2688 N N . VAL A 1 337 ? -19.085 9.789 -13.657 1.00 79.06 337 VAL A N 1
ATOM 2689 C CA . VAL A 1 337 ? -18.708 8.368 -13.682 1.00 79.06 337 VAL A CA 1
ATOM 2690 C C . VAL A 1 337 ? -17.597 8.135 -14.703 1.00 79.06 337 VAL A C 1
ATOM 2692 O O . VAL A 1 337 ? -17.749 8.441 -15.889 1.00 79.06 337 VAL A O 1
ATOM 2695 N N . LEU A 1 338 ? -16.491 7.553 -14.236 1.00 88.56 338 LEU A N 1
ATOM 2696 C CA . LEU A 1 338 ? -15.364 7.121 -15.057 1.00 88.56 338 LEU A CA 1
ATOM 2697 C C . LEU A 1 338 ? -15.515 5.632 -15.394 1.00 88.56 338 LEU A C 1
ATOM 2699 O O . LEU A 1 338 ? -15.524 4.785 -14.503 1.00 88.56 338 LEU A O 1
ATOM 2703 N N . ILE A 1 339 ? -15.621 5.314 -16.684 1.00 88.25 339 ILE A N 1
ATOM 2704 C CA . ILE A 1 339 ? -15.745 3.935 -17.175 1.00 88.25 339 ILE A CA 1
ATOM 2705 C C . ILE A 1 339 ? -14.406 3.509 -17.769 1.00 88.25 339 ILE A C 1
ATOM 2707 O O . ILE A 1 339 ? -13.886 4.164 -18.672 1.00 88.25 339 ILE A O 1
ATOM 2711 N N . LEU A 1 340 ? -13.865 2.399 -17.271 1.00 92.81 340 LEU A N 1
ATOM 2712 C CA . LEU A 1 340 ? -12.602 1.826 -17.728 1.00 92.81 340 LEU A CA 1
ATOM 2713 C C . LEU A 1 340 ? -12.854 0.654 -18.679 1.00 92.81 340 LEU A C 1
ATOM 2715 O O . LEU A 1 340 ? -13.801 -0.116 -18.508 1.00 92.81 340 LEU A O 1
ATOM 2719 N N . SER A 1 341 ? -11.989 0.498 -19.681 1.00 94.62 341 SER A N 1
ATOM 2720 C CA . SER A 1 341 ? -11.968 -0.719 -20.496 1.00 94.62 341 SER A CA 1
ATOM 2721 C C . SER A 1 341 ? -11.486 -1.919 -19.671 1.00 94.62 341 SER A C 1
ATOM 2723 O O . SER A 1 341 ? -10.802 -1.752 -18.662 1.00 94.62 341 SER A O 1
ATOM 2725 N N . LYS A 1 342 ? -11.763 -3.151 -20.127 1.00 94.56 342 LYS A N 1
ATOM 2726 C CA . LYS A 1 342 ? -11.268 -4.371 -19.456 1.00 94.56 342 LYS A CA 1
ATOM 2727 C C . LYS A 1 342 ? -9.748 -4.352 -19.260 1.00 94.56 342 LYS A C 1
ATOM 2729 O O . LYS A 1 342 ? -9.273 -4.678 -18.176 1.00 94.56 342 LYS A O 1
ATOM 2734 N N . LYS A 1 343 ? -9.005 -3.918 -20.286 1.00 95.94 343 LYS A N 1
ATOM 2735 C CA . LYS A 1 343 ? -7.544 -3.788 -20.224 1.00 95.94 343 LYS A CA 1
ATOM 2736 C C . LYS A 1 343 ? -7.128 -2.742 -19.190 1.00 95.94 343 LYS A C 1
ATOM 2738 O O . LYS A 1 343 ? -6.294 -3.025 -18.344 1.00 95.94 343 LYS A O 1
ATOM 2743 N N . GLN A 1 344 ? -7.762 -1.570 -19.182 1.00 96.12 344 GLN A N 1
ATOM 2744 C CA . GLN A 1 344 ? -7.480 -0.512 -18.205 1.00 96.12 344 GLN A CA 1
ATOM 2745 C C . GLN A 1 344 ? -7.775 -0.941 -16.763 1.00 96.12 344 GLN A C 1
ATOM 2747 O O . GLN A 1 344 ? -6.965 -0.681 -15.877 1.00 96.12 344 GLN A O 1
ATOM 2752 N N . SER A 1 345 ? -8.896 -1.629 -16.525 1.00 95.56 345 SER A N 1
ATOM 2753 C CA . SER A 1 345 ? -9.218 -2.200 -15.214 1.00 95.56 345 SER A CA 1
ATOM 2754 C C . SER A 1 345 ? -8.170 -3.216 -14.770 1.00 95.56 345 SER A C 1
ATOM 2756 O O . SER A 1 345 ? -7.734 -3.164 -13.626 1.00 95.56 345 SER A O 1
ATOM 2758 N N . PHE A 1 346 ? -7.722 -4.095 -15.671 1.00 96.62 346 PHE A N 1
ATOM 2759 C CA . PHE A 1 346 ? -6.673 -5.070 -15.375 1.00 96.62 346 PHE A CA 1
ATOM 2760 C C . PHE A 1 346 ? -5.329 -4.400 -15.048 1.00 96.62 346 PHE A C 1
ATOM 2762 O O . PHE A 1 346 ? -4.701 -4.727 -14.043 1.00 96.62 346 PHE A O 1
ATOM 2769 N N . ILE A 1 347 ? -4.912 -3.412 -15.847 1.00 97.94 347 ILE A N 1
ATOM 2770 C CA . ILE A 1 347 ? -3.695 -2.627 -15.596 1.00 97.94 347 ILE A CA 1
ATOM 2771 C C . ILE A 1 347 ? -3.775 -1.943 -14.230 1.00 97.94 347 ILE A C 1
ATOM 2773 O O . ILE A 1 347 ? -2.814 -1.965 -13.466 1.00 97.94 347 ILE A O 1
ATOM 2777 N N . LEU A 1 348 ? -4.932 -1.376 -13.891 1.00 96.94 348 LEU A N 1
ATOM 2778 C CA . LEU A 1 348 ? -5.117 -0.709 -12.615 1.00 96.94 348 LEU A CA 1
ATOM 2779 C C . LEU A 1 348 ? -5.117 -1.688 -11.431 1.00 96.94 348 LEU A C 1
ATOM 2781 O O . LEU A 1 348 ? -4.480 -1.406 -10.421 1.00 96.94 348 LEU A O 1
ATOM 2785 N N . GLN A 1 349 ? -5.735 -2.863 -11.567 1.00 96.62 349 GLN A N 1
ATOM 2786 C CA . GLN A 1 349 ? -5.630 -3.932 -10.567 1.00 96.62 349 GLN A CA 1
ATOM 2787 C C . GLN A 1 349 ? -4.178 -4.369 -10.350 1.00 96.62 349 GLN A C 1
ATOM 2789 O O . GLN A 1 349 ? -3.775 -4.560 -9.204 1.00 96.62 349 GLN A O 1
ATOM 2794 N N . PHE A 1 3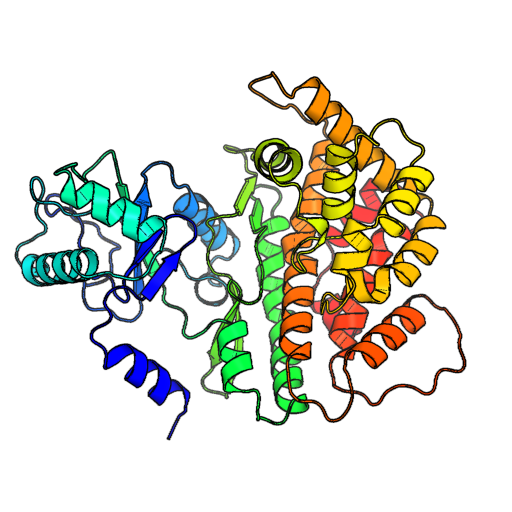50 ? -3.379 -4.479 -11.418 1.00 97.56 350 PHE A N 1
ATOM 2795 C CA . PHE A 1 350 ? -1.950 -4.766 -11.294 1.00 97.56 350 PHE A CA 1
ATOM 2796 C C . PHE A 1 350 ? -1.226 -3.672 -10.503 1.00 97.56 350 PHE A C 1
ATOM 2798 O O . PHE A 1 350 ? -0.502 -3.987 -9.565 1.00 97.56 350 PHE A O 1
ATOM 2805 N N . ILE A 1 351 ? -1.437 -2.389 -10.824 1.00 97.12 351 ILE A N 1
ATOM 2806 C CA . ILE A 1 351 ? -0.824 -1.269 -10.083 1.00 97.12 351 ILE A CA 1
ATOM 2807 C C . ILE A 1 351 ? -1.221 -1.320 -8.604 1.00 97.12 351 ILE A C 1
ATOM 2809 O O . ILE A 1 351 ? -0.370 -1.171 -7.730 1.00 97.12 351 ILE A O 1
ATOM 2813 N N . LEU A 1 352 ? -2.500 -1.559 -8.314 1.00 96.50 352 LEU A N 1
ATOM 2814 C CA . LEU A 1 352 ? -3.012 -1.614 -6.950 1.00 96.50 352 LEU A CA 1
ATOM 2815 C C . LEU A 1 352 ? -2.486 -2.826 -6.174 1.00 96.50 352 LEU A C 1
ATOM 2817 O O . LEU A 1 352 ? -2.148 -2.691 -5.000 1.00 96.50 352 LEU A O 1
ATOM 2821 N N . SER A 1 353 ? -2.304 -3.987 -6.812 1.00 96.50 353 SER A N 1
ATOM 2822 C CA . SER A 1 353 ? -1.699 -5.144 -6.142 1.00 96.50 353 SER A CA 1
ATOM 2823 C C . SER A 1 353 ? -0.251 -4.875 -5.717 1.00 96.50 353 SER A C 1
ATOM 2825 O O . SER A 1 353 ? 0.215 -5.441 -4.728 1.00 96.50 353 SER A O 1
ATOM 2827 N N . ARG A 1 354 ? 0.465 -3.965 -6.399 1.00 95.88 354 ARG A N 1
ATOM 2828 C CA . ARG A 1 354 ? 1.821 -3.544 -5.996 1.00 95.88 354 ARG A CA 1
ATOM 2829 C C . ARG A 1 354 ? 1.855 -2.853 -4.640 1.00 95.88 354 ARG A C 1
ATOM 2831 O O . ARG A 1 354 ? 2.860 -2.993 -3.942 1.00 95.88 354 ARG A O 1
ATOM 2838 N N . TYR A 1 355 ? 0.785 -2.163 -4.251 1.00 95.44 355 TYR A N 1
ATOM 2839 C CA . TYR A 1 355 ? 0.693 -1.574 -2.915 1.00 95.44 355 TYR A CA 1
ATOM 2840 C C . TYR A 1 355 ? 0.665 -2.631 -1.806 1.00 95.44 355 TYR A C 1
ATOM 2842 O O . TYR A 1 355 ? 1.055 -2.341 -0.683 1.00 95.44 355 TYR A O 1
ATOM 2850 N N . LEU A 1 356 ? 0.297 -3.874 -2.128 1.00 95.25 356 LEU A N 1
ATOM 2851 C CA . LEU A 1 356 ? 0.260 -4.999 -1.194 1.00 95.25 356 LEU A CA 1
ATOM 2852 C C . LEU A 1 356 ? 1.451 -5.956 -1.338 1.00 95.25 356 LEU A C 1
ATOM 2854 O O . LEU A 1 356 ? 1.719 -6.734 -0.429 1.00 95.25 356 LEU A O 1
ATOM 2858 N N . SER A 1 357 ? 2.179 -5.925 -2.458 1.00 93.25 357 SER A N 1
ATOM 2859 C CA . SER A 1 357 ? 3.304 -6.840 -2.705 1.00 93.25 357 SER A CA 1
ATOM 2860 C C . SER A 1 357 ? 4.682 -6.172 -2.651 1.00 93.25 357 SER A C 1
ATOM 2862 O O . SER A 1 357 ? 5.649 -6.791 -2.216 1.00 93.25 357 SER A O 1
ATOM 2864 N N . PHE A 1 358 ? 4.798 -4.917 -3.091 1.00 93.94 358 PHE A N 1
ATOM 2865 C CA . PHE A 1 358 ? 6.065 -4.186 -3.181 1.00 93.94 358 PHE A CA 1
ATOM 2866 C C . PHE A 1 358 ? 6.202 -3.160 -2.055 1.00 93.94 358 PHE A C 1
ATOM 2868 O O . PHE A 1 358 ? 7.195 -3.160 -1.328 1.00 93.94 358 PHE A O 1
ATOM 2875 N N . SER A 1 359 ? 5.199 -2.300 -1.895 1.00 93.31 359 SER A N 1
ATOM 2876 C CA . SER A 1 359 ? 5.217 -1.166 -0.967 1.00 93.31 359 SER A CA 1
ATOM 2877 C C . SER A 1 359 ? 5.520 -1.519 0.493 1.00 93.31 359 SER A C 1
ATOM 2879 O O . SER A 1 359 ? 6.429 -0.899 1.044 1.00 93.31 359 SER A O 1
ATOM 2881 N N . PRO A 1 360 ? 4.885 -2.530 1.122 1.00 94.44 360 PRO A N 1
ATOM 2882 C CA . PRO A 1 360 ? 5.195 -2.892 2.505 1.00 94.44 360 PRO A CA 1
ATOM 2883 C C . PRO A 1 360 ? 6.651 -3.334 2.675 1.00 94.44 360 PRO A C 1
ATOM 2885 O O . PRO A 1 360 ? 7.295 -2.988 3.659 1.00 94.44 360 PRO A O 1
ATOM 2888 N N . ILE A 1 361 ? 7.211 -4.046 1.696 1.00 95.69 361 ILE A N 1
ATOM 2889 C CA . ILE A 1 361 ? 8.612 -4.479 1.720 1.00 95.69 361 ILE A CA 1
ATOM 2890 C C . ILE A 1 361 ? 9.550 -3.276 1.561 1.00 95.69 361 ILE A C 1
ATOM 2892 O O . ILE A 1 361 ? 10.555 -3.191 2.266 1.00 95.69 361 ILE A O 1
ATOM 2896 N N . ASN A 1 362 ? 9.211 -2.316 0.696 1.00 93.94 362 ASN A N 1
ATOM 2897 C CA . ASN A 1 362 ? 9.983 -1.081 0.557 1.00 93.94 362 ASN A CA 1
ATOM 2898 C C . ASN A 1 362 ? 9.932 -0.225 1.837 1.00 93.94 362 ASN A C 1
ATOM 2900 O O . ASN A 1 362 ? 10.963 0.282 2.271 1.00 93.94 362 ASN A O 1
ATOM 2904 N N . ALA A 1 363 ? 8.768 -0.132 2.486 1.00 92.56 363 ALA A N 1
ATOM 2905 C CA . ALA A 1 363 ? 8.598 0.565 3.759 1.00 92.56 363 ALA A CA 1
ATOM 2906 C C . ALA A 1 363 ? 9.417 -0.088 4.888 1.00 92.56 363 ALA A C 1
ATOM 2908 O O . ALA A 1 363 ? 10.096 0.608 5.644 1.00 92.56 363 ALA A O 1
ATOM 2909 N N . LEU A 1 364 ? 9.423 -1.426 4.980 1.00 94.19 364 LEU A N 1
ATOM 2910 C CA . LEU A 1 364 ? 10.284 -2.154 5.922 1.00 94.19 364 LEU A CA 1
ATOM 2911 C C . LEU A 1 364 ? 11.766 -1.827 5.689 1.00 94.19 364 LEU A C 1
ATOM 2913 O O . LEU A 1 364 ? 12.494 -1.560 6.646 1.00 94.19 364 LEU A O 1
ATOM 2917 N N . VAL A 1 365 ? 12.213 -1.825 4.428 1.00 92.81 365 VAL A N 1
ATOM 2918 C CA . VAL A 1 365 ? 13.593 -1.474 4.055 1.00 92.81 365 VAL A CA 1
ATOM 2919 C C . VAL A 1 365 ? 13.940 -0.054 4.484 1.00 92.81 365 VAL A C 1
ATOM 2921 O O . VAL A 1 365 ? 14.953 0.134 5.156 1.00 92.81 365 VAL A O 1
ATOM 2924 N N . GLU A 1 366 ? 13.092 0.926 4.176 1.00 89.06 366 GLU A N 1
ATOM 2925 C CA . GLU A 1 366 ? 13.288 2.315 4.596 1.00 89.06 366 GLU A CA 1
ATOM 2926 C C . GLU A 1 366 ? 13.435 2.437 6.120 1.00 89.06 366 GLU A C 1
ATOM 2928 O O . GLU A 1 366 ? 14.357 3.102 6.612 1.00 89.06 366 GLU A O 1
ATOM 2933 N N . GLY A 1 367 ? 12.561 1.762 6.873 1.00 89.69 367 GLY A N 1
ATOM 2934 C CA . GLY A 1 367 ? 12.638 1.720 8.328 1.00 89.69 367 GLY A CA 1
ATOM 2935 C C . GLY A 1 367 ? 13.976 1.151 8.809 1.00 89.69 367 GLY A C 1
ATOM 2936 O O . GLY A 1 367 ? 14.661 1.771 9.628 1.00 89.69 367 GLY A O 1
ATOM 2937 N N . MET A 1 368 ? 14.387 -0.001 8.271 1.00 91.69 368 MET A N 1
ATOM 2938 C CA . MET A 1 368 ? 15.651 -0.656 8.629 1.00 91.69 368 MET A CA 1
ATOM 2939 C C . MET A 1 368 ? 16.880 0.183 8.251 1.00 91.69 368 MET A C 1
ATOM 2941 O O . MET A 1 368 ? 17.861 0.192 8.991 1.00 91.69 368 MET A O 1
ATOM 2945 N N . MET A 1 369 ? 16.821 0.958 7.164 1.00 88.12 369 MET A N 1
ATOM 2946 C CA . MET A 1 369 ? 17.876 1.910 6.791 1.00 88.12 369 MET A CA 1
ATOM 2947 C C . MET A 1 369 ? 18.032 3.067 7.794 1.00 88.12 369 MET A C 1
ATOM 2949 O O . MET A 1 369 ? 19.020 3.799 7.746 1.00 88.12 369 MET A O 1
ATOM 2953 N N . GLY A 1 370 ? 17.070 3.263 8.704 1.00 85.00 370 GLY A N 1
ATOM 2954 C CA . GLY A 1 370 ? 17.186 4.175 9.843 1.00 85.00 370 GLY A CA 1
ATOM 2955 C C . GLY A 1 370 ? 17.981 3.631 11.033 1.00 85.00 370 GLY A C 1
ATOM 2956 O O . GLY A 1 370 ? 18.281 4.403 11.945 1.00 85.00 370 GLY A O 1
ATOM 2957 N N . LEU A 1 371 ? 18.330 2.342 11.046 1.00 88.06 371 LEU A N 1
ATOM 2958 C CA . LEU A 1 371 ? 19.107 1.734 12.125 1.00 88.06 371 LEU A CA 1
ATOM 2959 C C . LEU A 1 371 ? 20.563 2.216 12.109 1.00 88.06 371 LEU A C 1
ATOM 2961 O O . LEU A 1 371 ? 21.136 2.533 11.065 1.00 88.06 371 LEU A O 1
ATOM 2965 N N . LYS A 1 372 ? 21.199 2.228 13.284 1.00 84.88 372 LYS A N 1
ATOM 2966 C CA . LYS A 1 372 ? 22.630 2.522 13.401 1.00 84.88 372 LYS A CA 1
ATOM 2967 C C . LYS A 1 372 ? 23.446 1.319 12.925 1.00 84.88 372 LYS A C 1
ATOM 2969 O O . LYS A 1 372 ? 23.617 0.350 13.661 1.00 84.88 372 LYS A O 1
ATOM 2974 N N . ALA A 1 373 ? 23.963 1.395 11.703 1.00 81.75 373 ALA A N 1
ATOM 2975 C CA . ALA A 1 373 ? 24.903 0.423 11.157 1.00 81.75 373 ALA A CA 1
ATOM 2976 C C . ALA A 1 373 ? 26.316 1.012 11.055 1.00 81.75 373 ALA A C 1
ATOM 2978 O O . ALA A 1 373 ? 26.497 2.212 10.864 1.00 81.75 373 ALA A O 1
ATOM 2979 N N . GLU A 1 374 ? 27.327 0.146 11.150 1.00 75.38 374 GLU A N 1
ATOM 2980 C CA . GLU A 1 374 ? 28.744 0.525 11.014 1.00 75.38 374 GLU A CA 1
ATOM 2981 C C . GLU A 1 374 ? 29.075 1.097 9.628 1.00 75.38 374 GLU A C 1
ATOM 2983 O O . GLU A 1 374 ? 30.047 1.834 9.467 1.00 75.38 374 GLU A O 1
ATOM 2988 N N . LYS A 1 375 ? 28.284 0.737 8.610 1.00 73.19 375 LYS A N 1
ATOM 2989 C CA . LYS A 1 375 ? 28.442 1.192 7.229 1.00 73.19 375 LYS A CA 1
ATOM 2990 C C . LYS A 1 375 ? 27.096 1.634 6.653 1.00 73.19 375 LYS A C 1
ATOM 2992 O O . LYS A 1 375 ? 26.072 1.066 7.031 1.00 73.19 375 LYS A O 1
ATOM 2997 N N . PRO A 1 376 ? 27.077 2.610 5.727 1.00 72.62 376 PRO A N 1
ATOM 2998 C CA . PRO A 1 376 ? 25.833 3.082 5.129 1.00 72.62 376 PRO A CA 1
ATOM 2999 C C . PRO A 1 376 ? 25.135 1.988 4.310 1.00 72.62 376 PRO A C 1
ATOM 3001 O O . PRO A 1 376 ? 25.718 1.467 3.358 1.00 72.62 376 PRO A O 1
ATOM 3004 N N . PHE A 1 377 ? 23.864 1.713 4.621 1.00 82.62 377 PHE A N 1
ATOM 3005 C CA . PHE A 1 377 ? 23.004 0.796 3.857 1.00 82.62 377 PHE A CA 1
ATOM 3006 C C . PHE A 1 377 ? 22.903 1.172 2.375 1.00 82.62 377 PHE A C 1
ATOM 3008 O O . PHE A 1 377 ? 22.840 0.302 1.514 1.00 82.62 377 PHE A O 1
ATOM 3015 N N . GLN A 1 378 ? 22.927 2.471 2.068 1.00 82.06 378 GLN A N 1
ATOM 3016 C CA . GLN A 1 378 ? 22.703 2.995 0.720 1.00 82.06 378 GLN A CA 1
ATOM 3017 C C . GLN A 1 378 ? 23.648 2.385 -0.326 1.00 82.06 378 GLN A C 1
ATOM 3019 O O . GLN A 1 378 ? 23.205 2.016 -1.409 1.00 82.06 378 GLN A O 1
ATOM 3024 N N . LYS A 1 379 ? 24.934 2.213 0.012 1.00 82.94 379 LYS A N 1
ATOM 3025 C CA . LYS A 1 379 ? 25.915 1.625 -0.910 1.00 82.94 379 LYS A CA 1
ATOM 3026 C C . LYS A 1 379 ? 25.642 0.143 -1.170 1.00 82.94 379 LYS A C 1
ATOM 3028 O O . LYS A 1 379 ? 25.824 -0.325 -2.287 1.00 82.94 379 LYS A O 1
ATOM 3033 N N . GLU A 1 380 ? 25.226 -0.600 -0.149 1.00 86.31 380 GLU A N 1
ATOM 3034 C CA . GLU A 1 380 ? 24.876 -2.014 -0.303 1.00 86.31 380 GLU A CA 1
ATOM 3035 C C . GLU A 1 380 ? 23.611 -2.173 -1.154 1.00 86.31 380 GLU A C 1
ATOM 3037 O O . GLU A 1 380 ? 23.595 -2.965 -2.095 1.00 86.31 380 GLU A O 1
ATOM 3042 N N . VAL A 1 381 ? 22.588 -1.359 -0.877 1.00 88.06 381 VAL A N 1
ATOM 3043 C CA . VAL A 1 381 ? 21.340 -1.292 -1.647 1.00 88.06 381 VAL A CA 1
ATOM 3044 C C . VAL A 1 381 ? 21.620 -1.019 -3.126 1.00 88.06 381 VAL A C 1
ATOM 3046 O O . VAL A 1 381 ? 21.088 -1.721 -3.987 1.00 88.06 381 VAL A O 1
ATOM 3049 N N . GLU A 1 382 ? 22.485 -0.048 -3.426 1.00 87.38 382 GLU A N 1
ATOM 3050 C CA . GLU A 1 382 ? 22.881 0.266 -4.799 1.00 87.38 382 GLU A CA 1
ATOM 3051 C C . GLU A 1 382 ? 23.582 -0.912 -5.485 1.00 87.38 382 GLU A C 1
ATOM 3053 O O . GLU A 1 382 ? 23.196 -1.342 -6.574 1.00 87.38 382 GLU A O 1
ATOM 3058 N N . GLN A 1 383 ? 24.583 -1.497 -4.829 1.00 86.94 383 GLN A N 1
ATOM 3059 C CA . GLN A 1 383 ? 25.362 -2.589 -5.408 1.00 86.94 383 GLN A CA 1
ATOM 3060 C C . GLN A 1 383 ? 24.534 -3.853 -5.659 1.00 86.94 383 GLN A C 1
ATOM 3062 O O . GLN A 1 383 ? 24.746 -4.523 -6.670 1.00 86.94 383 GLN A O 1
ATOM 3067 N N . ILE A 1 384 ? 23.588 -4.183 -4.774 1.00 87.25 384 ILE A N 1
ATOM 3068 C CA . ILE A 1 384 ? 22.698 -5.333 -4.975 1.00 87.25 384 ILE A CA 1
ATOM 3069 C C . ILE A 1 384 ? 21.770 -5.085 -6.165 1.00 87.25 384 ILE A C 1
ATOM 3071 O O . ILE A 1 384 ? 21.607 -5.987 -6.986 1.00 87.25 384 ILE A O 1
ATOM 3075 N N . ALA A 1 385 ? 21.195 -3.885 -6.293 1.00 87.81 385 ALA A N 1
ATOM 3076 C CA . ALA A 1 385 ? 20.341 -3.549 -7.431 1.00 87.81 385 ALA A CA 1
ATOM 3077 C C . ALA A 1 385 ? 21.119 -3.654 -8.755 1.00 87.81 385 ALA A C 1
ATOM 3079 O O . ALA A 1 385 ? 20.696 -4.370 -9.662 1.00 87.81 385 ALA A O 1
ATOM 3080 N N . ILE A 1 386 ? 22.309 -3.046 -8.837 1.00 87.50 386 ILE A N 1
ATOM 3081 C CA . ILE A 1 386 ? 23.217 -3.148 -9.996 1.00 87.50 386 ILE A CA 1
ATOM 3082 C C . ILE A 1 386 ? 23.525 -4.617 -10.330 1.00 87.50 386 ILE A C 1
ATOM 3084 O O . ILE A 1 386 ? 23.456 -5.014 -11.497 1.00 87.50 386 ILE A O 1
ATOM 3088 N N . GLN A 1 387 ? 23.828 -5.433 -9.312 1.00 86.75 387 GLN A N 1
ATOM 3089 C CA . GLN A 1 387 ? 24.117 -6.857 -9.477 1.00 86.75 387 GLN A CA 1
ATOM 3090 C C . GLN A 1 387 ? 22.918 -7.623 -10.049 1.00 86.75 387 GLN A C 1
ATOM 3092 O O . GLN A 1 387 ? 23.092 -8.413 -10.977 1.00 86.75 387 GLN A O 1
ATOM 3097 N N . VAL A 1 388 ? 21.712 -7.411 -9.509 1.00 85.81 388 VAL A N 1
ATOM 3098 C CA . VAL A 1 388 ? 20.486 -8.088 -9.972 1.00 85.81 388 VAL A CA 1
ATOM 3099 C C . VAL A 1 388 ? 20.152 -7.703 -11.412 1.00 85.81 388 VAL A C 1
ATOM 3101 O O . VAL A 1 388 ? 19.695 -8.547 -12.179 1.00 85.81 388 VAL A O 1
ATOM 3104 N N . LEU A 1 389 ? 20.433 -6.460 -11.800 1.00 86.44 389 LEU A N 1
ATOM 3105 C CA . LEU A 1 389 ? 20.228 -5.962 -13.161 1.00 86.44 389 LEU A CA 1
ATOM 3106 C C . LEU A 1 389 ? 21.313 -6.428 -14.151 1.00 86.44 389 LEU A C 1
ATOM 3108 O O . LEU A 1 389 ? 21.223 -6.138 -15.341 1.00 86.44 389 LEU A O 1
ATOM 3112 N N . GLY A 1 390 ? 22.326 -7.170 -13.691 1.00 81.75 390 GLY A N 1
ATOM 3113 C CA . GLY A 1 390 ? 23.356 -7.757 -14.549 1.00 81.75 390 GLY A CA 1
ATOM 3114 C C . GLY A 1 390 ? 24.443 -6.779 -15.002 1.00 81.75 390 GLY A C 1
ATOM 3115 O O . GLY A 1 390 ? 25.245 -7.117 -15.874 1.00 81.75 390 GLY A O 1
ATOM 3116 N N . TYR A 1 391 ? 24.524 -5.586 -14.406 1.00 78.75 391 TYR A N 1
ATOM 3117 C CA . TYR A 1 391 ? 25.611 -4.651 -14.679 1.00 78.75 391 TYR A CA 1
ATOM 3118 C C . TYR A 1 391 ? 26.885 -5.130 -13.971 1.00 78.75 391 TYR A C 1
ATOM 3120 O O . TYR A 1 391 ? 27.090 -4.920 -12.777 1.00 78.75 391 TYR A O 1
ATOM 3128 N N . GLN A 1 392 ? 27.759 -5.807 -14.717 1.00 61.75 392 GLN A N 1
ATOM 3129 C CA . GLN A 1 392 ? 29.054 -6.253 -14.211 1.00 61.75 392 GLN A CA 1
ATOM 3130 C C . GLN A 1 392 ? 29.996 -5.059 -14.049 1.00 61.75 392 GLN A C 1
ATOM 3132 O O . GLN A 1 392 ? 30.648 -4.617 -14.992 1.00 61.75 392 GLN A O 1
ATOM 3137 N N . GLN A 1 393 ? 30.099 -4.547 -12.832 1.00 59.75 393 GLN A N 1
ATOM 3138 C CA . GLN A 1 393 ? 31.211 -3.694 -12.434 1.00 59.75 393 GLN A CA 1
ATOM 3139 C C . GLN A 1 393 ? 32.106 -4.480 -11.471 1.00 59.75 393 GLN A C 1
ATOM 3141 O O . GLN A 1 393 ? 31.617 -5.290 -10.683 1.00 59.75 393 GLN A O 1
ATOM 3146 N N . ARG A 1 394 ? 33.426 -4.241 -11.515 1.00 56.03 394 ARG A N 1
ATOM 3147 C CA . ARG A 1 394 ? 34.372 -4.708 -10.484 1.00 56.03 394 ARG A CA 1
ATOM 3148 C C . ARG A 1 394 ? 34.106 -3.941 -9.183 1.00 56.03 394 ARG A C 1
ATOM 3150 O O . ARG A 1 394 ? 34.882 -3.078 -8.790 1.00 56.03 394 ARG A O 1
ATOM 3157 N N . LEU A 1 395 ? 32.963 -4.197 -8.560 1.00 61.38 395 LEU A N 1
ATOM 3158 C CA . LEU A 1 395 ? 32.560 -3.578 -7.309 1.00 61.38 395 LEU A CA 1
ATOM 3159 C C . LEU A 1 395 ? 33.022 -4.479 -6.175 1.00 61.38 395 LEU A C 1
ATOM 3161 O O . LEU A 1 395 ? 32.602 -5.630 -6.068 1.00 61.38 395 LEU A O 1
ATOM 3165 N N . THR A 1 396 ? 33.872 -3.948 -5.301 1.00 63.59 396 THR A N 1
ATOM 3166 C CA . THR A 1 396 ? 34.075 -4.546 -3.984 1.00 63.59 396 THR A CA 1
ATOM 3167 C C . THR A 1 396 ? 32.722 -4.542 -3.278 1.00 63.59 396 THR A C 1
ATOM 3169 O O . THR A 1 396 ? 32.163 -3.465 -3.035 1.00 63.59 396 THR A O 1
ATOM 3172 N N . LEU A 1 397 ? 32.184 -5.734 -3.002 1.00 62.62 397 LEU A N 1
ATOM 3173 C CA . LEU A 1 397 ? 30.902 -5.889 -2.321 1.00 62.62 397 LEU A CA 1
ATOM 3174 C C . LEU A 1 397 ? 30.957 -5.164 -0.973 1.00 62.62 397 LEU A C 1
ATOM 3176 O O . LEU A 1 397 ? 31.888 -5.347 -0.182 1.00 62.62 397 LEU A O 1
ATOM 3180 N N . ALA A 1 398 ? 29.968 -4.311 -0.730 1.00 67.94 398 ALA A N 1
ATOM 3181 C CA . ALA A 1 398 ? 29.718 -3.732 0.571 1.00 67.94 398 ALA A CA 1
ATOM 3182 C C . ALA A 1 398 ? 29.477 -4.873 1.573 1.00 67.94 398 ALA A C 1
ATOM 3184 O O . ALA A 1 398 ? 28.952 -5.925 1.197 1.00 67.94 398 ALA A O 1
ATOM 3185 N N . PRO A 1 399 ? 29.882 -4.707 2.839 1.00 72.88 399 PRO A N 1
ATOM 3186 C CA . PRO A 1 399 ? 29.609 -5.717 3.848 1.00 72.88 399 PRO A CA 1
ATOM 3187 C C . PRO A 1 399 ? 28.118 -5.950 4.011 1.00 72.88 399 PRO A C 1
ATOM 3189 O O . PRO A 1 399 ? 27.349 -4.997 4.055 1.00 72.88 399 PRO A O 1
ATOM 3192 N N . ASP A 1 400 ? 27.762 -7.221 4.145 1.00 85.06 400 ASP A N 1
ATOM 3193 C CA . ASP A 1 400 ? 26.382 -7.668 4.266 1.00 85.06 400 ASP A CA 1
ATOM 3194 C C . ASP A 1 400 ? 25.757 -7.160 5.571 1.00 85.06 400 ASP A C 1
ATOM 3196 O O . ASP A 1 400 ? 26.164 -7.561 6.679 1.00 85.06 400 ASP A O 1
ATOM 3200 N N . THR A 1 401 ? 24.779 -6.261 5.440 1.00 86.69 401 THR A N 1
ATOM 3201 C CA . THR A 1 401 ? 23.971 -5.794 6.572 1.00 86.69 401 THR A CA 1
ATOM 3202 C C . THR A 1 401 ? 22.818 -6.741 6.896 1.00 86.69 401 THR A C 1
ATOM 3204 O O . THR A 1 401 ? 22.225 -6.624 7.967 1.00 86.69 401 THR A O 1
ATOM 3207 N N . GLY A 1 402 ? 22.523 -7.702 6.017 1.00 88.94 402 GLY A N 1
ATOM 3208 C CA . GLY A 1 402 ? 21.376 -8.603 6.081 1.00 88.94 402 GLY A CA 1
ATOM 3209 C C . GLY A 1 402 ? 20.172 -8.125 5.265 1.00 88.94 402 GLY A C 1
ATOM 3210 O O . GLY A 1 402 ? 19.184 -8.849 5.176 1.00 88.94 402 GLY A O 1
ATOM 3211 N N . ILE A 1 403 ? 20.223 -6.933 4.653 1.00 90.69 403 ILE A N 1
ATOM 3212 C CA . ILE A 1 403 ? 19.091 -6.363 3.894 1.00 90.69 403 ILE A CA 1
ATOM 3213 C C . ILE A 1 403 ? 18.935 -6.965 2.492 1.00 90.69 403 ILE A C 1
ATOM 3215 O O . ILE A 1 403 ? 17.915 -6.790 1.822 1.00 90.69 403 ILE A O 1
ATOM 3219 N N . LYS A 1 404 ? 19.947 -7.708 2.046 1.00 90.69 404 LYS A N 1
ATOM 3220 C CA . LYS A 1 404 ? 20.055 -8.270 0.702 1.00 90.69 404 LYS A CA 1
ATOM 3221 C C . LYS A 1 404 ? 18.824 -9.031 0.189 1.00 90.69 404 LYS A C 1
ATOM 3223 O O . LYS A 1 404 ? 18.478 -8.800 -0.976 1.00 90.69 404 LYS A O 1
ATOM 3228 N N . PRO A 1 405 ? 18.135 -9.872 0.986 1.00 93.00 405 PRO A N 1
ATOM 3229 C CA . PRO A 1 405 ? 16.945 -10.576 0.515 1.00 93.00 405 PRO A CA 1
ATOM 3230 C C . PRO A 1 405 ? 15.821 -9.621 0.104 1.00 93.00 405 PRO A C 1
ATOM 3232 O O . PRO A 1 405 ? 15.209 -9.812 -0.945 1.00 93.00 405 PRO A O 1
ATOM 3235 N N . PHE A 1 406 ? 15.614 -8.535 0.858 1.00 94.56 406 PHE A N 1
ATOM 3236 C CA . PHE A 1 406 ? 14.607 -7.522 0.535 1.00 94.56 406 PHE A CA 1
ATOM 3237 C C . PHE A 1 406 ? 14.918 -6.814 -0.780 1.00 94.56 406 PHE A C 1
ATOM 3239 O O . PHE A 1 406 ? 14.048 -6.699 -1.639 1.00 94.56 406 PHE A O 1
ATOM 3246 N N . ILE A 1 407 ? 16.165 -6.375 -0.972 1.00 93.06 407 ILE A N 1
ATOM 3247 C CA . ILE A 1 407 ? 16.551 -5.637 -2.183 1.00 93.06 407 ILE A CA 1
ATOM 3248 C C . ILE A 1 407 ? 16.451 -6.532 -3.419 1.00 93.06 407 ILE A C 1
ATOM 3250 O O . ILE A 1 407 ? 15.950 -6.094 -4.455 1.00 93.06 407 ILE A O 1
ATOM 3254 N N . ARG A 1 408 ? 16.863 -7.802 -3.311 1.00 92.88 408 ARG A N 1
ATOM 3255 C CA . ARG A 1 408 ? 16.690 -8.797 -4.380 1.00 92.88 408 ARG A CA 1
ATOM 3256 C C . ARG A 1 408 ? 15.222 -9.024 -4.712 1.00 92.88 408 ARG A C 1
ATOM 3258 O O . ARG A 1 408 ? 14.875 -8.986 -5.891 1.00 92.88 408 ARG A O 1
ATOM 3265 N N . PHE A 1 409 ? 14.379 -9.214 -3.700 1.00 94.94 409 PHE A N 1
ATOM 3266 C CA . PHE A 1 409 ? 12.944 -9.395 -3.884 1.00 94.94 409 PHE A CA 1
ATOM 3267 C C . PHE A 1 409 ? 12.310 -8.179 -4.571 1.00 94.94 409 PHE A C 1
ATOM 3269 O O . PHE A 1 409 ? 11.680 -8.341 -5.611 1.00 94.94 409 PHE A O 1
ATOM 3276 N N . LEU A 1 410 ? 12.550 -6.961 -4.070 1.00 94.62 410 LEU A N 1
ATOM 3277 C CA . LEU A 1 410 ? 12.038 -5.717 -4.664 1.00 94.62 410 LEU A CA 1
ATOM 3278 C C . LEU A 1 410 ? 12.505 -5.546 -6.117 1.00 94.62 410 LEU A C 1
ATOM 3280 O O . LEU A 1 410 ? 11.690 -5.264 -6.996 1.00 94.62 410 LEU A O 1
ATOM 3284 N N . SER A 1 411 ? 13.796 -5.770 -6.387 1.00 93.06 411 SER A N 1
ATOM 3285 C CA . SER A 1 411 ? 14.377 -5.659 -7.734 1.00 93.06 411 SER A CA 1
ATOM 3286 C C . SER A 1 411 ? 13.741 -6.654 -8.708 1.00 93.06 411 SER A C 1
ATOM 3288 O O . SER A 1 411 ? 13.357 -6.282 -9.819 1.00 93.06 411 SER A O 1
ATOM 3290 N N . ARG A 1 412 ? 13.600 -7.921 -8.287 1.00 91.06 412 ARG A N 1
ATOM 3291 C CA . ARG A 1 412 ? 12.942 -8.976 -9.071 1.00 91.06 412 ARG A CA 1
ATOM 3292 C C . ARG A 1 412 ? 11.493 -8.611 -9.333 1.00 91.06 412 ARG A C 1
ATOM 3294 O O . ARG A 1 412 ? 11.079 -8.586 -10.483 1.00 91.06 412 ARG A O 1
ATOM 3301 N N . LEU A 1 413 ? 10.753 -8.273 -8.284 1.00 93.44 413 LEU A N 1
ATOM 3302 C CA . LEU A 1 413 ? 9.337 -7.958 -8.358 1.00 93.44 413 LEU A CA 1
ATOM 3303 C C . LEU A 1 413 ? 9.085 -6.743 -9.266 1.00 93.44 413 LEU A C 1
ATOM 3305 O O . LEU A 1 413 ? 8.083 -6.712 -9.972 1.00 93.44 413 LEU A O 1
ATOM 3309 N N . LEU A 1 414 ? 9.980 -5.750 -9.291 1.00 94.19 414 LEU A N 1
ATOM 3310 C CA . LEU A 1 414 ? 9.924 -4.612 -10.216 1.00 94.19 414 LEU A CA 1
ATOM 3311 C C . LEU A 1 414 ? 10.203 -5.003 -11.677 1.00 94.19 414 LEU A C 1
ATOM 3313 O O . LEU A 1 414 ? 9.514 -4.534 -12.575 1.00 94.19 414 LEU A O 1
ATOM 3317 N N . CYS A 1 415 ? 11.207 -5.844 -11.934 1.00 93.44 415 CYS A N 1
ATOM 3318 C CA . CYS A 1 415 ? 11.684 -6.096 -13.300 1.00 93.44 415 CYS A CA 1
ATOM 3319 C C . CYS A 1 415 ? 11.012 -7.291 -13.989 1.00 93.44 415 CYS A C 1
ATOM 3321 O O . CYS A 1 415 ? 10.889 -7.305 -15.214 1.00 93.44 415 CYS A O 1
ATOM 3323 N N . VAL A 1 416 ? 10.580 -8.298 -13.225 1.00 94.00 416 VAL A N 1
ATOM 3324 C CA . VAL A 1 416 ? 10.083 -9.576 -13.752 1.00 94.00 416 VAL A CA 1
ATOM 3325 C C . VAL A 1 416 ? 8.886 -9.459 -14.711 1.00 94.00 416 VAL A C 1
ATOM 3327 O O . VAL A 1 416 ? 8.869 -10.229 -15.672 1.00 94.00 416 VAL A O 1
ATOM 3330 N N . PRO A 1 417 ? 7.923 -8.517 -14.578 1.00 96.06 417 PRO A N 1
ATOM 3331 C CA . PRO A 1 417 ? 6.843 -8.414 -15.559 1.00 96.06 417 PRO A CA 1
ATOM 3332 C C . PRO A 1 417 ? 7.354 -8.001 -16.948 1.00 96.06 417 PRO A C 1
ATOM 3334 O O . PRO A 1 417 ? 6.749 -8.335 -17.960 1.00 96.06 417 PRO A O 1
ATOM 3337 N N . TYR A 1 418 ? 8.492 -7.308 -17.021 1.00 97.19 418 TYR A N 1
ATOM 3338 C CA . TYR A 1 418 ? 8.932 -6.634 -18.243 1.00 97.19 418 TYR A CA 1
ATOM 3339 C C . TYR A 1 418 ? 10.014 -7.386 -19.023 1.00 97.19 418 TYR A C 1
ATOM 3341 O O . TYR A 1 418 ? 10.325 -7.022 -20.154 1.00 97.19 418 TYR A O 1
ATOM 3349 N N . ILE A 1 419 ? 10.595 -8.437 -18.443 1.00 94.06 419 ILE A N 1
ATOM 3350 C CA . ILE A 1 419 ? 11.646 -9.250 -19.086 1.00 94.06 419 ILE A CA 1
ATOM 3351 C C . ILE A 1 419 ? 11.114 -10.530 -19.742 1.00 94.06 419 ILE A C 1
ATOM 3353 O O . ILE A 1 419 ? 11.881 -11.274 -20.355 1.00 94.06 419 ILE A O 1
ATOM 3357 N N . GLN A 1 420 ? 9.820 -10.812 -19.593 1.00 94.38 420 GLN A N 1
ATOM 3358 C CA . GLN A 1 420 ? 9.195 -12.016 -20.129 1.00 94.38 420 GLN A CA 1
ATOM 3359 C C . GLN A 1 420 ? 8.999 -11.930 -21.649 1.00 94.38 420 GLN A C 1
ATOM 3361 O O . GLN A 1 420 ? 8.934 -10.852 -22.235 1.00 94.38 420 GLN A O 1
ATOM 3366 N N . LYS A 1 421 ? 8.890 -13.095 -22.298 1.00 94.75 421 LYS A N 1
ATOM 3367 C CA . LYS A 1 421 ? 8.636 -13.231 -23.744 1.00 94.75 421 LYS A CA 1
ATOM 3368 C C . LYS A 1 421 ? 7.183 -13.635 -24.023 1.00 94.75 421 LYS A C 1
ATOM 3370 O O . LYS A 1 421 ? 6.931 -14.550 -24.799 1.00 94.75 421 LYS A O 1
ATOM 3375 N N . VAL A 1 422 ? 6.245 -12.992 -23.337 1.00 97.06 422 VAL A N 1
ATOM 3376 C CA . VAL A 1 422 ? 4.794 -13.220 -23.453 1.00 97.06 422 VAL A CA 1
ATOM 3377 C C . VAL A 1 422 ? 4.080 -11.865 -23.551 1.00 97.06 422 VAL A C 1
ATOM 3379 O O . VAL A 1 422 ? 4.707 -10.851 -23.239 1.00 97.06 422 VAL A O 1
ATOM 3382 N N . PRO A 1 423 ? 2.806 -11.804 -23.982 1.00 97.75 423 PRO A N 1
ATOM 3383 C CA . PRO A 1 423 ? 2.043 -10.554 -23.993 1.00 97.75 423 PRO A CA 1
ATOM 3384 C C . PRO A 1 423 ? 1.972 -9.897 -22.608 1.00 97.75 423 PRO A C 1
ATOM 3386 O O . PRO A 1 423 ? 1.949 -10.606 -21.598 1.00 97.75 423 PRO A O 1
ATOM 3389 N N . LEU A 1 424 ? 1.875 -8.561 -22.559 1.00 97.69 424 LEU A N 1
ATOM 3390 C CA . LEU A 1 424 ? 1.891 -7.794 -21.308 1.00 97.69 424 LEU A CA 1
ATOM 3391 C C . LEU A 1 424 ? 0.893 -8.334 -20.279 1.00 97.69 424 LEU A C 1
ATOM 3393 O O . LEU A 1 424 ? 1.287 -8.620 -19.154 1.00 97.69 424 LEU A O 1
ATOM 3397 N N . GLU A 1 425 ? -0.368 -8.553 -20.661 1.00 97.44 425 GLU A N 1
ATOM 3398 C CA . GLU A 1 425 ? -1.397 -9.042 -19.731 1.00 97.44 425 GLU A CA 1
ATOM 3399 C C . GLU A 1 425 ? -1.009 -10.367 -19.059 1.00 97.44 425 GLU A C 1
ATOM 3401 O O . GLU A 1 425 ? -1.145 -10.517 -17.845 1.00 97.44 425 GLU A O 1
ATOM 3406 N N . GLN A 1 426 ? -0.446 -11.307 -19.822 1.00 97.88 426 GLN A N 1
ATOM 3407 C CA . GLN A 1 426 ? 0.027 -12.582 -19.287 1.00 97.88 426 GLN A CA 1
ATOM 3408 C C . GLN A 1 426 ? 1.253 -12.404 -18.382 1.00 97.88 426 GLN A C 1
ATOM 3410 O O . GLN A 1 426 ? 1.365 -13.075 -17.351 1.00 97.88 426 GLN A O 1
ATOM 3415 N N . ALA A 1 427 ? 2.153 -11.484 -18.737 1.00 98.00 427 ALA A N 1
ATOM 3416 C CA . ALA A 1 427 ? 3.340 -11.194 -17.945 1.00 98.00 427 ALA A CA 1
ATOM 3417 C C . ALA A 1 427 ? 2.979 -10.575 -16.586 1.00 98.00 427 ALA A C 1
ATOM 3419 O O . ALA A 1 427 ? 3.509 -11.004 -15.560 1.00 98.00 427 ALA A O 1
ATOM 3420 N N . LEU A 1 428 ? 2.043 -9.617 -16.567 1.00 97.81 428 LEU A N 1
ATOM 3421 C CA . LEU A 1 428 ? 1.524 -8.991 -15.346 1.00 97.81 428 LEU A CA 1
ATOM 3422 C C . LEU A 1 428 ? 0.762 -10.005 -14.484 1.00 97.81 428 LEU A C 1
ATOM 3424 O O . LEU A 1 428 ? 0.999 -10.090 -13.279 1.00 97.81 428 LEU A O 1
ATOM 3428 N N . LYS A 1 429 ? -0.098 -10.824 -15.106 1.00 96.56 429 LYS A N 1
ATOM 3429 C CA . LYS A 1 429 ? -0.885 -11.857 -14.419 1.00 96.56 429 LYS A CA 1
ATOM 3430 C C . LYS A 1 429 ? 0.005 -12.860 -13.686 1.00 96.56 429 LYS A C 1
ATOM 3432 O O . LYS A 1 429 ? -0.227 -13.130 -12.514 1.00 96.56 429 LYS A O 1
ATOM 3437 N N . THR A 1 430 ? 1.074 -13.323 -14.337 1.00 95.50 430 THR A N 1
ATOM 3438 C CA . THR A 1 430 ? 2.067 -14.222 -13.722 1.00 95.50 430 THR A CA 1
ATOM 3439 C C . THR A 1 430 ? 2.622 -13.650 -12.416 1.00 95.50 430 THR A C 1
ATOM 3441 O O . THR A 1 430 ? 2.826 -14.381 -11.453 1.00 95.50 430 THR A O 1
ATOM 3444 N N . VAL A 1 431 ? 2.843 -12.336 -12.357 1.00 94.62 431 VAL A N 1
ATOM 3445 C CA . VAL A 1 431 ? 3.369 -11.669 -11.159 1.00 94.62 431 VAL A CA 1
ATOM 3446 C C . VAL A 1 431 ? 2.308 -11.520 -10.076 1.00 94.62 431 VAL A C 1
ATOM 3448 O O . VAL A 1 431 ? 2.626 -11.693 -8.904 1.00 94.62 431 VAL A O 1
ATOM 3451 N N . MET A 1 432 ? 1.060 -11.224 -10.445 1.00 94.94 432 MET A N 1
ATOM 3452 C CA . MET A 1 432 ? -0.051 -11.142 -9.489 1.00 94.94 432 MET A CA 1
ATOM 3453 C C . MET A 1 432 ? -0.386 -12.505 -8.871 1.00 94.94 432 MET A C 1
ATOM 3455 O O . MET A 1 432 ? -0.789 -12.575 -7.715 1.00 94.94 432 MET A O 1
ATOM 3459 N N . GLU A 1 433 ? -0.224 -13.593 -9.619 1.00 94.88 433 GLU A N 1
ATOM 3460 C CA . GLU A 1 433 ? -0.581 -14.945 -9.171 1.00 94.88 433 GLU A CA 1
ATOM 3461 C C . GLU A 1 433 ? 0.577 -15.694 -8.493 1.00 94.88 433 GLU A C 1
ATOM 3463 O O . GLU A 1 433 ? 0.342 -16.699 -7.827 1.00 94.88 433 GLU A O 1
ATOM 3468 N N . ALA A 1 434 ? 1.819 -15.218 -8.625 1.00 93.50 434 ALA A N 1
ATOM 3469 C CA . ALA A 1 434 ? 2.981 -15.870 -8.023 1.00 93.50 434 ALA A CA 1
ATOM 3470 C C . ALA A 1 434 ? 2.912 -15.891 -6.487 1.00 93.50 434 ALA A C 1
ATOM 3472 O O . ALA A 1 434 ? 2.434 -14.944 -5.876 1.00 93.50 434 ALA A O 1
ATOM 3473 N N . ASP A 1 435 ? 3.448 -16.931 -5.842 1.00 94.69 435 ASP A N 1
ATOM 3474 C CA . ASP A 1 435 ? 3.588 -16.992 -4.379 1.00 94.69 435 ASP A CA 1
ATOM 3475 C C . ASP A 1 435 ? 4.705 -16.039 -3.915 1.00 94.69 435 ASP A C 1
ATOM 3477 O O . ASP A 1 435 ? 5.896 -16.300 -4.114 1.00 94.69 435 ASP A O 1
ATOM 3481 N N . MET A 1 436 ? 4.330 -14.913 -3.300 1.00 93.81 436 MET A N 1
ATOM 3482 C CA . MET A 1 436 ? 5.283 -13.891 -2.854 1.00 93.81 436 MET A CA 1
ATOM 3483 C C . MET A 1 436 ? 6.172 -14.405 -1.720 1.00 93.81 436 MET A C 1
ATOM 3485 O O . MET A 1 436 ? 7.335 -14.015 -1.632 1.00 93.81 436 MET A O 1
ATOM 3489 N N . SER A 1 437 ? 5.654 -15.295 -0.875 1.00 93.75 437 SER A N 1
ATOM 3490 C CA . SER A 1 437 ? 6.406 -15.943 0.204 1.00 93.75 437 SER A CA 1
ATOM 3491 C C . SER A 1 437 ? 7.545 -16.780 -0.374 1.00 93.75 437 SER A C 1
ATOM 3493 O O . SER A 1 437 ? 8.689 -16.661 0.067 1.00 93.75 437 SER A O 1
ATOM 3495 N N . HIS A 1 438 ? 7.248 -17.577 -1.404 1.00 93.75 438 HIS A N 1
ATOM 3496 C CA . HIS A 1 438 ? 8.250 -18.379 -2.101 1.00 93.75 438 HIS A CA 1
ATOM 3497 C C . HIS A 1 438 ? 9.297 -17.503 -2.801 1.00 93.75 438 HIS A C 1
ATOM 3499 O O . HIS A 1 438 ? 10.494 -17.680 -2.574 1.00 93.75 438 HIS A O 1
ATOM 3505 N N . LEU A 1 439 ? 8.862 -16.493 -3.562 1.00 91.06 439 LEU A N 1
ATOM 3506 C CA . LEU A 1 439 ? 9.769 -15.557 -4.240 1.00 91.06 439 LEU A CA 1
ATOM 3507 C C . LEU A 1 439 ? 10.694 -14.812 -3.262 1.00 91.06 439 LEU A C 1
ATOM 3509 O O . LEU A 1 439 ? 11.857 -14.525 -3.577 1.00 91.06 439 LEU A O 1
ATOM 3513 N N . PHE A 1 440 ? 10.194 -14.479 -2.070 1.00 93.38 440 PHE A N 1
ATOM 3514 C CA . PHE A 1 440 ? 11.008 -13.866 -1.024 1.00 93.38 440 PHE A CA 1
ATOM 3515 C C . PHE A 1 440 ? 12.053 -14.844 -0.481 1.00 93.38 440 PHE A C 1
ATOM 3517 O O . PHE A 1 440 ? 13.217 -14.472 -0.350 1.00 93.38 440 PHE A O 1
ATOM 3524 N N . LEU A 1 441 ? 11.681 -16.102 -0.226 1.00 91.44 441 LEU A N 1
ATOM 3525 C CA . LEU A 1 441 ? 12.614 -17.132 0.241 1.00 91.44 441 LEU A CA 1
ATOM 3526 C C . LEU A 1 441 ? 13.719 -17.430 -0.781 1.00 91.44 441 LEU A C 1
ATOM 3528 O O . LEU A 1 441 ? 14.870 -17.563 -0.390 1.00 91.44 441 LEU A O 1
ATOM 3532 N N . GLU A 1 442 ? 13.418 -17.431 -2.082 1.00 87.44 442 GLU A N 1
ATOM 3533 C CA . GLU A 1 442 ? 14.432 -17.540 -3.148 1.00 87.44 442 GLU A CA 1
ATOM 3534 C C . GLU A 1 442 ? 15.406 -16.345 -3.206 1.00 87.44 442 GLU A C 1
ATOM 3536 O O . GLU A 1 442 ? 16.353 -16.323 -4.005 1.00 87.44 442 GLU A O 1
ATOM 3541 N N . SER A 1 443 ? 15.111 -15.272 -2.472 1.00 80.50 443 SER A N 1
ATOM 3542 C CA . SER A 1 443 ? 15.932 -14.061 -2.420 1.00 80.50 443 SER A CA 1
ATOM 3543 C C . SER A 1 443 ? 16.927 -14.072 -1.252 1.00 80.50 443 SER A C 1
ATOM 3545 O O . SER A 1 443 ? 17.922 -13.334 -1.323 1.00 80.50 443 SER A O 1
ATOM 3547 N N . VAL A 1 444 ? 16.674 -14.907 -0.233 1.00 73.62 444 VAL A N 1
ATOM 3548 C CA . VAL A 1 444 ? 17.559 -15.200 0.913 1.00 73.62 444 VAL A CA 1
ATOM 3549 C C . VAL A 1 444 ? 18.746 -16.028 0.443 1.00 73.62 444 VAL A C 1
ATOM 3551 O O . VAL A 1 444 ? 19.890 -15.605 0.733 1.00 73.62 444 VAL A O 1
#

Organism: NCBI:txid1070528